Protein AF-A0AA38W332-F1 (afdb_monomer)

Mean predicted aligned error: 18.26 Å

Radius of gyration: 28.17 Å; Cα contacts (8 Å, |Δi|>4): 477; chains: 1; bounding box: 70×71×77 Å

Organism: NCBI:txid91930

pLDDT: mean 70.6, std 16.75, range [34.88, 96.88]

Sequence (392 aa):
MPYCIWYPGFATEDTYRALARQNPVLRYNVGRACAVGGCLDLYLELDLLPDVTIAEEAREAGKINNSEGSTAIFNHIMSQPVRYRVMNDYDRTINIEDPEPGAYLNGDTALRRRLAEGDGRIVMAAYEGNVDRYSRLRRPRKFENEEEAIVHGVYHSTTFAKYWSLPNEQGHFGDFRAQNAIMARFIMINDLSWLSEEPDPTDLGDPRDYPPSYALACIAGGYQWTYDMLEVRPTTRLLQQAMKSPNTHYVADLRRRAAELGLEDELPDIDRFSCWYWQEDKDLFPTTTLLIPIQYTSGIVDEYGGGSPYERSEIEANASPWELYIASSDELRDRADEVAETARPGMEAMPLYEEMKDWKQWLPCLPWKNKEAGDEKIVEEKTAAVEGTGKS

Foldseek 3Di:
DPLAPQPPHHDDLVVLVVCCVVPVQCLVSSLLSCLLVLVQVSNVVSPDALELLSLVQLVVSCVPVVRPSNVVNNVVSVPDPKYWHQDDPVVRHGNPPDTHIRDDNDPRHCYVVVVVVCLQVLLVCLLCLPCVSNVRSDDLDRDPNSLQSVLNSLQVDVVSLVVLPDDDPSDSPDDPQSVLSSVVNCVVVVHPVPPDPDDDPVPPPDLAFRACQVLLCCLQVVVVVSNVPRPYQAFQVQCLSNVPRPDVVSNVVSCVNCVVVVVNVVHPPCVVPSLPDCQVCCVVPLADQKAAPCVLDPHQKDQASRDDNRHPGSIHGGCRNVVPNVPDDPVVNVVLVVQQVPDDRPGSIDGNDPVCVVVVVCSCVDPVVCVVVVVVVVVVVVVVVVVVPPDD

Solvent-accessible surface area (backbone atoms only — not comparable to full-atom values): 22472 Å² total; per-residue (Å²): 106,82,79,65,78,39,64,99,52,74,71,56,69,68,57,46,54,51,45,32,70,77,37,64,87,46,37,64,49,43,38,36,40,20,17,57,70,27,38,42,72,63,36,63,73,62,73,67,77,39,32,33,54,40,29,54,31,2,48,50,31,15,68,74,67,68,29,65,32,3,38,47,44,18,51,55,38,68,68,44,97,58,27,23,48,33,68,40,74,89,80,47,46,73,42,81,89,76,47,46,74,70,45,65,86,77,81,81,55,84,35,66,61,66,58,63,54,31,55,59,56,33,28,48,21,23,43,70,22,36,53,76,61,22,69,74,59,60,63,101,65,84,56,91,58,31,64,44,10,37,32,48,3,19,64,76,17,70,69,26,24,50,60,68,70,50,93,49,100,84,61,79,79,83,54,69,64,52,51,53,31,35,53,51,37,33,51,77,70,72,50,63,85,81,66,67,73,84,76,58,80,83,74,58,64,65,67,80,70,60,56,59,44,62,55,45,50,21,46,75,70,66,36,57,75,65,41,72,74,51,76,73,73,67,45,52,52,51,47,56,50,16,69,71,32,93,54,64,62,51,40,55,50,40,53,50,51,18,56,77,70,69,39,57,87,74,41,70,72,47,93,78,42,66,87,73,59,63,56,65,52,46,74,77,51,57,69,63,62,49,37,31,47,69,91,79,47,85,60,46,38,46,85,36,101,53,45,34,75,72,42,90,47,38,60,38,53,45,52,27,40,53,54,51,42,71,72,46,55,68,74,56,47,54,52,23,46,57,49,31,75,73,36,59,95,94,50,43,60,34,61,75,47,80,82,45,78,52,55,80,74,50,64,68,74,40,82,75,56,47,48,58,64,52,51,53,52,54,50,52,56,50,51,56,60,60,69,70,75,75,80,131

Secondary structure (DSSP, 8-state):
--S-TT-SSPPPHHHHHHHHHH-GGGHHHHHHHHHHHT-HHHHHHT----BHHHHHHHHHHHHHHT-HHHHHHHHHHHTSS--EE-EETTTTEE--SSPEET----S-S--HHHHHSTHHHHHHHHHTT-HHHHHHH--SSPPTTHHHHHHHHHHH-HHHHHHHHS--TT---S-HHHHHHHHHHHHHTT--TT--SS--TTTS--GGGS-THHHHHHHHHT-HHHHHTS-PPP-HHHHHHHHHSS-THHHHHHHHHHHHHT-TTTS--TTTTTTT--HHHHHH----SEE--GGGS-SSEEE-TT--SS-SSSEEE--HHHHHHHHS-HHHHHHHHHHHHHSPTT---EESSGGGTTGGGTTTSSTTTTHHHHHHHHHHHHHHHHHTT---

InterPro domains:
  IPR059552 YKP1, C-terminal domain [PF28449] (6-106)

Structure (mmCIF, N/CA/C/O backbone):
data_AF-A0AA38W332-F1
#
_entry.id   AF-A0AA38W332-F1
#
loop_
_atom_site.group_PDB
_atom_site.id
_atom_site.type_symbol
_atom_site.label_atom_id
_atom_site.label_alt_id
_atom_site.label_comp_id
_atom_site.label_asym_id
_atom_site.label_entity_id
_atom_site.label_seq_id
_atom_site.pdbx_PDB_ins_code
_atom_site.Cartn_x
_atom_site.Cartn_y
_atom_site.Cartn_z
_atom_site.occupancy
_atom_site.B_iso_or_equiv
_atom_site.auth_seq_id
_atom_site.auth_comp_id
_atom_site.auth_asym_id
_atom_site.auth_atom_id
_atom_site.pdbx_PDB_model_num
ATOM 1 N N . MET A 1 1 ? -21.390 -5.923 9.664 1.00 49.84 1 MET A N 1
ATOM 2 C CA . MET A 1 1 ? -21.862 -4.527 9.864 1.00 49.84 1 MET A CA 1
ATOM 3 C C . MET A 1 1 ? -20.678 -3.574 9.727 1.00 49.84 1 MET A C 1
ATOM 5 O O . MET A 1 1 ? -19.565 -4.033 9.961 1.00 49.84 1 MET A O 1
ATOM 9 N N . PRO A 1 2 ? -20.849 -2.306 9.307 1.00 57.88 2 PRO A N 1
ATOM 10 C CA . PRO A 1 2 ? -19.722 -1.378 9.200 1.00 57.88 2 PRO A CA 1
ATOM 11 C C . PRO A 1 2 ? -19.132 -1.098 10.590 1.00 57.88 2 PRO A C 1
ATO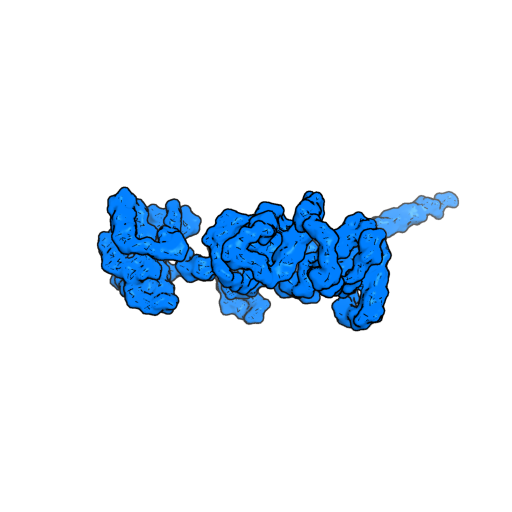M 13 O O . PRO A 1 2 ? -19.813 -0.571 11.467 1.00 57.88 2 PRO A O 1
ATOM 16 N N . TYR A 1 3 ? -17.872 -1.485 10.796 1.00 64.75 3 TYR A N 1
ATOM 17 C CA . TYR A 1 3 ? -17.204 -1.414 12.101 1.00 64.75 3 TYR A CA 1
ATOM 18 C C . TYR A 1 3 ? -16.710 0.007 12.458 1.00 64.75 3 TYR A C 1
ATOM 20 O O . TYR A 1 3 ? -16.553 0.318 13.633 1.00 64.75 3 TYR A O 1
ATOM 28 N N . CYS A 1 4 ? -16.571 0.906 11.471 1.00 69.19 4 CYS A N 1
ATOM 29 C CA . CYS A 1 4 ? -16.150 2.307 11.648 1.00 69.19 4 CYS A CA 1
ATOM 30 C C . CYS A 1 4 ? -17.247 3.299 11.244 1.00 69.19 4 CYS A C 1
ATOM 32 O O . CYS A 1 4 ? -17.180 3.909 10.178 1.00 69.19 4 CYS A O 1
ATOM 34 N N . ILE A 1 5 ? -18.266 3.479 12.082 1.00 75.50 5 ILE A N 1
ATOM 35 C CA . ILE A 1 5 ? -19.402 4.362 11.749 1.00 75.50 5 ILE A CA 1
ATOM 36 C C . ILE A 1 5 ? -19.082 5.866 11.858 1.00 75.50 5 ILE A C 1
ATOM 38 O O . ILE A 1 5 ? -19.868 6.690 11.409 1.00 75.50 5 ILE A O 1
ATOM 42 N N . TRP A 1 6 ? -17.939 6.221 12.452 1.00 72.81 6 TRP A N 1
ATOM 43 C CA . TRP A 1 6 ? -17.472 7.598 12.666 1.00 72.81 6 TRP A CA 1
ATOM 44 C C . TRP A 1 6 ? -16.469 8.086 11.604 1.00 72.81 6 TRP A C 1
ATOM 46 O O . TRP A 1 6 ? -15.812 9.106 11.801 1.00 72.81 6 TRP A O 1
ATOM 56 N N . TYR A 1 7 ? -16.270 7.339 10.514 1.00 58.53 7 TYR A N 1
ATOM 57 C CA . TYR A 1 7 ? -15.376 7.718 9.414 1.00 58.53 7 TYR A CA 1
ATOM 58 C C . TYR A 1 7 ? -16.188 8.253 8.218 1.00 58.53 7 TYR A C 1
ATOM 60 O O . TYR A 1 7 ? -17.228 7.667 7.912 1.00 58.53 7 TYR A O 1
ATOM 68 N N . PRO A 1 8 ? -15.739 9.310 7.500 1.00 53.88 8 PRO A N 1
ATOM 69 C CA . PRO A 1 8 ? -14.481 10.065 7.651 1.00 53.88 8 PRO A CA 1
ATOM 70 C C . PRO A 1 8 ? -14.486 11.141 8.752 1.00 53.88 8 PRO A C 1
ATOM 72 O O . PRO A 1 8 ? -13.466 11.785 8.981 1.00 53.88 8 PRO A O 1
ATOM 75 N N . GLY A 1 9 ? -15.602 11.328 9.456 1.00 66.12 9 GLY A N 1
ATOM 76 C CA . GLY A 1 9 ? -15.723 12.246 10.586 1.00 66.12 9 GLY A CA 1
ATOM 77 C C . GLY A 1 9 ? -16.896 11.873 11.492 1.00 66.12 9 GLY A C 1
ATOM 78 O O . GLY A 1 9 ? -17.753 11.071 11.118 1.00 66.12 9 GLY A O 1
ATOM 79 N N . PHE A 1 10 ? -16.935 12.447 12.695 1.00 80.69 10 PHE A N 1
ATOM 80 C CA . PHE A 1 10 ? -17.959 12.117 13.688 1.00 80.69 10 PHE A CA 1
ATOM 81 C C . PHE A 1 10 ? -19.331 12.641 13.280 1.00 80.69 10 PHE A C 1
ATOM 83 O O . PHE A 1 10 ? -19.481 13.809 12.919 1.00 80.69 10 PHE A O 1
ATOM 90 N N . ALA A 1 11 ? -20.348 11.793 13.418 1.00 80.94 11 ALA A N 1
ATOM 91 C CA . ALA A 1 11 ? -21.716 12.272 13.494 1.00 80.94 11 ALA A CA 1
ATOM 92 C C . ALA A 1 11 ? -21.957 12.995 14.831 1.00 80.94 11 ALA A C 1
ATOM 94 O O . ALA A 1 11 ? -21.211 12.828 15.798 1.00 80.94 11 ALA A O 1
ATOM 95 N N . THR A 1 12 ? -23.023 13.790 14.888 1.00 85.81 12 THR A N 1
ATOM 96 C CA . THR A 1 12 ? -23.463 14.419 16.142 1.00 85.81 12 THR A CA 1
ATOM 97 C C . THR A 1 12 ? -23.935 13.364 17.149 1.00 85.81 12 THR A C 1
ATOM 99 O O . THR A 1 12 ? -24.447 12.312 16.756 1.00 85.81 12 THR A O 1
ATOM 102 N N . GLU A 1 13 ? -23.833 13.655 18.449 1.00 89.44 13 GLU A N 1
ATOM 103 C CA . GLU A 1 13 ? -24.328 12.751 19.498 1.00 89.44 13 GLU A CA 1
ATOM 104 C C . GLU A 1 13 ? -25.810 12.396 19.325 1.00 89.44 13 GLU A C 1
ATOM 106 O O . GLU A 1 13 ? -26.200 11.250 19.535 1.00 89.44 13 GLU A O 1
ATOM 111 N N . ASP A 1 14 ? -26.637 13.338 18.865 1.00 86.69 14 ASP A N 1
ATOM 112 C CA . ASP A 1 14 ? -28.060 13.089 18.617 1.00 86.69 14 ASP A CA 1
ATOM 113 C C . ASP A 1 14 ? -28.289 12.082 17.487 1.00 86.69 14 ASP A C 1
ATOM 115 O O . ASP A 1 14 ? -29.204 11.259 17.562 1.00 86.69 14 ASP A O 1
ATOM 119 N N . THR A 1 15 ? -27.426 12.087 16.466 1.00 86.62 15 THR A N 1
ATOM 120 C CA . THR A 1 15 ? -27.457 11.077 15.397 1.00 86.62 15 THR A CA 1
ATOM 121 C C . THR A 1 15 ? -27.130 9.695 15.952 1.00 86.62 15 THR A C 1
ATOM 123 O O . THR A 1 15 ? -27.815 8.721 15.642 1.00 86.62 15 THR A O 1
ATOM 126 N N . TYR A 1 16 ? -26.128 9.606 16.824 1.00 91.12 16 TYR A N 1
ATOM 127 C CA . TYR A 1 16 ? -25.759 8.359 17.483 1.00 91.12 16 TYR A CA 1
ATOM 128 C C . TYR A 1 16 ? -26.835 7.856 18.459 1.00 91.12 16 TYR A C 1
ATOM 130 O O . TYR A 1 16 ? -27.153 6.665 18.438 1.00 91.12 16 TYR A O 1
ATOM 138 N N . ARG A 1 17 ? -27.474 8.744 19.239 1.00 90.88 17 ARG A N 1
ATOM 139 C CA . ARG A 1 17 ? -28.644 8.404 20.074 1.00 90.88 17 ARG A CA 1
ATOM 140 C C . ARG A 1 17 ? -29.787 7.858 19.232 1.00 90.88 17 ARG A C 1
ATOM 142 O O . ARG A 1 17 ? -30.380 6.838 19.582 1.00 90.88 17 ARG A O 1
ATOM 149 N N . ALA A 1 18 ? -30.113 8.528 18.127 1.00 86.62 18 ALA A N 1
ATOM 150 C CA . ALA A 1 18 ? -31.165 8.083 17.221 1.00 86.62 18 ALA A CA 1
ATOM 151 C C . ALA A 1 18 ? -30.845 6.700 16.635 1.00 86.62 18 ALA A C 1
ATOM 153 O O . ALA A 1 18 ? -31.715 5.828 16.632 1.00 86.62 18 ALA A O 1
ATOM 154 N N . LEU A 1 19 ? -29.595 6.472 16.219 1.00 85.25 19 LEU A N 1
ATOM 155 C CA . LEU A 1 19 ? -29.141 5.198 15.666 1.00 85.25 19 LEU A CA 1
ATOM 156 C C . LEU A 1 19 ? -29.228 4.059 16.687 1.00 85.25 19 LEU A C 1
ATOM 158 O O . LEU A 1 19 ? -29.795 3.015 16.375 1.00 85.25 19 LEU A O 1
ATOM 162 N N . ALA A 1 20 ? -28.730 4.264 17.909 1.00 89.31 20 ALA A N 1
ATOM 163 C CA . ALA A 1 20 ? -28.787 3.256 18.968 1.00 89.31 20 ALA A CA 1
ATOM 164 C C . ALA A 1 20 ? -30.234 2.913 19.370 1.00 89.31 20 ALA A C 1
ATOM 166 O O . ALA A 1 20 ? -30.538 1.754 19.647 1.00 89.31 20 ALA A O 1
ATOM 167 N N . ARG A 1 21 ? -31.146 3.898 19.353 1.00 89.31 21 ARG A N 1
ATOM 168 C CA . ARG A 1 21 ? -32.578 3.687 19.636 1.00 89.31 21 ARG A CA 1
ATOM 169 C C . ARG A 1 21 ? -33.301 2.940 18.519 1.00 89.31 21 ARG A C 1
ATOM 171 O O . ARG A 1 21 ? -34.129 2.082 18.804 1.00 89.31 21 ARG A O 1
ATOM 178 N N . GLN A 1 22 ? -33.028 3.285 17.260 1.00 86.31 22 GLN A N 1
ATOM 179 C CA . GLN A 1 22 ? -33.692 2.673 16.104 1.00 86.31 22 GLN A CA 1
ATOM 180 C C . GLN A 1 22 ? -33.125 1.293 15.765 1.00 86.31 22 GLN A C 1
ATOM 182 O O . GLN A 1 22 ? -33.855 0.435 15.274 1.00 86.31 22 GLN A O 1
ATOM 187 N N . ASN A 1 23 ? -31.836 1.071 16.026 1.00 85.19 23 ASN A N 1
ATOM 188 C CA . ASN A 1 23 ? -31.161 -0.191 15.772 1.00 85.19 23 ASN A CA 1
ATOM 189 C C . ASN A 1 23 ? -30.271 -0.583 16.967 1.00 85.19 23 ASN A C 1
ATOM 191 O O . ASN A 1 23 ? -29.065 -0.314 16.960 1.00 85.19 23 ASN A O 1
ATOM 195 N N . PRO A 1 24 ? -30.844 -1.263 17.979 1.00 86.88 24 PRO A N 1
ATOM 196 C CA . PRO A 1 24 ? -30.123 -1.654 19.190 1.00 86.88 24 PRO A CA 1
ATOM 197 C C . PRO A 1 24 ? -28.905 -2.548 18.940 1.00 86.88 24 PRO A C 1
ATOM 199 O O . PRO A 1 24 ? -27.986 -2.567 19.753 1.00 86.88 24 PRO A O 1
ATOM 202 N N . VAL A 1 25 ? -28.853 -3.260 17.807 1.00 83.75 25 VAL A N 1
ATOM 203 C CA . VAL A 1 25 ? -27.708 -4.113 17.441 1.00 83.75 25 VAL A CA 1
ATOM 204 C C . VAL A 1 25 ? -26.441 -3.276 17.209 1.00 83.75 25 VAL A C 1
ATOM 206 O O . VAL A 1 25 ? -25.335 -3.755 17.432 1.00 83.75 25 VAL A O 1
ATOM 209 N N . LEU A 1 26 ? -26.581 -2.004 16.818 1.00 86.75 26 LEU A N 1
ATOM 210 C CA . LEU A 1 26 ? -25.460 -1.093 16.559 1.00 86.75 26 LEU A CA 1
ATOM 211 C C . LEU A 1 26 ? -24.946 -0.359 17.805 1.00 86.75 26 LEU A C 1
ATOM 213 O O . LEU A 1 26 ? -24.010 0.432 17.689 1.00 86.75 26 LEU A O 1
ATOM 217 N N . ARG A 1 27 ? -25.515 -0.595 18.995 1.00 91.69 27 ARG A N 1
ATOM 218 C CA . ARG A 1 27 ? -25.141 0.140 20.218 1.00 91.69 27 ARG A CA 1
ATOM 219 C C . ARG A 1 27 ? -23.650 0.045 20.560 1.00 91.69 27 ARG A C 1
ATOM 221 O O . ARG A 1 27 ? -23.081 1.019 21.034 1.00 91.69 27 ARG A O 1
ATOM 228 N N . TYR A 1 28 ? -23.002 -1.079 20.248 1.00 91.88 28 TYR A N 1
ATOM 229 C CA . TYR A 1 28 ? -21.560 -1.262 20.446 1.00 91.88 28 TYR A CA 1
ATOM 230 C C . TYR A 1 28 ? -20.719 -0.452 19.447 1.00 91.88 28 TYR A C 1
ATOM 232 O O . TYR A 1 28 ? -19.746 0.188 19.843 1.00 91.88 28 TYR A O 1
ATOM 240 N N . ASN A 1 29 ? -21.142 -0.362 18.180 1.00 90.88 29 ASN A N 1
ATOM 241 C CA . ASN A 1 29 ? -20.516 0.521 17.188 1.00 90.88 29 ASN A CA 1
ATOM 242 C C . ASN A 1 29 ? -20.643 1.991 17.603 1.00 90.88 29 ASN A C 1
ATOM 244 O O . ASN A 1 29 ? -19.705 2.766 17.425 1.00 90.88 29 ASN A O 1
ATOM 248 N N . VAL A 1 30 ? -21.794 2.368 18.171 1.00 92.44 30 VAL A N 1
ATOM 249 C CA . VAL A 1 30 ? -22.014 3.707 18.726 1.00 92.44 30 VAL A CA 1
ATOM 250 C C . VAL A 1 30 ? -21.121 3.950 19.942 1.00 92.44 30 VAL A C 1
ATOM 252 O O . VAL A 1 30 ? -20.446 4.972 19.994 1.00 92.44 30 VAL A O 1
ATOM 255 N N . GLY A 1 31 ? -21.027 2.992 20.866 1.00 93.62 31 GLY A N 1
ATOM 256 C CA . GLY A 1 31 ? -20.138 3.090 22.024 1.00 93.62 31 GLY A CA 1
ATOM 257 C C . GLY A 1 31 ? -18.680 3.290 21.633 1.00 93.62 31 GLY A C 1
ATOM 258 O O . GLY A 1 31 ? -17.971 4.097 22.232 1.00 9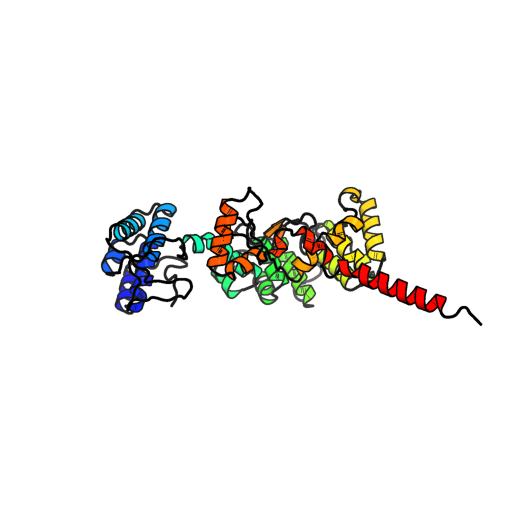3.62 31 GLY A O 1
ATOM 259 N N . ARG A 1 32 ? -18.244 2.628 20.562 1.00 91.00 32 ARG A N 1
ATOM 260 C CA . ARG A 1 32 ? -16.909 2.837 20.010 1.00 91.00 32 ARG A CA 1
ATOM 261 C C . ARG A 1 32 ? -16.745 4.201 19.342 1.00 91.00 32 ARG A C 1
ATOM 263 O O . ARG A 1 32 ? -15.719 4.843 19.536 1.00 91.00 32 ARG A O 1
ATOM 270 N N . ALA A 1 33 ? -17.762 4.702 18.640 1.00 91.50 33 ALA A N 1
ATOM 271 C CA . ALA A 1 33 ? -17.754 6.076 18.137 1.00 91.50 33 ALA A CA 1
ATOM 272 C C . ALA A 1 33 ? -17.588 7.095 19.280 1.00 91.50 33 ALA A C 1
ATOM 274 O O . ALA A 1 33 ? -16.824 8.050 19.141 1.00 91.50 33 ALA A O 1
ATOM 275 N N . CYS A 1 34 ? -18.241 6.860 20.423 1.00 93.44 34 CYS A N 1
ATOM 276 C CA . CYS A 1 34 ? -18.091 7.675 21.627 1.00 93.44 34 CYS A CA 1
ATOM 277 C C . CYS A 1 34 ? -16.684 7.591 22.222 1.00 93.44 34 CYS A C 1
ATOM 279 O O . CYS A 1 34 ? -16.129 8.628 22.577 1.00 93.44 34 CYS A O 1
ATOM 281 N N . ALA A 1 35 ? -16.093 6.394 22.286 1.00 93.25 35 ALA A N 1
ATOM 282 C CA . ALA A 1 35 ? -14.714 6.198 22.741 1.00 93.25 35 ALA A CA 1
ATOM 283 C C . ALA A 1 35 ? -13.710 7.010 21.914 1.00 93.25 35 ALA A C 1
ATOM 285 O O . ALA A 1 35 ? -12.776 7.582 22.466 1.00 93.25 35 ALA A O 1
ATOM 286 N N . VAL A 1 36 ? -13.935 7.109 20.603 1.00 88.88 36 VAL A N 1
ATOM 287 C CA . VAL A 1 36 ? -13.087 7.891 19.699 1.00 88.88 36 VAL A CA 1
ATOM 288 C C . VAL A 1 36 ? -13.375 9.399 19.776 1.00 88.88 36 VAL A C 1
ATOM 290 O O . VAL A 1 36 ? -12.452 10.214 19.675 1.00 88.88 36 VAL A O 1
ATOM 293 N N . GLY A 1 37 ?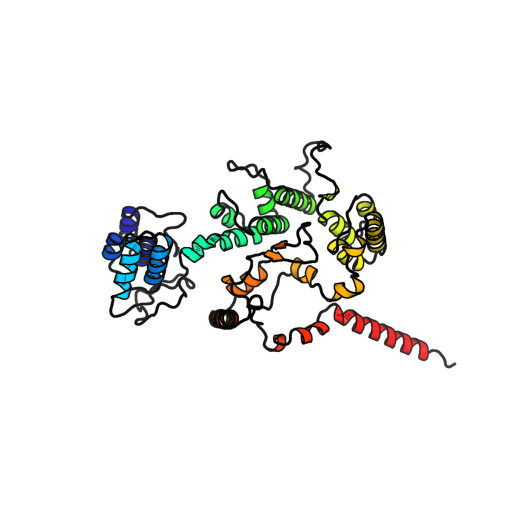 -14.654 9.771 19.865 1.00 88.19 37 GLY A N 1
ATOM 294 C CA . GLY A 1 37 ? -15.133 11.157 19.850 1.00 88.19 37 GLY A CA 1
ATOM 295 C C . GLY A 1 37 ? -15.076 11.861 21.208 1.00 88.19 37 GLY A C 1
ATOM 296 O O . GLY A 1 37 ? -15.234 13.076 21.268 1.00 88.19 37 GLY A O 1
ATOM 297 N N . GLY A 1 38 ? -14.837 11.123 22.293 1.00 92.69 38 GLY A N 1
ATOM 298 C CA . GLY A 1 38 ? -14.841 11.643 23.659 1.00 92.69 38 GLY A CA 1
ATOM 299 C C . GLY A 1 38 ? -16.234 11.954 24.216 1.00 92.69 38 GLY A C 1
ATOM 300 O O . GLY A 1 38 ? -16.344 12.729 25.162 1.00 92.69 38 GLY A O 1
ATOM 301 N N . CYS A 1 39 ? -17.293 11.362 23.660 1.00 93.50 39 CYS A N 1
ATOM 302 C CA . CYS A 1 39 ? -18.682 11.584 24.081 1.00 93.50 39 CYS A CA 1
ATOM 303 C C . CYS A 1 39 ? -19.040 10.704 25.294 1.00 93.50 39 CYS A C 1
ATOM 305 O O . CYS A 1 39 ? -19.746 9.703 25.149 1.00 93.50 39 CYS A O 1
ATOM 307 N N . LEU A 1 40 ? -18.520 11.045 26.479 1.00 94.75 40 LEU A N 1
ATOM 308 C CA . LEU A 1 40 ? -18.689 10.253 27.707 1.00 94.75 40 LEU A CA 1
ATOM 309 C C . LEU A 1 40 ? -20.160 10.080 28.106 1.00 94.75 40 LEU A C 1
ATOM 311 O O . LEU A 1 40 ? -20.576 8.959 28.386 1.00 94.75 40 LEU A O 1
ATOM 315 N N . ASP A 1 41 ? -20.941 11.160 28.110 1.00 95.06 41 ASP A N 1
ATOM 316 C CA . ASP A 1 41 ? -22.338 11.118 28.560 1.00 95.06 41 ASP A CA 1
ATOM 317 C C . ASP A 1 41 ? -23.154 10.142 27.706 1.00 95.06 41 ASP A C 1
ATOM 319 O O . ASP A 1 41 ? -23.813 9.244 28.228 1.00 95.06 41 ASP A O 1
ATOM 323 N N . LEU A 1 42 ? -23.000 10.231 26.381 1.00 94.88 42 LEU A N 1
ATOM 324 C CA . LEU A 1 42 ? -23.618 9.296 25.450 1.00 94.88 42 LEU A CA 1
ATOM 325 C C . LEU A 1 42 ? -23.119 7.859 25.649 1.00 94.88 42 LEU A C 1
ATOM 327 O O . LEU A 1 42 ? -23.915 6.932 25.571 1.00 94.88 42 LEU A O 1
ATOM 331 N N . TYR A 1 43 ? -21.826 7.649 25.910 1.00 96.12 43 TYR A N 1
ATOM 332 C CA . TYR A 1 43 ? -21.304 6.306 26.175 1.00 96.12 43 TYR A CA 1
ATOM 333 C C . TYR A 1 43 ? -21.997 5.654 27.381 1.00 96.12 43 TYR A C 1
ATOM 335 O O . TYR A 1 43 ? -22.394 4.491 27.309 1.00 96.12 43 TYR A O 1
ATOM 343 N N . LEU A 1 44 ? -22.195 6.418 28.459 1.00 95.25 44 LEU A N 1
ATOM 344 C CA . LEU A 1 44 ? -22.878 5.952 29.667 1.00 95.25 44 LEU A CA 1
ATOM 345 C C . LEU A 1 44 ? -24.375 5.689 29.427 1.00 95.25 44 LEU A C 1
ATOM 347 O O . LEU A 1 44 ? -24.921 4.748 29.996 1.00 95.25 44 LEU A O 1
ATOM 351 N N . GLU A 1 45 ? -25.033 6.464 28.557 1.00 95.38 45 GLU A N 1
ATOM 352 C CA . GLU A 1 45 ? -26.438 6.241 28.168 1.00 95.38 45 GLU A CA 1
ATOM 353 C C . GLU A 1 45 ? -26.669 4.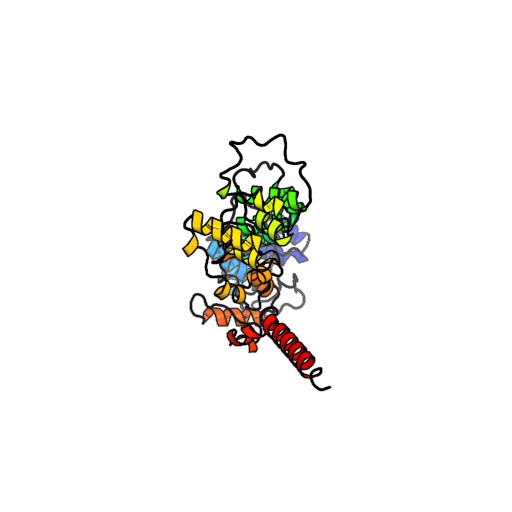893 27.451 1.00 95.38 45 GLU A C 1
ATOM 355 O O . GLU A 1 45 ? -27.790 4.382 27.463 1.00 95.38 45 GLU A O 1
ATOM 360 N N . LEU A 1 46 ? -25.647 4.322 26.800 1.00 93.38 46 LEU A N 1
ATOM 361 C CA . LEU A 1 46 ? -25.780 3.108 25.978 1.00 93.38 46 LEU A CA 1
ATOM 362 C C . LEU A 1 46 ? -25.818 1.802 26.784 1.00 93.38 46 LEU A C 1
ATOM 364 O O . LEU A 1 46 ? -26.170 0.769 26.206 1.00 93.38 46 LEU A O 1
ATOM 368 N N . ASP A 1 47 ? -25.453 1.848 28.070 1.00 93.06 47 ASP A N 1
ATOM 369 C CA . ASP A 1 47 ? -25.447 0.705 28.997 1.00 93.06 47 ASP A CA 1
ATOM 370 C C . ASP A 1 47 ? -24.767 -0.544 28.396 1.00 93.06 47 ASP A C 1
ATOM 372 O O . ASP A 1 47 ? -25.362 -1.609 28.199 1.00 93.06 47 ASP A O 1
ATOM 376 N N . LEU A 1 48 ? -23.507 -0.367 27.987 1.00 94.62 48 LEU A N 1
ATOM 377 C CA . LEU A 1 48 ? -22.701 -1.409 27.351 1.00 94.62 48 LEU A CA 1
ATOM 378 C C . LEU A 1 48 ? -21.907 -2.195 28.393 1.00 94.62 48 LEU A C 1
ATOM 380 O O . LEU A 1 48 ? -21.434 -1.640 29.384 1.00 94.62 48 LEU A O 1
ATOM 384 N N . LEU A 1 49 ? -21.665 -3.478 28.114 1.00 94.50 49 LEU A N 1
ATOM 385 C CA . LEU A 1 49 ? -20.642 -4.219 28.853 1.00 94.50 49 LEU A CA 1
ATOM 386 C C . LEU A 1 49 ? -19.262 -3.561 28.648 1.00 94.50 49 LEU A C 1
ATOM 388 O O . LEU A 1 49 ? -19.007 -3.042 27.555 1.00 94.50 49 LEU A O 1
ATOM 392 N N . PRO A 1 50 ? -18.369 -3.613 29.656 1.00 93.69 50 PRO A N 1
ATOM 393 C CA . PRO A 1 50 ? -17.013 -3.064 29.586 1.00 93.69 50 PRO A CA 1
ATOM 394 C C . PRO A 1 50 ? -16.159 -3.835 28.574 1.00 93.69 50 PRO A C 1
ATOM 396 O O . PRO A 1 50 ? -15.423 -4.760 28.917 1.00 93.69 50 PRO A O 1
ATOM 399 N N . ASP A 1 51 ? -16.307 -3.468 27.308 1.00 94.12 51 ASP A N 1
ATOM 400 C CA . ASP A 1 51 ? -15.666 -4.115 26.175 1.00 94.12 51 ASP A CA 1
ATOM 401 C C . ASP A 1 51 ? -14.214 -3.643 26.005 1.00 94.12 51 ASP A C 1
ATOM 403 O O . ASP A 1 51 ? -13.922 -2.442 26.033 1.00 94.12 51 ASP A O 1
ATOM 407 N N . VAL A 1 52 ? -13.299 -4.598 25.822 1.00 90.44 52 VAL A N 1
ATOM 408 C CA . VAL A 1 52 ? -11.862 -4.321 25.695 1.00 90.44 52 VAL A CA 1
ATOM 409 C C . VAL A 1 52 ? -11.529 -3.529 24.438 1.00 90.44 52 VAL A C 1
ATOM 411 O O . VAL A 1 52 ? -10.677 -2.649 24.501 1.00 90.44 52 VAL A O 1
ATOM 414 N N . THR A 1 53 ? -12.234 -3.749 23.328 1.00 88.94 53 THR A N 1
ATOM 415 C CA . THR A 1 53 ? -11.950 -3.041 22.074 1.00 88.94 53 THR A CA 1
ATOM 416 C C . THR A 1 53 ? -12.356 -1.569 22.163 1.00 88.94 53 THR A C 1
ATOM 418 O O . THR A 1 53 ? -11.626 -0.688 21.713 1.00 88.94 53 THR A O 1
ATOM 421 N N . ILE A 1 54 ? -13.463 -1.264 22.851 1.00 93.38 54 ILE A N 1
ATOM 422 C CA . ILE A 1 54 ? -13.850 0.118 23.177 1.00 93.38 54 ILE A CA 1
ATOM 423 C C . ILE A 1 54 ? -12.818 0.762 24.110 1.00 93.38 54 ILE A C 1
ATOM 425 O O . ILE A 1 54 ? -12.462 1.926 23.920 1.00 93.38 54 ILE A O 1
ATOM 429 N N . ALA A 1 55 ? -12.322 0.027 25.108 1.00 92.50 55 ALA A N 1
ATOM 430 C CA . ALA A 1 55 ? -11.310 0.542 26.025 1.00 92.50 55 ALA A CA 1
ATOM 431 C C . ALA A 1 55 ? -9.999 0.880 25.307 1.00 92.50 55 ALA A C 1
ATOM 433 O O . ALA A 1 55 ? -9.442 1.955 25.526 1.00 92.50 55 ALA A O 1
ATOM 434 N N . GLU A 1 56 ? -9.507 0.002 24.434 1.00 87.44 56 GLU A N 1
ATOM 435 C CA . GLU A 1 56 ? -8.292 0.275 23.662 1.00 87.44 56 GLU A CA 1
ATOM 436 C C . GLU A 1 56 ? -8.459 1.513 22.777 1.00 87.44 56 GLU A C 1
ATOM 438 O O . GLU A 1 56 ? -7.592 2.389 22.763 1.00 87.44 56 GLU A O 1
ATOM 443 N N . GLU A 1 57 ? -9.611 1.630 22.121 1.00 88.19 57 GLU A N 1
ATOM 444 C CA . GLU A 1 57 ? -9.971 2.775 21.293 1.00 88.19 57 GLU A CA 1
ATOM 445 C C . GLU A 1 57 ? -9.974 4.091 22.095 1.00 88.19 57 GLU A C 1
ATOM 447 O O . GLU A 1 57 ? -9.370 5.087 21.689 1.00 88.19 57 GLU A O 1
ATOM 452 N N . ALA A 1 58 ? -10.587 4.073 23.281 1.00 92.31 58 ALA A N 1
ATOM 453 C CA . ALA A 1 58 ? -10.657 5.208 24.195 1.00 92.31 58 ALA A CA 1
ATOM 454 C C . ALA A 1 58 ? -9.273 5.619 24.727 1.00 92.31 58 ALA A C 1
ATOM 456 O O . ALA A 1 58 ? -8.951 6.810 24.783 1.00 92.31 58 ALA A O 1
ATOM 457 N N . ARG A 1 59 ? -8.430 4.638 25.085 1.00 89.25 59 ARG A N 1
ATOM 458 C CA . ARG A 1 59 ? -7.056 4.858 25.569 1.00 89.25 59 ARG A CA 1
ATOM 459 C C . ARG A 1 59 ? -6.231 5.619 24.543 1.00 89.25 59 ARG A C 1
ATOM 461 O O . ARG A 1 59 ? -5.518 6.563 24.882 1.00 89.25 59 ARG A O 1
ATOM 468 N N . GLU A 1 60 ? -6.315 5.189 23.293 1.00 82.88 60 GLU A N 1
ATOM 469 C CA . GLU A 1 60 ? -5.526 5.758 22.209 1.00 82.88 60 GLU A CA 1
ATOM 470 C C . GLU A 1 60 ? -6.068 7.119 21.771 1.00 82.88 60 GLU A C 1
ATOM 472 O O . GLU A 1 60 ? -5.296 8.069 21.641 1.00 82.88 60 GLU A O 1
ATOM 477 N N . ALA A 1 61 ? -7.389 7.270 21.642 1.00 83.31 61 ALA A N 1
ATOM 478 C CA . ALA A 1 61 ? -8.002 8.566 21.355 1.00 83.31 61 ALA A CA 1
ATOM 479 C C . ALA A 1 61 ? -7.704 9.609 22.448 1.00 83.31 61 ALA A C 1
ATOM 481 O O . ALA A 1 61 ? -7.452 10.773 22.127 1.00 83.31 61 ALA A O 1
ATOM 482 N N . GLY A 1 62 ? -7.670 9.191 23.719 1.00 83.75 62 GLY A N 1
ATOM 483 C CA . GLY A 1 62 ? -7.273 10.030 24.851 1.00 83.75 62 GLY A CA 1
ATOM 484 C C . GLY A 1 62 ? -5.849 10.567 24.712 1.00 83.75 62 GLY A C 1
ATOM 485 O O . GLY A 1 62 ? -5.646 11.774 24.827 1.00 83.75 62 GLY A O 1
ATOM 486 N N . LYS A 1 63 ? -4.880 9.702 24.372 1.00 76.62 63 LYS A N 1
ATOM 487 C CA . LYS A 1 63 ? -3.478 10.099 24.143 1.00 76.62 63 LYS A CA 1
ATOM 488 C C . LYS A 1 63 ? -3.309 11.014 22.930 1.00 76.62 63 LYS A C 1
ATOM 490 O O . LYS A 1 63 ? -2.597 12.007 23.015 1.00 76.62 63 LYS A O 1
ATOM 495 N N . ILE A 1 64 ? -3.933 10.670 21.801 1.00 69.38 64 ILE A N 1
ATOM 496 C CA . ILE A 1 64 ? -3.711 11.354 20.516 1.00 69.38 64 ILE A CA 1
ATOM 497 C C . ILE A 1 64 ? -4.384 12.725 20.495 1.00 69.38 64 ILE A C 1
ATOM 499 O O . ILE A 1 64 ? -3.774 13.711 20.090 1.00 69.38 64 ILE A O 1
ATOM 503 N N . ASN A 1 65 ? -5.643 12.796 20.927 1.00 73.25 65 ASN A N 1
ATOM 504 C CA . A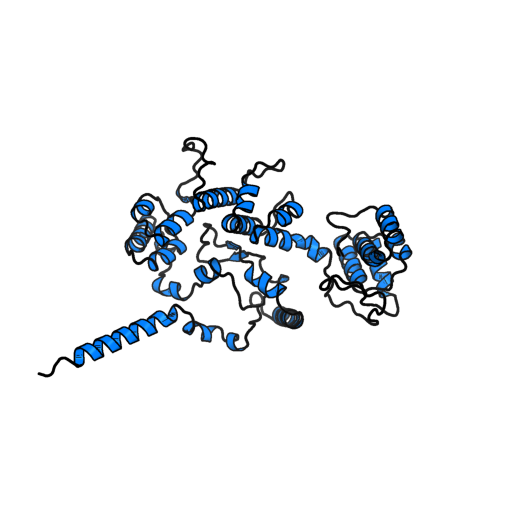SN A 1 65 ? -6.437 14.021 20.833 1.00 73.25 65 ASN A CA 1
ATOM 505 C C . ASN A 1 65 ? -6.379 14.863 22.114 1.00 73.25 65 ASN A C 1
ATOM 507 O O . ASN A 1 65 ? -7.095 15.858 22.205 1.00 73.25 65 ASN A O 1
ATOM 511 N N . ASN A 1 66 ? -5.604 14.435 23.120 1.00 76.44 66 ASN A N 1
ATOM 512 C CA . ASN A 1 66 ? -5.651 14.966 24.485 1.00 76.44 66 ASN A CA 1
ATOM 513 C C . ASN A 1 66 ? -7.101 15.089 25.005 1.00 76.44 66 ASN A C 1
ATOM 515 O O . ASN A 1 66 ? -7.491 16.082 25.616 1.00 76.44 66 ASN A O 1
ATOM 519 N N . SER A 1 67 ? -7.936 14.099 24.665 1.00 85.56 67 SER A N 1
ATOM 520 C CA . SER A 1 67 ? -9.375 14.123 24.927 1.00 85.56 67 SER A CA 1
ATOM 521 C C . SER A 1 67 ? -9.651 13.632 26.344 1.00 85.56 67 SER A C 1
ATOM 523 O O . SER A 1 67 ? -9.517 12.439 26.641 1.00 85.56 67 SER A O 1
ATOM 525 N N . GLU A 1 68 ? -10.085 14.547 27.210 1.00 90.31 68 GLU A N 1
ATOM 526 C CA . GLU A 1 68 ? -10.514 14.216 28.574 1.00 90.31 68 GLU A CA 1
ATOM 527 C C . GLU A 1 68 ? -11.680 13.220 28.565 1.00 90.31 68 GLU A C 1
ATOM 529 O O . GLU A 1 68 ? -11.669 12.255 29.327 1.00 90.31 68 GLU A O 1
ATOM 534 N N . GLY A 1 69 ? -12.636 13.384 27.644 1.00 92.06 69 GLY A N 1
ATOM 535 C CA . GLY A 1 69 ? -13.785 12.486 27.507 1.00 92.06 69 GLY A CA 1
ATOM 536 C C . GLY A 1 69 ? -13.393 11.056 27.126 1.00 92.06 69 GLY A C 1
ATOM 537 O O . GLY A 1 69 ? -13.860 10.103 27.744 1.00 92.06 69 GLY A O 1
ATOM 538 N N . SER A 1 70 ? -12.472 10.889 26.170 1.00 93.19 70 SER A N 1
ATOM 539 C CA . SER A 1 70 ? -11.980 9.556 25.775 1.00 93.19 70 SER A CA 1
ATOM 540 C C . SER A 1 70 ? -11.199 8.899 26.920 1.00 93.19 70 SER A C 1
ATOM 542 O O . SER A 1 70 ? -11.397 7.728 27.238 1.00 93.19 70 SER A O 1
ATOM 544 N N . THR A 1 71 ? -10.373 9.682 27.619 1.00 93.12 71 THR A N 1
ATOM 545 C CA . THR A 1 71 ? -9.637 9.221 28.806 1.00 93.12 71 THR A CA 1
ATOM 546 C C . THR A 1 71 ? -10.586 8.797 29.933 1.00 93.12 71 THR A C 1
ATOM 548 O O . THR A 1 71 ? -10.353 7.787 30.596 1.00 93.12 71 THR A O 1
ATOM 551 N N . ALA A 1 72 ? -11.690 9.522 30.131 1.00 96.12 72 ALA A N 1
ATOM 552 C CA . ALA A 1 72 ? -12.710 9.177 31.113 1.00 96.12 72 ALA A CA 1
ATOM 553 C C . ALA A 1 72 ? -13.445 7.873 30.761 1.00 96.12 72 ALA A C 1
ATOM 555 O O . ALA A 1 72 ? -13.646 7.048 31.651 1.00 96.12 72 ALA A O 1
ATOM 556 N N . ILE A 1 73 ? -13.774 7.642 29.482 1.00 96.88 73 ILE A N 1
ATOM 557 C CA . ILE A 1 73 ? -14.361 6.372 29.010 1.00 96.88 73 ILE A CA 1
ATOM 558 C C . ILE A 1 73 ? -13.399 5.209 29.281 1.00 96.88 73 ILE A C 1
ATOM 560 O O . ILE A 1 73 ? -13.802 4.190 29.842 1.00 96.88 73 ILE A O 1
ATOM 564 N N . PHE A 1 74 ? -12.114 5.371 28.951 1.00 95.94 74 PHE A N 1
ATOM 565 C CA . PHE A 1 74 ? -11.098 4.356 29.231 1.00 95.94 74 PHE A CA 1
ATOM 566 C C . PHE A 1 74 ? -11.021 4.020 30.725 1.00 95.94 74 PHE A C 1
ATOM 568 O O . PHE A 1 74 ? -11.116 2.854 31.107 1.00 95.94 74 PHE A O 1
ATOM 575 N N . ASN A 1 75 ? -10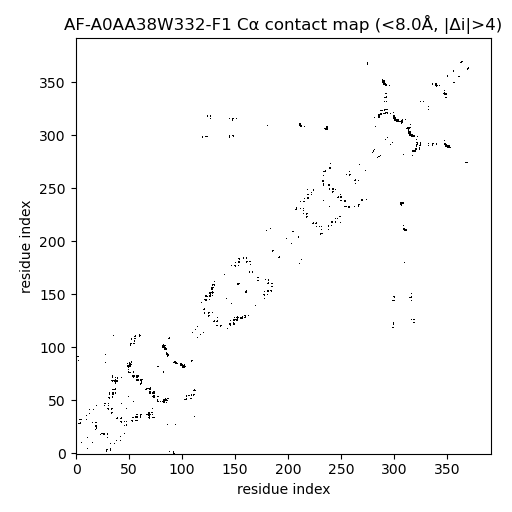.904 5.039 31.579 1.00 95.62 75 ASN A N 1
ATOM 576 C CA . ASN A 1 75 ? -10.830 4.855 33.028 1.00 95.62 75 ASN A CA 1
ATOM 577 C C . ASN A 1 75 ? -12.102 4.204 33.584 1.00 95.62 75 ASN A C 1
ATOM 579 O O . ASN A 1 75 ? -12.015 3.336 34.452 1.00 95.62 75 ASN A O 1
ATOM 583 N N . HIS A 1 76 ? -13.272 4.582 33.062 1.00 96.19 76 HIS A N 1
ATOM 584 C CA . HIS A 1 76 ? -14.544 3.973 33.429 1.00 96.19 76 HIS A CA 1
ATOM 585 C C . HIS A 1 76 ? -14.541 2.466 33.142 1.00 96.19 76 HIS A C 1
ATOM 587 O O . HIS A 1 76 ? -14.799 1.683 34.056 1.00 96.19 76 HIS A O 1
ATOM 593 N N . ILE A 1 77 ? -14.179 2.049 31.923 1.00 95.94 77 ILE A N 1
ATOM 594 C CA . ILE A 1 77 ? -14.127 0.628 31.541 1.00 95.94 77 ILE A CA 1
ATOM 595 C C . ILE A 1 77 ? -13.089 -0.129 32.379 1.00 95.94 77 ILE A C 1
ATOM 597 O O . ILE A 1 77 ? -13.371 -1.213 32.887 1.00 95.94 77 ILE A O 1
ATOM 601 N N . MET A 1 78 ? -11.903 0.452 32.577 1.00 93.69 78 MET A N 1
ATOM 602 C CA . MET A 1 78 ? -10.815 -0.188 33.325 1.00 93.69 78 MET A CA 1
ATOM 603 C C . MET A 1 78 ? -11.089 -0.297 34.830 1.00 93.69 78 MET A C 1
ATOM 605 O O . MET A 1 78 ? -10.500 -1.150 35.489 1.00 93.69 78 MET A O 1
ATOM 609 N N . SER A 1 79 ? -11.988 0.530 35.374 1.00 95.00 79 SER A N 1
ATOM 610 C CA . SER A 1 79 ? -12.430 0.433 36.771 1.00 95.00 79 SER A CA 1
ATOM 611 C C . SER A 1 79 ? -13.424 -0.706 37.033 1.00 95.00 79 SER A C 1
ATOM 613 O O . SER A 1 79 ? -13.664 -1.046 38.193 1.00 95.00 79 SER A O 1
ATOM 615 N N . GLN A 1 80 ? -13.998 -1.306 35.982 1.00 94.44 80 GLN A N 1
ATOM 616 C CA . GLN A 1 80 ? -14.960 -2.397 36.126 1.00 94.44 80 GLN A CA 1
ATOM 617 C C . GLN A 1 80 ? -14.267 -3.705 36.548 1.00 94.44 80 GLN A C 1
ATOM 619 O O . GLN A 1 80 ? -13.149 -3.994 36.109 1.00 94.44 80 GLN A O 1
ATOM 624 N N . PRO A 1 81 ? -14.927 -4.542 37.373 1.00 91.62 81 PRO A N 1
ATOM 625 C CA . PRO A 1 81 ? -14.319 -5.754 37.926 1.00 91.62 81 PRO A CA 1
ATOM 626 C C . PRO A 1 81 ? -14.022 -6.820 36.863 1.00 91.62 81 PRO A C 1
ATOM 628 O O . PRO A 1 81 ? -13.087 -7.603 37.015 1.00 91.62 81 PRO A O 1
ATOM 631 N N . VAL A 1 82 ? -14.809 -6.850 35.785 1.00 92.12 82 VAL A N 1
ATOM 632 C CA . VAL A 1 82 ? -14.680 -7.793 34.670 1.00 92.12 82 VAL A CA 1
ATOM 633 C C . VAL A 1 82 ? -14.748 -7.000 33.376 1.00 92.12 82 VAL A C 1
ATOM 635 O O . VAL A 1 82 ? -15.568 -6.097 33.264 1.00 92.12 82 VAL A O 1
ATOM 638 N N . ARG A 1 83 ? -13.897 -7.350 32.413 1.00 93.44 83 ARG A N 1
ATOM 639 C CA . ARG A 1 83 ? -13.895 -6.824 31.044 1.00 93.44 83 ARG A CA 1
ATOM 640 C C . ARG A 1 83 ? -14.294 -7.936 30.082 1.00 93.44 83 ARG A C 1
ATOM 642 O O . ARG A 1 83 ? -14.049 -9.106 30.376 1.00 93.44 83 ARG A O 1
ATOM 649 N N . TYR A 1 84 ? -14.904 -7.569 28.965 1.00 93.06 84 TYR A N 1
ATOM 650 C CA . TYR A 1 84 ? -15.468 -8.510 28.001 1.00 93.06 84 TYR A CA 1
ATOM 651 C C . TYR A 1 84 ? -14.869 -8.321 26.612 1.00 93.06 84 TYR A C 1
ATOM 653 O O . TYR A 1 84 ? -14.477 -7.212 26.253 1.00 93.06 84 TYR A O 1
ATOM 661 N N . ARG A 1 85 ? -14.859 -9.392 25.818 1.00 87.25 85 ARG A N 1
ATOM 662 C CA . ARG A 1 85 ? -14.632 -9.335 24.370 1.00 87.25 85 ARG A CA 1
ATOM 663 C C . ARG A 1 85 ? -15.968 -9.534 23.654 1.00 87.25 85 ARG A C 1
ATOM 665 O O . ARG A 1 85 ? -16.375 -10.656 23.370 1.00 87.25 85 ARG A O 1
ATOM 672 N N . VAL A 1 86 ? -16.685 -8.431 23.438 1.00 89.81 86 VAL A N 1
ATOM 673 C CA . VAL A 1 86 ? -17.995 -8.404 22.768 1.00 89.81 86 VAL A CA 1
ATOM 674 C C . VAL A 1 86 ? -17.826 -8.165 21.271 1.00 89.81 86 VAL A C 1
ATOM 676 O O . VAL A 1 86 ? -18.529 -8.777 20.468 1.00 89.81 86 VAL A O 1
ATOM 679 N N . MET A 1 87 ? -16.913 -7.273 20.885 1.00 86.44 87 MET A N 1
ATOM 680 C CA . MET A 1 87 ? -16.621 -6.983 19.479 1.00 86.44 87 MET A CA 1
ATOM 681 C C . MET A 1 87 ? -15.381 -7.732 18.982 1.00 86.44 87 MET A C 1
ATOM 683 O O . MET A 1 87 ? -14.393 -7.858 19.703 1.00 86.44 87 MET A O 1
ATOM 687 N N . ASN A 1 88 ? -15.427 -8.177 17.722 1.00 79.06 88 ASN A N 1
ATOM 688 C CA . ASN A 1 88 ? -14.269 -8.676 16.983 1.00 79.06 88 ASN A CA 1
ATOM 689 C C . ASN A 1 88 ? -14.194 -7.989 15.611 1.00 79.06 88 ASN A C 1
ATOM 691 O O . ASN A 1 88 ? -15.078 -8.144 14.761 1.00 79.06 88 ASN A O 1
ATOM 695 N N . ASP A 1 89 ? -13.126 -7.224 15.403 1.00 69.00 89 ASP A N 1
ATOM 696 C CA . ASP A 1 89 ? -12.920 -6.424 14.195 1.00 69.00 89 ASP A CA 1
ATOM 697 C C . ASP A 1 89 ? -12.534 -7.241 12.968 1.00 69.00 89 ASP A C 1
ATOM 699 O O . ASP A 1 89 ? -12.925 -6.878 11.855 1.00 69.00 89 ASP A O 1
ATOM 703 N N . TYR A 1 90 ? -11.808 -8.341 13.160 1.00 61.34 90 TYR A N 1
ATOM 704 C CA . TYR A 1 90 ? -11.368 -9.213 12.073 1.00 61.34 90 TYR A CA 1
ATOM 705 C C . TYR A 1 90 ? -12.557 -9.961 11.471 1.00 61.34 90 TYR A C 1
ATOM 707 O O . TYR A 1 90 ? -12.775 -9.935 10.257 1.00 61.34 90 TYR A O 1
ATOM 715 N N . ASP A 1 91 ? -13.410 -10.508 12.334 1.00 68.06 91 ASP A N 1
ATOM 716 C CA . ASP A 1 91 ? -14.612 -11.226 11.908 1.00 68.06 91 ASP A CA 1
ATOM 717 C C . ASP A 1 91 ? -15.788 -10.284 11.605 1.00 68.06 91 ASP A C 1
ATOM 719 O O . ASP A 1 91 ? -16.765 -10.671 10.958 1.00 68.06 91 ASP A O 1
ATOM 723 N N . ARG A 1 92 ? -15.691 -9.013 12.023 1.00 70.56 92 ARG A N 1
ATOM 724 C CA . ARG A 1 92 ? -16.745 -7.985 11.923 1.00 70.56 92 ARG A CA 1
ATOM 725 C C . ARG A 1 92 ? -18.038 -8.411 12.629 1.00 70.56 92 ARG A C 1
ATOM 727 O O . ARG A 1 92 ? -19.143 -8.152 12.128 1.00 70.56 92 ARG A O 1
ATOM 734 N N . THR A 1 93 ? -17.890 -9.049 13.789 1.00 79.88 93 THR A N 1
ATOM 735 C CA . THR A 1 93 ? -18.971 -9.620 14.603 1.00 79.88 93 THR A CA 1
ATOM 736 C C . THR A 1 93 ? -19.121 -8.905 15.948 1.00 79.88 93 THR A C 1
ATOM 738 O O . THR A 1 93 ? -18.200 -8.264 16.454 1.00 79.88 93 THR A O 1
ATOM 741 N N . ILE A 1 94 ? -20.331 -8.990 16.510 1.00 85.94 94 ILE A N 1
ATOM 742 C CA . ILE A 1 94 ? -20.679 -8.472 17.838 1.00 85.94 94 ILE A CA 1
ATOM 743 C C . ILE A 1 94 ? -21.428 -9.593 18.554 1.00 85.94 94 ILE A C 1
ATOM 745 O O . ILE A 1 94 ? -22.553 -9.918 18.172 1.00 85.94 94 ILE A O 1
ATOM 749 N N . ASN A 1 95 ? -20.805 -10.200 19.559 1.00 85.62 95 ASN A N 1
ATOM 750 C CA . ASN A 1 95 ? -21.372 -11.316 20.307 1.00 85.62 95 ASN A CA 1
ATOM 751 C C . ASN A 1 95 ? -21.962 -10.829 21.636 1.00 85.62 95 ASN A C 1
ATOM 753 O O . ASN A 1 95 ? -21.279 -10.769 22.653 1.00 85.62 95 ASN A O 1
ATOM 757 N N . ILE A 1 96 ? -23.241 -10.449 21.607 1.00 85.12 96 ILE A N 1
ATOM 758 C CA . ILE A 1 96 ? -23.969 -9.951 22.788 1.00 85.12 96 ILE A CA 1
ATOM 759 C C . ILE A 1 96 ? -24.532 -11.107 23.629 1.00 85.12 96 ILE A C 1
ATOM 761 O O . ILE A 1 96 ? -24.752 -10.933 24.824 1.00 85.12 96 ILE A O 1
ATOM 765 N N . GLU A 1 97 ? -24.800 -12.258 23.009 1.00 85.25 97 GLU A N 1
ATOM 766 C CA . GLU A 1 97 ? -25.497 -13.375 23.657 1.00 85.25 97 GLU A CA 1
ATOM 767 C C . GLU A 1 97 ? -24.585 -14.156 24.607 1.00 85.25 97 GLU A C 1
ATOM 769 O O . GLU A 1 97 ? -25.025 -14.513 25.698 1.00 85.25 97 GLU A O 1
ATOM 774 N N . ASP A 1 98 ? -23.324 -14.368 24.220 1.00 87.75 98 ASP A N 1
ATOM 775 C CA . ASP A 1 98 ? -22.328 -15.081 25.029 1.00 87.75 98 ASP A CA 1
ATOM 776 C C . ASP A 1 98 ? -20.949 -14.398 24.945 1.00 87.75 98 ASP A C 1
ATOM 778 O O . ASP A 1 98 ? -20.035 -14.898 24.282 1.00 87.75 98 ASP A O 1
ATOM 782 N N . PRO A 1 99 ? -20.801 -13.192 25.529 1.00 87.44 99 PRO A N 1
ATOM 783 C CA . PRO A 1 99 ? -19.556 -12.442 25.471 1.00 87.44 99 PRO A CA 1
ATOM 784 C C . PRO A 1 99 ? -18.505 -13.060 26.392 1.00 87.44 99 PRO A C 1
ATOM 786 O O . PRO A 1 99 ? -18.776 -13.359 27.554 1.00 87.44 99 PRO A O 1
ATOM 789 N N . GLU A 1 100 ? -17.271 -13.172 25.910 1.00 85.81 100 GLU A N 1
ATOM 790 C CA . GLU A 1 100 ? -16.178 -13.770 26.678 1.00 85.81 100 GLU A CA 1
ATOM 791 C C . GLU A 1 100 ? -15.768 -12.871 27.860 1.00 85.81 100 GLU A C 1
ATOM 793 O O . GLU A 1 100 ? -15.315 -11.740 27.636 1.00 85.81 100 GLU A O 1
ATOM 798 N N . PRO A 1 101 ? -15.911 -13.335 29.117 1.00 88.88 101 PRO A N 1
ATOM 799 C CA . PRO A 1 101 ? -15.534 -12.571 30.298 1.00 88.88 101 PRO A CA 1
ATOM 800 C C . PRO A 1 101 ? -14.041 -12.717 30.616 1.00 88.88 101 PRO A C 1
ATOM 802 O O . PRO A 1 101 ? -13.416 -13.734 30.336 1.00 88.88 101 PRO A O 1
ATOM 805 N N . GLY A 1 102 ? -13.478 -11.720 31.297 1.00 84.19 102 GLY A N 1
ATOM 806 C CA . GLY A 1 102 ? -12.078 -11.746 31.730 1.00 84.19 102 GLY A CA 1
ATOM 807 C C . GLY A 1 102 ? -11.085 -11.359 30.634 1.00 84.19 102 GLY A C 1
ATOM 808 O O . GLY A 1 102 ? -9.891 -11.592 30.794 1.00 84.19 102 GLY A O 1
ATOM 809 N N . ALA A 1 103 ? -11.559 -10.738 29.553 1.00 82.00 103 ALA A N 1
ATOM 810 C CA . ALA A 1 103 ? -10.712 -10.272 28.468 1.00 82.00 103 ALA A CA 1
ATOM 811 C C . ALA A 1 103 ? -9.715 -9.193 28.940 1.00 82.00 103 ALA A C 1
ATOM 813 O O . ALA A 1 103 ? -10.008 -8.341 29.792 1.00 82.00 103 ALA A O 1
ATOM 814 N N . TYR A 1 104 ? -8.517 -9.217 28.363 1.00 79.38 104 TYR A N 1
ATOM 815 C CA . TYR A 1 104 ? -7.463 -8.234 28.606 1.00 79.38 104 TYR A CA 1
ATOM 816 C C . TYR A 1 104 ? -7.331 -7.301 27.403 1.00 79.38 104 TYR A C 1
ATOM 818 O O . TYR A 1 104 ? -7.764 -7.634 26.305 1.00 79.38 104 TYR A O 1
ATOM 826 N N . LEU A 1 105 ? -6.737 -6.126 27.623 1.00 76.38 105 LEU A N 1
ATOM 827 C CA . LEU A 1 105 ? -6.242 -5.321 26.507 1.00 76.38 105 LEU A CA 1
ATOM 828 C C . LEU A 1 105 ? -5.059 -6.090 25.911 1.00 76.38 105 LEU A C 1
ATOM 830 O O . LEU A 1 105 ? -4.115 -6.381 26.648 1.00 76.38 105 LEU A O 1
ATOM 834 N N . ASN A 1 106 ? -5.128 -6.451 24.639 1.00 64.94 106 ASN A N 1
ATOM 835 C CA . ASN A 1 106 ? -4.147 -7.307 23.978 1.00 64.94 106 ASN A CA 1
ATOM 836 C C . ASN A 1 106 ? -3.619 -6.730 22.654 1.00 64.94 106 ASN A C 1
ATOM 838 O O . ASN A 1 106 ? -2.730 -7.324 22.066 1.00 64.94 106 ASN A O 1
ATOM 842 N N . GLY A 1 107 ? -4.087 -5.558 22.211 1.00 54.41 107 GLY A N 1
ATOM 843 C CA . GLY A 1 107 ? -3.597 -4.908 20.990 1.00 54.41 107 GLY A CA 1
ATOM 844 C C . GLY A 1 107 ? -4.219 -5.419 19.684 1.00 54.41 107 GLY A C 1
ATOM 845 O O . GLY A 1 107 ? -3.839 -4.945 18.605 1.00 54.41 107 GLY A O 1
ATOM 846 N N . ASP A 1 108 ? -5.212 -6.307 19.760 1.00 58.09 108 ASP A N 1
ATOM 847 C CA . ASP A 1 108 ? -5.884 -6.887 18.588 1.00 58.09 108 ASP A CA 1
ATOM 848 C C . ASP A 1 108 ? -6.969 -5.980 17.993 1.00 58.09 108 ASP A C 1
ATOM 850 O O . ASP A 1 108 ? -7.497 -6.253 16.914 1.00 58.09 108 ASP A O 1
ATOM 854 N N . THR A 1 109 ? -7.298 -4.865 18.646 1.00 61.25 109 THR A N 1
ATOM 855 C CA . THR A 1 109 ? -8.324 -3.937 18.156 1.00 61.25 109 THR A CA 1
ATOM 856 C C . THR A 1 109 ? -7.837 -3.154 16.935 1.00 61.25 109 THR A C 1
ATOM 858 O O . THR A 1 109 ? -6.737 -2.595 16.919 1.00 61.25 109 THR A O 1
ATOM 861 N N . ALA A 1 110 ? -8.676 -3.021 15.903 1.00 63.31 110 ALA A N 1
ATOM 862 C CA . ALA A 1 110 ? -8.395 -2.160 14.755 1.00 63.31 110 ALA A CA 1
ATOM 863 C C . ALA A 1 110 ? -8.601 -0.675 15.120 1.00 63.31 110 ALA A C 1
ATOM 865 O O . ALA A 1 110 ? -9.600 -0.057 14.756 1.00 63.31 110 ALA A O 1
ATOM 866 N N . LEU A 1 111 ? -7.649 -0.108 15.862 1.00 66.38 111 LEU A N 1
ATOM 867 C CA . LEU A 1 111 ? -7.700 1.246 16.422 1.00 66.38 111 LEU A CA 1
ATOM 868 C C . LEU A 1 111 ? -7.871 2.349 15.364 1.00 66.38 111 LEU A C 1
ATOM 870 O O . LEU A 1 111 ? -7.360 2.257 14.248 1.00 66.38 111 LEU A O 1
ATOM 874 N N . ARG A 1 112 ? -8.480 3.477 15.745 1.00 63.44 112 ARG A N 1
ATOM 875 C CA . ARG A 1 112 ? -8.596 4.705 14.939 1.00 63.44 112 ARG A CA 1
ATOM 876 C C . ARG A 1 112 ? -7.237 5.202 14.489 1.00 63.44 112 ARG A C 1
ATOM 878 O O . ARG A 1 112 ? -7.154 5.739 13.394 1.00 63.44 112 ARG A O 1
ATOM 885 N N . ARG A 1 113 ? -6.173 4.999 15.272 1.00 53.41 113 ARG A N 1
ATOM 886 C CA . ARG A 1 113 ? -4.814 5.269 14.800 1.00 53.41 113 ARG A CA 1
ATOM 887 C C . ARG A 1 113 ? -4.442 4.371 13.626 1.00 53.41 113 ARG A C 1
ATOM 889 O O . ARG A 1 113 ? -4.001 4.933 12.651 1.00 53.41 113 ARG A O 1
ATOM 896 N N . ARG A 1 114 ? -4.738 3.068 13.620 1.00 52.75 114 ARG A N 1
ATOM 897 C CA . ARG A 1 114 ? -4.549 2.199 12.434 1.00 52.75 114 ARG A CA 1
ATOM 898 C C . ARG A 1 114 ? -5.402 2.633 11.227 1.00 52.75 114 ARG A C 1
ATOM 900 O O . ARG A 1 114 ? -5.089 2.321 10.083 1.00 52.75 114 ARG A O 1
ATOM 907 N N . LEU A 1 115 ? -6.494 3.370 11.466 1.00 49.91 115 LEU A N 1
ATOM 908 C CA . LEU A 1 115 ? -7.287 4.047 10.425 1.00 49.91 115 LEU A CA 1
ATOM 909 C C . LEU A 1 115 ? -6.748 5.440 10.048 1.00 49.91 115 LEU A C 1
ATOM 911 O O . LEU A 1 115 ? -7.061 5.930 8.966 1.00 49.91 115 LEU A O 1
ATOM 915 N N . ALA A 1 116 ? -5.984 6.094 10.929 1.00 42.66 116 ALA A N 1
ATOM 916 C CA . ALA A 1 116 ? -5.363 7.409 10.747 1.00 42.66 116 ALA A CA 1
ATOM 917 C C . ALA A 1 116 ? -3.964 7.296 10.113 1.00 42.66 116 ALA A C 1
ATOM 919 O O . ALA A 1 116 ? -3.729 8.007 9.145 1.00 42.66 116 ALA A O 1
ATOM 920 N N . GLU A 1 117 ? -3.194 6.267 10.500 1.00 48.62 117 GLU A N 1
ATOM 921 C CA . GLU A 1 117 ? -2.269 5.428 9.701 1.00 48.62 117 GLU A CA 1
ATOM 922 C C . GLU A 1 117 ? -2.969 4.809 8.471 1.00 48.62 117 GLU A C 1
ATOM 924 O O . GLU A 1 117 ? -2.408 3.989 7.748 1.00 48.62 117 GLU A O 1
ATOM 929 N N . GLY A 1 118 ? -4.202 5.239 8.175 1.00 47.28 118 GLY A N 1
ATOM 930 C CA . GLY A 1 118 ? -4.878 5.096 6.891 1.00 47.28 118 GLY A CA 1
ATOM 931 C C . GLY A 1 118 ? -4.090 5.655 5.711 1.00 47.28 118 GLY A C 1
ATOM 932 O O . GLY A 1 118 ? -4.551 5.520 4.584 1.00 47.28 118 GLY A O 1
ATOM 933 N N . ASP A 1 119 ? -2.902 6.191 5.952 1.00 55.38 119 ASP A N 1
ATOM 934 C CA . ASP A 1 119 ? -1.852 6.392 4.969 1.00 55.38 119 ASP A CA 1
ATOM 935 C C . ASP A 1 119 ? -1.522 5.064 4.263 1.00 55.38 119 ASP A C 1
ATOM 937 O O . ASP A 1 119 ? -1.603 4.987 3.044 1.00 55.38 119 ASP A O 1
ATOM 941 N N . GLY A 1 120 ? -1.375 3.955 4.996 1.00 59.56 120 GLY A N 1
ATOM 942 C CA . GLY A 1 120 ? -1.167 2.633 4.399 1.00 59.56 120 GLY A CA 1
ATOM 943 C C . GLY A 1 120 ? -2.336 2.142 3.537 1.00 59.56 120 GLY A C 1
ATOM 944 O O . GLY A 1 120 ? -2.142 1.481 2.525 1.00 59.56 120 GLY A O 1
ATOM 945 N N . ARG A 1 121 ? -3.581 2.498 3.882 1.00 66.88 121 ARG A N 1
ATOM 946 C CA . ARG A 1 121 ? -4.769 2.122 3.088 1.00 66.88 121 ARG A CA 1
ATOM 947 C C . ARG A 1 121 ? -4.912 2.956 1.820 1.00 66.88 121 ARG A C 1
ATOM 949 O O . ARG A 1 121 ? -5.426 2.436 0.832 1.00 66.88 121 ARG A O 1
ATOM 956 N N . ILE A 1 122 ? -4.509 4.227 1.867 1.00 72.75 122 ILE A N 1
ATOM 957 C CA . ILE A 1 122 ? -4.435 5.105 0.694 1.00 72.75 122 ILE A CA 1
ATOM 958 C C . ILE A 1 122 ? -3.348 4.581 -0.243 1.00 72.75 122 ILE A C 1
ATOM 960 O O . ILE A 1 122 ? -3.629 4.365 -1.418 1.00 72.75 122 ILE A O 1
ATOM 964 N N . VAL A 1 123 ? -2.158 4.301 0.294 1.00 72.75 123 VAL A N 1
ATOM 965 C CA . VAL A 1 123 ? -1.011 3.797 -0.468 1.00 72.75 123 VAL A CA 1
ATOM 966 C C . VAL A 1 123 ? -1.305 2.400 -1.037 1.00 72.75 123 VAL A C 1
ATOM 968 O O . VAL A 1 123 ? -1.093 2.197 -2.222 1.00 72.75 123 VAL A O 1
ATOM 971 N N . MET A 1 124 ? -1.928 1.477 -0.288 1.00 74.44 124 MET A N 1
ATOM 972 C CA . MET A 1 124 ? -2.392 0.186 -0.838 1.00 74.44 124 MET A CA 1
ATOM 973 C C . MET A 1 124 ? -3.450 0.363 -1.932 1.00 74.44 124 MET A C 1
ATOM 975 O O . MET A 1 124 ? -3.402 -0.309 -2.955 1.00 74.44 124 MET A O 1
ATOM 979 N N . ALA A 1 125 ? -4.412 1.274 -1.752 1.00 77.69 125 ALA A N 1
ATOM 980 C CA . ALA A 1 125 ? -5.426 1.528 -2.775 1.00 77.69 125 ALA A CA 1
ATOM 981 C C . ALA A 1 125 ? -4.825 2.142 -4.050 1.00 77.69 125 ALA A C 1
ATOM 983 O O . ALA A 1 125 ? -5.312 1.853 -5.144 1.00 77.69 125 ALA A O 1
ATOM 984 N N . ALA A 1 126 ? -3.789 2.975 -3.907 1.00 81.25 126 ALA A N 1
ATOM 985 C CA . ALA A 1 126 ? -3.003 3.489 -5.020 1.00 81.25 126 ALA A CA 1
ATOM 986 C C . ALA A 1 126 ? -2.217 2.360 -5.696 1.00 81.25 126 ALA A C 1
ATOM 988 O O . ALA A 1 126 ? -2.367 2.180 -6.898 1.00 81.25 126 ALA A O 1
ATOM 989 N N . TYR A 1 127 ? -1.493 1.549 -4.920 1.00 79.81 127 TYR A N 1
ATOM 990 C CA . TYR A 1 127 ? -0.689 0.419 -5.388 1.00 79.81 127 TYR A CA 1
ATOM 991 C C . TYR A 1 127 ? -1.512 -0.599 -6.193 1.00 79.81 127 TYR A C 1
ATOM 993 O O . TYR A 1 127 ? -1.121 -0.978 -7.296 1.00 79.81 127 TYR A O 1
ATOM 1001 N N . GLU A 1 128 ? -2.694 -0.971 -5.686 1.00 77.81 128 GLU A N 1
ATOM 1002 C CA . GLU A 1 128 ? -3.671 -1.848 -6.352 1.00 77.81 128 GLU A CA 1
ATOM 1003 C C . GLU A 1 128 ? -4.307 -1.205 -7.606 1.00 77.81 128 GLU A C 1
ATOM 1005 O O . GLU A 1 128 ? -4.979 -1.882 -8.387 1.00 77.81 128 GLU A O 1
ATOM 1010 N N . GLY A 1 129 ? -4.187 0.116 -7.786 1.00 79.25 129 GLY A N 1
ATOM 1011 C CA . GLY A 1 129 ? -4.903 0.866 -8.821 1.00 79.25 129 GLY A CA 1
ATOM 1012 C C . GLY A 1 129 ? -6.427 0.880 -8.617 1.00 79.25 129 GLY A C 1
ATOM 1013 O O . GLY A 1 129 ? -7.198 0.930 -9.585 1.00 79.25 129 GLY A O 1
ATOM 1014 N N . ASN A 1 130 ? -6.888 0.811 -7.363 1.00 82.62 130 ASN A N 1
ATOM 1015 C CA . ASN A 1 130 ? -8.301 0.735 -7.000 1.00 82.62 130 ASN A CA 1
ATOM 1016 C C . ASN A 1 130 ? -8.934 2.134 -6.933 1.00 82.62 130 ASN A C 1
ATOM 1018 O O . ASN A 1 130 ? -8.925 2.793 -5.894 1.00 82.62 130 ASN A O 1
ATOM 1022 N N . VAL A 1 131 ? -9.531 2.576 -8.045 1.00 82.75 131 VAL A N 1
ATOM 1023 C CA . VAL A 1 131 ? -10.118 3.924 -8.192 1.00 82.75 131 VAL A CA 1
ATOM 1024 C C . VAL A 1 131 ? -11.154 4.248 -7.112 1.00 82.75 131 VAL A C 1
ATOM 1026 O O . VAL A 1 131 ? -11.108 5.321 -6.513 1.00 82.75 131 VAL A O 1
ATOM 1029 N N . ASP A 1 132 ? -12.096 3.342 -6.847 1.00 76.12 132 ASP A N 1
ATOM 1030 C CA . ASP A 1 132 ? -13.201 3.574 -5.905 1.00 76.12 132 ASP A CA 1
ATOM 1031 C C . ASP A 1 132 ? -12.696 3.697 -4.460 1.00 76.12 132 ASP A C 1
ATOM 1033 O O . ASP A 1 132 ? -13.133 4.551 -3.687 1.00 76.12 132 ASP A O 1
ATOM 1037 N N . ARG A 1 133 ? -11.729 2.863 -4.074 1.00 72.00 133 ARG A N 1
ATOM 1038 C CA . ARG A 1 133 ? -11.113 2.932 -2.746 1.00 72.00 133 ARG A CA 1
ATOM 1039 C C . ARG A 1 133 ? -10.201 4.151 -2.616 1.00 72.00 133 ARG A C 1
ATOM 1041 O O . ARG A 1 133 ? -10.312 4.874 -1.632 1.00 72.00 133 ARG A O 1
ATOM 1048 N N . TYR A 1 134 ? -9.359 4.410 -3.612 1.00 79.75 134 TYR A N 1
ATOM 1049 C CA . TYR A 1 134 ? -8.410 5.519 -3.596 1.00 79.75 134 TYR A CA 1
ATOM 1050 C C . TYR A 1 134 ? -9.122 6.879 -3.605 1.00 79.75 134 TYR A C 1
ATOM 1052 O O . TYR A 1 134 ? -8.845 7.716 -2.754 1.00 79.75 134 TYR A O 1
ATOM 1060 N N . SER A 1 135 ? -10.115 7.082 -4.477 1.00 78.31 135 SER A N 1
ATOM 1061 C CA . SER A 1 135 ? -10.860 8.351 -4.568 1.00 78.31 135 SER A CA 1
ATOM 1062 C C . SER A 1 135 ? -11.603 8.735 -3.284 1.00 78.31 135 SER A C 1
ATOM 1064 O O . SER A 1 135 ? -11.715 9.920 -2.980 1.00 78.31 135 SER A O 1
ATOM 1066 N N . ARG A 1 136 ? -12.086 7.753 -2.511 1.00 72.56 136 ARG A N 1
ATOM 1067 C CA . ARG A 1 136 ? -12.759 7.987 -1.220 1.00 72.56 136 ARG A CA 1
ATOM 1068 C C . ARG A 1 136 ? -11.796 8.276 -0.072 1.00 72.56 136 ARG A C 1
ATOM 1070 O O . ARG A 1 136 ? -12.195 8.927 0.889 1.00 72.56 136 ARG A O 1
ATOM 1077 N N . LEU A 1 137 ? -10.573 7.748 -0.140 1.00 69.38 137 LEU A N 1
ATOM 1078 C CA . LEU A 1 137 ? -9.579 7.856 0.932 1.00 69.38 137 LEU A CA 1
ATOM 1079 C C . LEU A 1 137 ? -8.578 9.002 0.713 1.00 69.38 137 LEU A C 1
ATOM 1081 O O . LEU A 1 137 ? -8.018 9.501 1.691 1.00 69.38 137 LEU A O 1
ATOM 1085 N N . ARG A 1 138 ? -8.344 9.402 -0.544 1.00 71.50 138 ARG A N 1
ATOM 1086 C CA . ARG A 1 138 ? -7.354 10.412 -0.937 1.00 71.50 138 ARG A CA 1
ATOM 1087 C C . ARG A 1 138 ? -7.574 11.733 -0.202 1.00 71.50 138 ARG A C 1
ATOM 1089 O O . ARG A 1 138 ? -8.697 12.218 -0.063 1.00 71.50 138 ARG A O 1
ATOM 1096 N N . ARG A 1 139 ? -6.467 12.339 0.232 1.00 67.81 139 ARG A N 1
ATOM 1097 C CA . ARG A 1 139 ? -6.429 13.624 0.942 1.00 67.81 139 ARG A CA 1
ATOM 1098 C C . ARG A 1 139 ? -5.853 14.733 0.040 1.00 67.81 139 ARG A C 1
ATOM 1100 O O . ARG A 1 139 ? -5.196 14.425 -0.952 1.00 67.81 139 ARG A O 1
ATOM 1107 N N . PRO A 1 140 ? -6.052 16.025 0.374 1.00 64.56 140 PRO A N 1
ATOM 1108 C CA . PRO A 1 140 ? -5.497 17.139 -0.407 1.00 64.56 140 PRO A CA 1
ATOM 1109 C C . PRO A 1 140 ? -3.964 17.175 -0.472 1.00 64.56 140 PRO A C 1
ATOM 1111 O O . PRO A 1 140 ? -3.401 17.728 -1.410 1.00 64.56 140 PRO A O 1
ATOM 1114 N N . ARG A 1 141 ? -3.282 16.607 0.527 1.00 62.66 141 ARG A N 1
ATOM 1115 C CA . ARG A 1 141 ? -1.823 16.494 0.574 1.00 62.66 141 ARG A CA 1
ATOM 1116 C C . ARG A 1 141 ? -1.443 15.018 0.515 1.00 62.66 141 ARG A C 1
ATOM 1118 O O . ARG A 1 141 ? -1.985 14.243 1.303 1.00 62.66 141 ARG A O 1
ATOM 1125 N N . LYS A 1 142 ? -0.508 14.684 -0.379 1.00 66.25 142 LYS A N 1
ATOM 1126 C CA . LYS A 1 142 ? 0.049 13.334 -0.504 1.00 66.25 142 LYS A CA 1
ATOM 1127 C C . LYS A 1 142 ? 0.838 12.936 0.742 1.00 66.25 142 LYS A C 1
ATOM 1129 O O . LYS A 1 142 ? 1.480 13.791 1.367 1.00 66.25 142 LYS A O 1
ATOM 1134 N N . PHE A 1 143 ? 0.775 11.659 1.086 1.00 65.62 143 PHE A N 1
ATOM 1135 C CA . PHE A 1 143 ? 1.580 11.060 2.142 1.00 65.62 143 PHE A CA 1
ATOM 1136 C C . PHE A 1 143 ? 2.924 10.540 1.612 1.00 65.62 143 PHE A C 1
ATOM 1138 O O . PHE A 1 143 ? 3.138 10.456 0.403 1.00 65.62 143 PHE A O 1
ATOM 1145 N N . GLU A 1 144 ? 3.827 10.202 2.530 1.00 62.34 144 GLU A N 1
ATOM 1146 C CA . GLU A 1 144 ? 5.052 9.458 2.228 1.00 62.34 144 GLU A CA 1
ATOM 1147 C C . GLU A 1 144 ? 4.702 8.162 1.475 1.00 62.34 144 GLU A C 1
ATOM 1149 O O . GLU A 1 144 ? 3.751 7.470 1.847 1.00 62.34 144 GLU A O 1
ATOM 1154 N N . ASN A 1 145 ? 5.432 7.868 0.395 1.00 66.56 145 ASN A N 1
ATOM 1155 C CA . ASN A 1 145 ? 5.277 6.680 -0.462 1.00 66.56 145 ASN A CA 1
ATOM 1156 C C . ASN A 1 145 ? 3.993 6.600 -1.303 1.00 66.56 145 ASN A C 1
ATOM 1158 O O . ASN A 1 145 ? 3.761 5.621 -2.016 1.00 66.56 145 ASN A O 1
ATOM 1162 N N . GLU A 1 146 ? 3.117 7.604 -1.216 1.00 75.75 146 GLU A N 1
ATOM 1163 C CA . GLU A 1 146 ? 1.889 7.636 -2.011 1.00 75.75 146 GLU A CA 1
ATOM 1164 C C . GLU A 1 146 ? 2.191 7.847 -3.498 1.00 75.75 146 GLU A C 1
ATOM 1166 O O . GLU A 1 146 ? 1.495 7.291 -4.340 1.00 75.75 146 GLU A O 1
ATOM 1171 N N . GLU A 1 147 ? 3.228 8.618 -3.828 1.00 75.94 147 GLU A N 1
ATOM 1172 C CA . GLU A 1 147 ? 3.616 8.934 -5.206 1.00 75.94 147 GLU A CA 1
ATOM 1173 C C . GLU A 1 147 ? 4.072 7.689 -5.971 1.00 75.94 147 GLU A C 1
ATOM 1175 O O . GLU A 1 147 ? 3.530 7.384 -7.032 1.00 75.94 147 GLU A O 1
ATOM 1180 N N . GLU A 1 148 ? 4.970 6.910 -5.379 1.00 73.81 148 GLU A N 1
ATOM 1181 C CA . GLU A 1 148 ? 5.487 5.662 -5.932 1.00 73.81 148 GLU A CA 1
ATOM 1182 C C . GLU A 1 148 ? 4.350 4.646 -6.123 1.00 73.81 148 GLU A C 1
ATOM 1184 O O . GLU A 1 148 ? 4.243 3.995 -7.166 1.00 73.81 148 GLU A O 1
ATOM 1189 N N . ALA A 1 149 ? 3.439 4.547 -5.149 1.00 78.06 149 ALA A N 1
ATOM 1190 C CA . ALA A 1 149 ? 2.276 3.670 -5.246 1.00 78.06 149 ALA A CA 1
ATOM 1191 C C . ALA A 1 149 ? 1.263 4.135 -6.306 1.00 78.06 149 ALA A C 1
ATOM 1193 O O . ALA A 1 149 ? 0.644 3.298 -6.962 1.00 78.06 149 ALA A O 1
ATOM 1194 N N . ILE A 1 150 ? 1.096 5.448 -6.510 1.00 82.25 150 ILE A N 1
ATOM 1195 C CA . ILE A 1 150 ? 0.282 5.997 -7.605 1.00 82.25 150 ILE A CA 1
ATOM 1196 C C . ILE A 1 150 ? 0.893 5.615 -8.951 1.00 82.25 150 ILE A C 1
ATOM 1198 O O . ILE A 1 150 ? 0.169 5.132 -9.822 1.00 82.25 150 ILE A O 1
ATOM 1202 N N . VAL A 1 151 ? 2.203 5.818 -9.119 1.00 77.44 151 VAL A N 1
ATOM 1203 C CA . VAL A 1 151 ? 2.932 5.480 -10.347 1.00 77.44 151 VAL A CA 1
ATOM 1204 C C . VAL A 1 151 ? 2.759 3.994 -10.662 1.00 77.44 151 VAL A C 1
ATOM 1206 O O . VAL A 1 151 ? 2.297 3.656 -11.755 1.00 77.44 151 VAL A O 1
ATOM 1209 N N . HIS A 1 152 ? 2.997 3.113 -9.687 1.00 78.00 152 HIS A N 1
ATOM 1210 C CA . HIS A 1 152 ? 2.746 1.677 -9.826 1.00 78.00 152 HIS A CA 1
ATOM 1211 C C . HIS A 1 152 ? 1.284 1.381 -10.203 1.00 78.00 152 HIS A C 1
ATOM 1213 O O . HIS A 1 152 ? 1.007 0.724 -11.208 1.00 78.00 152 HIS A O 1
ATOM 1219 N N . GLY A 1 153 ? 0.314 1.932 -9.472 1.00 79.69 153 GLY A N 1
ATOM 1220 C CA . GLY A 1 153 ? -1.110 1.752 -9.764 1.00 79.69 153 GLY A CA 1
ATOM 1221 C C . GLY A 1 153 ? -1.509 2.150 -11.186 1.00 79.69 153 GLY A C 1
ATOM 1222 O O . GLY A 1 153 ? -2.325 1.477 -11.819 1.00 79.69 153 GLY A O 1
ATOM 1223 N N . VAL A 1 154 ? -0.922 3.226 -11.720 1.00 82.12 154 VAL A N 1
ATOM 1224 C CA . VAL A 1 154 ? -1.142 3.694 -13.097 1.00 82.12 154 VAL A CA 1
ATOM 1225 C C . VAL A 1 154 ? -0.609 2.685 -14.114 1.00 82.12 154 VAL A C 1
ATOM 1227 O O . VAL A 1 154 ? -1.316 2.354 -15.071 1.00 82.12 154 VAL A O 1
ATOM 1230 N N . TYR A 1 155 ? 0.593 2.146 -13.900 1.00 74.62 155 TYR A N 1
ATOM 1231 C CA . TYR A 1 155 ? 1.163 1.114 -14.769 1.00 74.62 155 TYR A CA 1
ATOM 1232 C C . TYR A 1 155 ? 0.314 -0.164 -14.790 1.00 74.62 155 TYR A C 1
ATOM 1234 O O . TYR A 1 155 ? 0.128 -0.765 -15.853 1.00 74.62 155 TYR A O 1
ATOM 1242 N N . HIS A 1 156 ? -0.277 -0.538 -13.654 1.00 76.44 156 HIS A N 1
ATOM 1243 C CA . HIS A 1 156 ? -1.007 -1.797 -13.508 1.00 76.44 156 HIS A CA 1
ATOM 1244 C C . HIS A 1 156 ? -2.519 -1.686 -13.804 1.00 76.44 156 HIS A C 1
ATOM 1246 O O . HIS A 1 156 ? -3.138 -2.672 -14.207 1.00 76.44 156 HIS A O 1
ATOM 1252 N N . SER A 1 157 ? -3.129 -0.494 -13.746 1.00 83.94 157 SER A N 1
ATOM 1253 C CA . SER A 1 157 ? -4.577 -0.294 -13.946 1.00 83.94 157 SER A CA 1
ATOM 1254 C C . SER A 1 157 ? -4.891 0.816 -14.957 1.00 83.94 157 SER A C 1
ATOM 1256 O O . SER A 1 157 ? -4.670 2.002 -14.719 1.00 83.94 157 SER A O 1
ATOM 1258 N N . THR A 1 158 ? -5.479 0.447 -16.104 1.00 83.56 158 THR A N 1
ATOM 1259 C CA . THR A 1 158 ? -5.900 1.411 -17.145 1.00 83.56 158 THR A CA 1
ATOM 1260 C C . THR A 1 158 ? -6.990 2.360 -16.649 1.00 83.56 158 THR A C 1
ATOM 1262 O O . THR A 1 158 ? -6.973 3.548 -16.969 1.00 83.56 158 THR A O 1
ATOM 1265 N N . THR A 1 159 ? -7.923 1.864 -15.834 1.00 86.19 159 THR A N 1
ATOM 1266 C CA . THR A 1 159 ? -8.987 2.674 -15.225 1.00 86.19 159 THR A CA 1
ATOM 1267 C C . THR A 1 159 ? -8.408 3.705 -14.257 1.00 86.19 159 THR A C 1
ATOM 1269 O O . THR A 1 159 ? -8.876 4.842 -14.219 1.00 86.19 159 THR A O 1
ATOM 1272 N N . PHE A 1 160 ? -7.366 3.333 -13.508 1.00 87.44 160 PHE A N 1
ATOM 1273 C CA . PHE A 1 160 ? -6.666 4.234 -12.595 1.00 87.44 160 PHE A CA 1
ATOM 1274 C C . PHE A 1 160 ? -5.860 5.300 -13.341 1.00 87.44 160 PHE A C 1
ATOM 1276 O O . PHE A 1 160 ? -5.969 6.481 -13.015 1.00 87.44 160 PHE A O 1
ATOM 1283 N N . ALA A 1 161 ? -5.158 4.914 -14.411 1.00 85.00 161 ALA A N 1
ATOM 1284 C CA . ALA A 1 161 ? -4.503 5.853 -15.322 1.00 85.00 161 ALA A CA 1
ATOM 1285 C C . ALA A 1 161 ? -5.501 6.860 -15.913 1.00 85.00 161 ALA A C 1
ATOM 1287 O O . ALA A 1 161 ? -5.263 8.068 -15.903 1.00 85.00 161 ALA A O 1
ATOM 1288 N N . LYS A 1 162 ? -6.675 6.384 -16.357 1.00 84.88 162 LYS A N 1
ATOM 1289 C CA . LYS A 1 162 ? -7.729 7.266 -16.864 1.00 84.88 162 LYS A CA 1
ATOM 1290 C C . LYS A 1 162 ? -8.244 8.212 -15.785 1.00 84.88 162 LYS A C 1
ATOM 1292 O O . LYS A 1 162 ? -8.369 9.401 -16.061 1.00 84.88 162 LYS A O 1
ATOM 1297 N N . TYR A 1 163 ? -8.505 7.715 -14.577 1.00 86.50 163 TYR A N 1
ATOM 1298 C CA . TYR A 1 163 ? -8.932 8.533 -13.440 1.00 86.50 163 TYR A CA 1
ATOM 1299 C C . TYR A 1 163 ? -7.954 9.683 -13.154 1.00 86.50 163 TYR A C 1
ATOM 1301 O O . TYR A 1 163 ? -8.388 10.819 -12.975 1.00 86.50 163 TYR A O 1
ATOM 1309 N N . TRP A 1 164 ? -6.650 9.408 -13.178 1.00 82.25 164 TRP A N 1
ATOM 1310 C CA . TRP A 1 164 ? -5.614 10.418 -12.962 1.00 82.25 164 TRP A CA 1
ATOM 1311 C C . TRP A 1 164 ? -5.388 11.363 -14.150 1.00 82.25 164 TRP A C 1
ATOM 1313 O O . TRP A 1 164 ? -4.946 12.489 -13.944 1.00 82.25 164 TRP A O 1
ATOM 1323 N N . SER A 1 165 ? -5.729 10.950 -15.375 1.00 80.94 165 SER A N 1
ATOM 1324 C CA . SER A 1 165 ? -5.648 11.813 -16.568 1.00 80.94 165 SER A CA 1
ATOM 1325 C C . SER A 1 165 ? -6.736 12.894 -16.635 1.00 80.94 165 SER A C 1
ATOM 1327 O O . SER A 1 165 ? -6.613 13.852 -17.397 1.00 80.94 165 SER A O 1
ATOM 1329 N N . LEU A 1 166 ? -7.839 12.727 -15.897 1.00 79.38 166 LEU A N 1
ATOM 1330 C CA . LEU A 1 166 ? -8.976 13.645 -15.952 1.00 79.38 166 LEU A CA 1
ATOM 1331 C C . LEU A 1 166 ? -8.703 14.892 -15.102 1.00 79.38 166 LEU A C 1
ATOM 1333 O O . LEU A 1 166 ? -8.257 14.741 -13.969 1.00 79.38 166 LEU A O 1
ATOM 1337 N N . PRO A 1 167 ? -9.021 16.111 -15.572 1.00 63.84 167 PRO A N 1
ATOM 1338 C CA . PRO A 1 167 ? -8.896 17.316 -14.755 1.00 63.84 167 PRO A CA 1
ATOM 1339 C C . PRO A 1 167 ? -9.836 17.244 -13.539 1.00 63.84 167 PRO A C 1
ATOM 1341 O O . PRO A 1 167 ? -11.046 17.129 -13.714 1.00 63.84 167 PRO A O 1
ATOM 1344 N N . ASN A 1 168 ? -9.306 17.358 -12.316 1.00 59.03 168 ASN A N 1
ATOM 1345 C CA . ASN A 1 168 ? -10.113 17.491 -11.094 1.00 59.03 168 ASN A CA 1
ATOM 1346 C C . ASN A 1 168 ? -9.973 18.895 -10.488 1.00 59.03 168 ASN A C 1
ATOM 1348 O O . ASN A 1 168 ? -8.908 19.509 -10.560 1.00 59.03 168 ASN A O 1
ATOM 1352 N N . GLU A 1 169 ? -11.022 19.351 -9.794 1.00 47.19 169 GLU A N 1
ATOM 1353 C CA . GLU A 1 169 ? -11.100 20.645 -9.082 1.00 47.19 169 GLU A CA 1
ATOM 1354 C C . GLU A 1 169 ? -10.008 20.848 -8.010 1.00 47.19 169 GLU A C 1
ATOM 1356 O O . GLU A 1 169 ? -9.759 21.968 -7.576 1.00 47.19 169 GLU A O 1
ATOM 1361 N N . GLN A 1 170 ? -9.336 19.773 -7.590 1.00 49.59 170 GLN A N 1
ATOM 1362 C CA . GLN A 1 170 ? -8.292 19.773 -6.556 1.00 49.59 170 GLN A CA 1
ATOM 1363 C C . GLN A 1 170 ? -6.864 19.872 -7.126 1.00 49.59 170 GLN A C 1
ATOM 1365 O O . GLN A 1 170 ? -5.911 19.862 -6.354 1.00 49.59 170 GLN A O 1
ATOM 1370 N N . GLY A 1 171 ? -6.718 19.991 -8.453 1.00 44.56 171 GLY A N 1
ATOM 1371 C CA . GLY A 1 171 ? -5.433 20.147 -9.136 1.00 44.56 171 GLY A CA 1
ATOM 1372 C C . GLY A 1 171 ? -4.628 18.847 -9.201 1.00 44.56 171 GLY A C 1
ATOM 1373 O O . GLY A 1 171 ? -3.899 18.507 -8.278 1.00 44.56 171 GLY A O 1
ATOM 1374 N N . HIS A 1 172 ? -4.691 18.135 -10.330 1.00 53.88 172 HIS A N 1
ATOM 1375 C CA . HIS A 1 172 ? -3.722 17.063 -10.642 1.00 53.88 172 HIS A CA 1
ATOM 1376 C C . HIS A 1 172 ? -2.455 17.587 -11.329 1.00 53.88 172 HIS A C 1
ATOM 1378 O O . HIS A 1 172 ? -1.699 16.829 -11.927 1.00 53.88 172 HIS A O 1
ATOM 1384 N N . PHE A 1 173 ? -2.224 18.894 -11.278 1.00 39.44 173 PHE A N 1
ATOM 1385 C CA . PHE A 1 173 ? -1.155 19.534 -12.025 1.00 39.44 173 PHE A CA 1
ATOM 1386 C C . PHE A 1 173 ? -0.012 19.879 -11.083 1.00 39.44 173 PHE A C 1
ATOM 1388 O O . PHE A 1 173 ? -0.112 20.797 -10.273 1.00 39.44 173 PHE A O 1
ATOM 1395 N N . GLY A 1 174 ? 1.057 19.092 -11.184 1.00 48.56 174 GLY A N 1
ATOM 1396 C CA . GLY A 1 174 ? 2.305 19.336 -10.469 1.00 48.56 174 GLY A CA 1
ATOM 1397 C C . GLY A 1 174 ? 3.214 18.117 -10.344 1.00 48.56 174 GLY A C 1
ATOM 1398 O O . GLY A 1 174 ? 4.389 18.292 -10.049 1.00 48.56 174 GLY A O 1
ATOM 1399 N N . ASP A 1 175 ? 2.705 16.905 -10.580 1.00 60.69 175 ASP A N 1
ATOM 1400 C CA . ASP A 1 175 ? 3.515 15.693 -10.487 1.00 60.69 175 ASP A CA 1
ATOM 1401 C C . ASP A 1 175 ? 3.888 15.155 -11.873 1.00 60.69 175 ASP A C 1
ATOM 1403 O O . ASP A 1 175 ? 3.125 14.436 -12.524 1.00 60.69 175 ASP A O 1
ATOM 1407 N N . PHE A 1 176 ? 5.085 15.540 -12.311 1.00 63.00 176 PHE A N 1
ATOM 1408 C CA . PHE A 1 176 ? 5.710 15.096 -13.554 1.00 63.00 176 PHE A CA 1
ATOM 1409 C C . PHE A 1 176 ? 5.817 13.561 -13.646 1.00 63.00 176 PHE A C 1
ATOM 1411 O O . PHE A 1 176 ? 5.694 13.003 -14.738 1.00 63.00 176 PHE A O 1
ATOM 1418 N N . ARG A 1 177 ? 5.986 12.850 -12.519 1.00 64.19 177 ARG A N 1
ATOM 1419 C CA . ARG A 1 177 ? 6.167 11.388 -12.517 1.00 64.19 177 ARG A CA 1
ATOM 1420 C C . ARG A 1 177 ? 4.872 10.657 -12.840 1.00 64.19 177 ARG A C 1
ATOM 1422 O O . ARG A 1 177 ? 4.841 9.818 -13.742 1.00 64.19 177 ARG A O 1
ATOM 1429 N N . ALA A 1 178 ? 3.781 11.033 -12.174 1.00 69.25 178 ALA A N 1
ATOM 1430 C CA . ALA A 1 178 ? 2.462 10.470 -12.449 1.00 69.25 178 ALA A CA 1
ATOM 1431 C C . ALA A 1 178 ? 2.018 10.734 -13.900 1.00 69.25 178 ALA A C 1
ATOM 1433 O O . ALA A 1 178 ? 1.451 9.850 -14.541 1.00 69.25 178 ALA A O 1
ATOM 1434 N N . GLN A 1 179 ? 2.317 11.915 -14.452 1.00 70.62 179 GLN A N 1
ATOM 1435 C CA . GLN A 1 179 ? 2.003 12.246 -15.848 1.00 70.62 179 GLN A CA 1
ATOM 1436 C C . GLN A 1 179 ? 2.756 11.352 -16.842 1.00 70.62 179 GLN A C 1
ATOM 1438 O O . GLN A 1 179 ? 2.127 10.767 -17.726 1.00 70.62 179 GLN A O 1
ATOM 1443 N N . ASN A 1 180 ? 4.063 11.160 -16.650 1.00 67.62 180 ASN A N 1
ATOM 1444 C CA . ASN A 1 180 ? 4.859 10.257 -17.485 1.00 67.62 180 ASN A CA 1
ATOM 1445 C C . ASN A 1 180 ? 4.342 8.813 -17.430 1.00 67.62 180 ASN A C 1
ATOM 1447 O O . ASN A 1 180 ? 4.246 8.152 -18.466 1.00 67.62 180 ASN A O 1
ATOM 1451 N N . ALA A 1 181 ? 3.955 8.336 -16.244 1.00 73.12 181 ALA A N 1
ATOM 1452 C CA . ALA A 1 181 ? 3.374 7.006 -16.077 1.00 73.12 181 ALA A CA 1
ATOM 1453 C C . ALA A 1 181 ? 2.038 6.857 -16.827 1.00 73.12 181 ALA A C 1
ATOM 1455 O O . ALA A 1 181 ? 1.800 5.839 -17.477 1.00 73.12 181 ALA A O 1
ATOM 1456 N N . ILE A 1 182 ? 1.176 7.881 -16.795 1.00 76.19 182 ILE A N 1
ATOM 1457 C CA . ILE A 1 182 ? -0.107 7.887 -17.520 1.00 76.19 182 ILE A CA 1
ATOM 1458 C C . ILE A 1 182 ? 0.134 7.831 -19.031 1.00 76.19 182 ILE A C 1
ATOM 1460 O O . ILE A 1 182 ? -0.482 7.014 -19.718 1.00 76.19 182 ILE A O 1
ATOM 1464 N N . MET A 1 183 ? 1.055 8.654 -19.541 1.00 72.88 183 MET A N 1
ATOM 1465 C CA . MET A 1 183 ? 1.432 8.669 -20.958 1.00 72.88 183 MET A CA 1
ATOM 1466 C C . MET A 1 183 ? 1.966 7.302 -21.398 1.00 72.88 183 MET A C 1
ATOM 1468 O O . MET A 1 183 ? 1.488 6.735 -22.382 1.00 72.88 183 MET A O 1
ATOM 1472 N N . ALA A 1 184 ? 2.894 6.726 -20.627 1.00 71.31 184 ALA A N 1
ATOM 1473 C CA . ALA A 1 184 ? 3.434 5.397 -20.888 1.00 71.31 184 ALA A CA 1
ATOM 1474 C C . ALA A 1 184 ? 2.331 4.326 -20.879 1.00 71.31 184 ALA A C 1
ATOM 1476 O O . ALA A 1 184 ? 2.289 3.467 -21.764 1.00 71.31 184 ALA A O 1
ATOM 1477 N N . ARG A 1 185 ? 1.389 4.391 -19.927 1.00 79.75 185 ARG A N 1
ATOM 1478 C CA . ARG A 1 185 ? 0.251 3.465 -19.858 1.00 79.75 185 ARG A CA 1
ATOM 1479 C C . ARG A 1 185 ? -0.650 3.555 -21.080 1.00 79.75 185 ARG A C 1
ATOM 1481 O O . ARG A 1 185 ? -1.048 2.512 -21.595 1.00 79.75 185 ARG A O 1
ATOM 1488 N N . PHE A 1 186 ? -0.954 4.760 -21.552 1.00 76.31 186 PHE A N 1
ATOM 1489 C CA . PHE A 1 186 ? -1.750 4.949 -22.763 1.00 76.31 186 PHE A CA 1
ATOM 1490 C C . PHE A 1 186 ? -1.030 4.432 -24.013 1.00 76.31 186 PHE A C 1
ATOM 1492 O O . PHE A 1 186 ? -1.646 3.742 -24.823 1.00 76.31 186 PHE A O 1
ATOM 1499 N N . ILE A 1 187 ? 0.290 4.610 -24.106 1.00 72.31 187 ILE A N 1
ATOM 1500 C CA . ILE A 1 187 ? 1.102 4.011 -25.177 1.00 72.31 187 ILE A CA 1
ATOM 1501 C C . ILE A 1 187 ? 1.044 2.478 -25.131 1.00 72.31 187 ILE A C 1
ATOM 1503 O O . ILE A 1 187 ? 0.814 1.849 -26.162 1.00 72.31 187 ILE A O 1
ATOM 1507 N N . MET A 1 188 ? 1.168 1.863 -23.949 1.00 73.06 188 MET A N 1
ATOM 1508 C CA . MET A 1 188 ? 1.078 0.401 -23.789 1.00 73.06 188 MET A CA 1
ATOM 1509 C C . MET A 1 188 ? -0.267 -0.192 -24.232 1.00 73.06 188 MET A C 1
ATOM 1511 O O . MET A 1 188 ? -0.327 -1.373 -24.571 1.00 73.06 188 MET A O 1
ATOM 1515 N N . ILE A 1 189 ? -1.343 0.601 -24.243 1.00 78.06 189 ILE A N 1
ATOM 1516 C CA . ILE A 1 189 ? -2.661 0.183 -24.748 1.00 78.06 189 ILE A CA 1
ATOM 1517 C C . ILE A 1 189 ? -2.958 0.701 -26.162 1.00 78.06 189 ILE A C 1
ATOM 1519 O O . ILE A 1 189 ? -4.086 0.566 -26.632 1.00 78.06 189 ILE A O 1
ATOM 1523 N N . ASN A 1 190 ? -1.954 1.250 -26.853 1.00 75.75 190 ASN A N 1
ATOM 1524 C CA . ASN A 1 190 ? -2.061 1.857 -28.182 1.00 75.75 190 ASN A CA 1
ATOM 1525 C C . ASN A 1 190 ? -3.074 3.019 -28.266 1.00 75.75 190 ASN A C 1
ATOM 1527 O O . ASN A 1 190 ? -3.669 3.250 -29.319 1.00 75.75 190 ASN A O 1
ATOM 1531 N N . ASP A 1 191 ? -3.278 3.757 -27.172 1.00 76.69 191 ASP A N 1
ATOM 1532 C CA . ASP A 1 191 ? -4.075 4.983 -27.147 1.00 76.69 191 ASP A CA 1
ATOM 1533 C C . ASP A 1 191 ? -3.148 6.201 -27.272 1.00 76.69 191 ASP A C 1
ATOM 1535 O O . ASP A 1 191 ? -2.356 6.499 -26.379 1.00 76.69 191 ASP A O 1
ATOM 1539 N N . LEU A 1 192 ? -3.254 6.906 -28.399 1.00 75.38 192 LEU A N 1
ATOM 1540 C CA . LEU A 1 192 ? -2.536 8.153 -28.692 1.00 75.38 192 LEU A CA 1
ATOM 1541 C C . LEU A 1 192 ? -3.484 9.358 -28.774 1.00 75.38 192 LEU A C 1
ATOM 1543 O O . LEU A 1 192 ? -3.072 10.447 -29.159 1.00 75.38 192 LEU A O 1
ATOM 1547 N N . SER A 1 193 ? -4.762 9.175 -28.425 1.00 73.19 193 SER A N 1
ATOM 1548 C CA . SER A 1 193 ? -5.813 10.193 -28.575 1.00 73.19 193 SER A CA 1
ATOM 1549 C C . SER A 1 193 ? -5.610 11.433 -27.698 1.00 73.19 193 SER A C 1
ATOM 1551 O O . SER A 1 193 ? -6.228 12.469 -27.932 1.00 73.19 193 SER A O 1
ATOM 1553 N N . TRP A 1 194 ? -4.737 11.325 -26.697 1.00 66.88 194 TRP A N 1
ATOM 1554 C CA . TRP A 1 194 ? -4.371 12.376 -25.753 1.00 66.88 194 TRP A CA 1
ATOM 1555 C C . TRP A 1 194 ? -3.262 13.309 -26.265 1.00 66.88 194 TRP A C 1
ATOM 1557 O O . TRP A 1 194 ? -3.083 14.384 -25.698 1.00 66.88 194 TRP A O 1
ATOM 1567 N N . LEU A 1 195 ? -2.545 12.935 -27.332 1.00 66.19 195 LEU A N 1
ATOM 1568 C CA . LEU A 1 195 ? -1.628 13.827 -28.042 1.00 66.19 195 LEU A CA 1
ATOM 1569 C C . LEU A 1 195 ? -2.465 14.805 -28.878 1.00 66.19 195 LEU A C 1
ATOM 1571 O O . LEU A 1 195 ? -2.785 14.537 -30.036 1.00 66.19 195 LEU A O 1
ATOM 1575 N N . SER A 1 196 ? -2.870 15.934 -28.296 1.00 54.97 196 SER A N 1
ATOM 1576 C CA . SER A 1 196 ? -3.249 17.088 -29.119 1.00 54.97 196 SER A CA 1
ATOM 1577 C C . SER A 1 196 ? -1.990 17.611 -29.811 1.00 54.97 196 SER A C 1
ATOM 1579 O O . SER A 1 196 ? -0.972 17.653 -29.134 1.00 54.97 196 SER A O 1
ATOM 1581 N N . GLU A 1 197 ? -2.093 17.938 -31.109 1.00 55.06 197 GLU A N 1
ATOM 1582 C CA . GLU A 1 197 ? -1.077 18.445 -32.067 1.00 55.06 197 GLU A CA 1
ATOM 1583 C C . GLU A 1 197 ? 0.358 18.696 -31.567 1.00 55.06 197 GLU A C 1
ATOM 1585 O O . GLU A 1 197 ? 0.552 19.275 -30.509 1.00 55.06 197 GLU A O 1
ATOM 1590 N N . GLU A 1 198 ? 1.334 18.302 -32.405 1.00 49.22 198 GLU A N 1
ATOM 1591 C CA . GLU A 1 198 ? 2.798 18.372 -32.215 1.00 49.22 198 GLU A CA 1
ATOM 1592 C C . GLU A 1 198 ? 3.255 19.101 -30.936 1.00 49.22 198 GLU A C 1
ATOM 1594 O O . GLU A 1 198 ? 3.122 20.325 -30.857 1.00 49.22 198 GLU A O 1
ATOM 1599 N N . PRO A 1 199 ? 3.807 18.372 -29.944 1.00 48.81 199 PRO A N 1
ATOM 1600 C CA . PRO A 1 199 ? 4.208 18.973 -28.678 1.00 48.81 199 PRO A CA 1
ATOM 1601 C C . PRO A 1 199 ? 5.184 20.127 -28.922 1.00 48.81 199 PRO A C 1
ATOM 1603 O O . PRO A 1 199 ? 6.107 19.997 -29.731 1.00 48.81 199 PRO A O 1
ATOM 1606 N N . ASP A 1 200 ? 4.987 21.246 -28.217 1.00 49.28 200 ASP A N 1
ATOM 1607 C CA . ASP A 1 200 ? 5.929 22.363 -28.243 1.00 49.28 200 ASP A CA 1
ATOM 1608 C C . ASP A 1 200 ? 7.319 21.820 -27.848 1.00 49.28 200 ASP A C 1
ATOM 1610 O O . ASP A 1 200 ? 7.457 21.222 -26.775 1.00 49.28 200 ASP A O 1
ATOM 1614 N N . PRO A 1 201 ? 8.361 21.984 -28.689 1.00 47.16 201 PRO A N 1
ATOM 1615 C CA . PRO A 1 201 ? 9.698 21.475 -28.396 1.00 47.16 201 PRO A CA 1
ATOM 1616 C C . PRO A 1 201 ? 10.303 22.041 -27.104 1.00 47.16 201 PRO A C 1
ATOM 1618 O O . PRO A 1 201 ? 11.327 21.538 -26.649 1.00 47.16 201 PRO A O 1
ATOM 1621 N N . THR A 1 202 ? 9.702 23.083 -26.523 1.00 49.38 202 THR A N 1
ATOM 1622 C CA . THR A 1 202 ? 10.095 23.649 -25.229 1.00 49.38 202 THR A CA 1
ATOM 1623 C C . THR A 1 202 ? 9.395 23.016 -24.017 1.00 49.38 202 THR A C 1
ATOM 1625 O O . THR A 1 202 ? 9.895 23.183 -22.906 1.00 49.38 202 THR A O 1
ATOM 1628 N N . ASP A 1 203 ? 8.306 22.261 -24.217 1.00 46.22 203 ASP A N 1
ATOM 1629 C CA . ASP A 1 203 ? 7.552 21.540 -23.169 1.00 46.22 203 ASP A CA 1
ATOM 1630 C C . ASP A 1 203 ? 8.009 20.084 -22.991 1.00 46.22 203 ASP A C 1
ATOM 1632 O O . ASP A 1 203 ? 7.762 19.453 -21.960 1.00 46.22 203 ASP A O 1
ATOM 1636 N N . LEU A 1 204 ? 8.701 19.533 -23.990 1.00 49.34 204 LEU A N 1
ATOM 1637 C CA . LEU A 1 204 ? 9.430 18.284 -23.841 1.00 49.34 204 LEU A CA 1
ATOM 1638 C C . LEU A 1 204 ? 10.633 18.580 -22.940 1.00 49.34 204 LEU A C 1
ATOM 1640 O O . LEU A 1 204 ? 11.589 19.226 -23.368 1.00 49.34 204 LEU A O 1
ATOM 1644 N N . GLY A 1 205 ? 10.552 18.161 -21.674 1.00 50.97 205 GLY A N 1
ATOM 1645 C CA . GLY A 1 205 ? 11.661 18.241 -20.722 1.00 50.97 205 GLY A CA 1
ATOM 1646 C C . GLY A 1 205 ? 12.963 17.656 -21.285 1.00 50.97 205 GLY A C 1
ATOM 1647 O O . GLY A 1 205 ? 12.991 17.082 -22.375 1.00 50.97 205 GLY A O 1
ATOM 1648 N N . ASP A 1 206 ? 14.065 17.806 -20.548 1.00 49.47 206 ASP A N 1
ATOM 1649 C CA . ASP A 1 206 ? 15.372 17.313 -20.991 1.00 49.47 206 ASP A CA 1
ATOM 1650 C C . ASP A 1 206 ? 15.251 15.860 -21.488 1.00 49.47 206 ASP A C 1
ATOM 1652 O O . ASP A 1 206 ? 14.741 15.019 -20.750 1.00 49.47 206 ASP A O 1
ATOM 1656 N N . PRO A 1 207 ? 15.695 15.518 -22.710 1.00 46.00 207 PRO A N 1
ATOM 1657 C CA . PRO A 1 207 ? 15.611 14.150 -23.209 1.00 46.00 207 PRO A CA 1
ATOM 1658 C C . PRO A 1 207 ? 16.279 13.104 -22.304 1.00 46.00 207 PRO A C 1
ATOM 1660 O O . PRO A 1 207 ? 15.947 11.920 -22.343 1.00 46.00 207 PRO A O 1
ATOM 1663 N N . ARG A 1 208 ? 17.185 13.540 -21.424 1.00 49.22 208 ARG A N 1
ATOM 1664 C CA . ARG A 1 208 ? 17.790 12.719 -20.366 1.00 49.22 208 ARG A CA 1
ATOM 1665 C C . ARG A 1 208 ? 16.823 12.350 -19.230 1.00 49.22 208 ARG A C 1
ATOM 1667 O O . ARG A 1 208 ? 17.175 11.496 -18.417 1.00 49.22 208 ARG A O 1
ATOM 1674 N N . ASP A 1 209 ? 15.647 12.969 -19.178 1.00 48.47 209 ASP A N 1
ATOM 1675 C CA . ASP A 1 209 ? 14.571 12.737 -18.210 1.00 48.47 209 ASP A CA 1
ATOM 1676 C C . ASP A 1 209 ? 13.446 11.839 -18.767 1.00 48.47 209 ASP A C 1
ATOM 1678 O O . ASP A 1 209 ? 12.512 11.511 -18.029 1.00 48.47 209 ASP A O 1
ATOM 1682 N N . TYR A 1 210 ? 13.521 11.388 -20.032 1.00 52.56 210 TYR A N 1
ATOM 1683 C CA . TYR A 1 210 ? 12.581 10.381 -20.537 1.00 52.56 210 TYR A CA 1
ATOM 1684 C C . TYR A 1 210 ? 12.750 9.060 -19.772 1.00 52.56 210 TYR A C 1
ATOM 1686 O O . TYR A 1 210 ? 13.878 8.595 -19.575 1.00 52.56 210 TYR A O 1
ATOM 1694 N N . PRO A 1 211 ? 11.645 8.418 -19.352 1.00 54.81 211 PRO A N 1
ATOM 1695 C CA . PRO A 1 211 ? 11.721 7.213 -18.545 1.00 54.81 211 PRO A CA 1
ATOM 1696 C C . PRO A 1 211 ? 12.421 6.074 -19.313 1.00 54.81 211 PRO A C 1
ATOM 1698 O O . PRO A 1 211 ? 12.184 5.901 -20.515 1.00 54.81 211 PRO A O 1
ATOM 1701 N N . PRO A 1 212 ? 13.231 5.237 -18.631 1.00 63.16 212 PRO A N 1
ATOM 1702 C CA . PRO A 1 212 ? 13.906 4.081 -19.236 1.00 63.16 212 PRO A CA 1
ATOM 1703 C C . PRO A 1 212 ? 12.955 3.075 -19.908 1.00 63.16 212 PRO A C 1
ATOM 1705 O O . PRO A 1 212 ? 13.398 2.233 -20.690 1.00 63.16 212 PRO A O 1
ATOM 1708 N N . SER A 1 213 ? 11.655 3.154 -19.617 1.00 63.84 213 SER A N 1
ATOM 1709 C CA . SER A 1 213 ? 10.615 2.209 -20.025 1.00 63.84 213 SER A CA 1
ATOM 1710 C C . SER A 1 213 ? 10.508 2.003 -21.541 1.00 63.84 213 SER A C 1
ATOM 1712 O O . SER A 1 213 ? 10.344 0.864 -21.980 1.00 63.84 213 SER A O 1
ATOM 1714 N N . TYR A 1 214 ? 10.677 3.043 -22.368 1.00 70.75 214 TYR A N 1
ATOM 1715 C CA . TYR A 1 214 ? 10.647 2.898 -23.835 1.00 70.75 214 TYR A CA 1
ATOM 1716 C C . TYR A 1 214 ? 11.828 2.085 -24.362 1.00 70.75 214 TYR A C 1
ATOM 1718 O O . TYR A 1 214 ? 11.664 1.197 -25.202 1.00 70.75 214 TYR A O 1
ATOM 1726 N N . ALA A 1 215 ? 13.023 2.371 -23.848 1.00 76.75 215 ALA A N 1
ATOM 1727 C CA . ALA A 1 215 ? 14.231 1.652 -24.215 1.00 76.75 215 ALA A CA 1
ATOM 1728 C C . ALA A 1 215 ? 14.182 0.207 -23.698 1.00 76.75 215 ALA A C 1
ATOM 1730 O O . ALA A 1 215 ? 14.491 -0.711 -24.455 1.00 76.75 215 ALA A O 1
ATOM 1731 N N . LEU A 1 216 ? 13.692 -0.015 -22.471 1.00 74.25 216 LEU A N 1
ATOM 1732 C CA . LEU A 1 216 ? 13.436 -1.351 -21.923 1.00 74.25 216 LEU A CA 1
ATOM 1733 C C . LEU A 1 216 ? 12.481 -2.154 -22.812 1.00 74.25 216 LEU A C 1
ATOM 1735 O O . LEU A 1 216 ? 12.788 -3.295 -23.158 1.00 74.25 216 LEU A O 1
ATOM 1739 N N . ALA A 1 217 ? 11.369 -1.552 -23.243 1.00 74.56 217 ALA A N 1
ATOM 1740 C CA . ALA A 1 217 ? 10.409 -2.190 -24.138 1.00 74.56 217 ALA A CA 1
ATOM 1741 C C . ALA A 1 217 ? 11.017 -2.511 -25.512 1.00 74.56 217 ALA A C 1
ATOM 1743 O O . ALA A 1 217 ? 10.779 -3.592 -26.048 1.00 74.56 217 ALA A O 1
ATOM 1744 N N . CYS A 1 218 ? 11.844 -1.620 -26.073 1.00 80.81 218 CYS A N 1
ATOM 1745 C CA . CYS A 1 218 ? 12.528 -1.881 -27.341 1.00 80.81 218 CYS A CA 1
ATOM 1746 C C . CYS A 1 218 ? 13.546 -3.023 -27.225 1.00 80.81 218 CYS A C 1
ATOM 1748 O O . CYS A 1 218 ? 13.607 -3.870 -28.114 1.00 80.81 218 CYS A O 1
ATOM 1750 N N . ILE A 1 219 ? 14.311 -3.079 -26.131 1.00 81.50 219 ILE A N 1
ATOM 1751 C CA . ILE A 1 219 ? 15.273 -4.156 -25.864 1.00 81.50 219 ILE A CA 1
ATOM 1752 C C . ILE A 1 219 ? 14.540 -5.492 -25.670 1.00 81.50 219 ILE A C 1
ATOM 1754 O O . ILE A 1 219 ? 14.933 -6.500 -26.260 1.00 81.50 219 ILE A O 1
ATOM 1758 N N . ALA A 1 220 ? 13.464 -5.498 -24.875 1.00 77.44 220 ALA A N 1
ATOM 1759 C CA . ALA A 1 220 ? 12.644 -6.680 -24.612 1.00 77.44 220 ALA A CA 1
ATOM 1760 C C . ALA A 1 220 ? 11.928 -7.186 -25.876 1.00 77.44 220 ALA A C 1
ATOM 1762 O O . ALA A 1 220 ? 11.861 -8.391 -26.109 1.00 77.44 220 ALA A O 1
ATOM 1763 N N . GLY A 1 221 ? 11.423 -6.268 -26.704 1.00 75.88 221 GLY A N 1
ATOM 1764 C CA . GLY A 1 221 ? 10.738 -6.568 -27.962 1.00 75.88 221 GLY A CA 1
ATOM 1765 C C . GLY A 1 221 ? 11.666 -6.835 -29.152 1.00 75.88 221 GLY A C 1
ATOM 1766 O O . GLY A 1 221 ? 11.186 -7.226 -30.212 1.00 75.88 221 GLY A O 1
ATOM 1767 N N . GLY A 1 222 ? 12.980 -6.626 -29.012 1.00 82.75 222 GLY A N 1
ATOM 1768 C CA . GLY A 1 222 ? 13.941 -6.775 -30.111 1.00 82.75 222 GLY A CA 1
ATOM 1769 C C . GLY A 1 222 ? 13.825 -5.696 -31.199 1.00 82.75 222 GLY A C 1
ATOM 1770 O O . GLY A 1 222 ? 14.258 -5.903 -32.334 1.00 82.75 222 GLY A O 1
ATOM 1771 N N . TYR A 1 223 ? 13.252 -4.534 -30.879 1.00 86.62 223 TYR A N 1
ATOM 1772 C CA . TYR A 1 223 ? 13.049 -3.419 -31.808 1.00 86.62 223 TYR A CA 1
ATOM 1773 C C . TYR A 1 223 ? 14.308 -2.554 -31.926 1.00 86.62 223 TYR A C 1
ATOM 1775 O O . TYR A 1 223 ? 14.347 -1.414 -31.468 1.00 86.62 223 TYR A O 1
ATOM 1783 N N . GLN A 1 224 ? 15.368 -3.109 -32.522 1.00 86.69 224 GLN A N 1
ATOM 1784 C CA . GLN A 1 224 ? 16.677 -2.449 -32.614 1.00 86.69 224 GLN A CA 1
ATOM 1785 C C . GLN A 1 224 ? 16.608 -1.080 -33.300 1.00 86.69 224 GLN A C 1
ATOM 1787 O O . GLN A 1 224 ? 17.112 -0.106 -32.757 1.00 86.69 224 GLN A O 1
ATOM 1792 N N . TRP A 1 225 ? 15.936 -0.988 -34.450 1.00 86.75 225 TRP A N 1
ATOM 1793 C CA . TRP A 1 225 ? 15.830 0.271 -35.193 1.00 86.75 225 TRP A CA 1
ATOM 1794 C C . TRP A 1 225 ? 15.171 1.383 -34.366 1.00 86.75 225 TRP A C 1
ATOM 1796 O O . TRP A 1 225 ? 15.642 2.515 -34.361 1.00 86.75 225 TRP A O 1
ATOM 1806 N N . THR A 1 226 ? 14.116 1.047 -33.620 1.00 81.81 226 THR A N 1
ATOM 1807 C CA . THR A 1 226 ? 13.433 1.993 -32.731 1.00 81.81 226 THR A CA 1
ATOM 1808 C C . THR A 1 226 ? 14.323 2.410 -31.569 1.00 81.81 226 THR A C 1
ATOM 1810 O O . THR A 1 226 ? 14.390 3.592 -31.260 1.00 81.81 226 THR A O 1
ATOM 1813 N N . TYR A 1 227 ? 15.041 1.461 -30.965 1.00 84.88 227 TYR A N 1
ATOM 1814 C CA . TYR A 1 227 ? 16.005 1.737 -29.901 1.00 84.88 227 TYR A CA 1
ATOM 1815 C C . TYR A 1 227 ? 17.122 2.692 -30.357 1.00 84.88 227 TYR A C 1
ATOM 1817 O O . TYR A 1 227 ? 17.469 3.612 -29.624 1.00 84.88 227 TYR A O 1
ATOM 1825 N N . ASP A 1 228 ? 17.647 2.522 -31.573 1.00 85.62 228 ASP A N 1
ATOM 1826 C CA . ASP A 1 228 ? 18.735 3.355 -32.103 1.00 85.62 228 ASP A CA 1
ATOM 1827 C C . ASP A 1 228 ? 18.324 4.820 -32.304 1.00 85.62 228 ASP A C 1
ATOM 1829 O O . ASP A 1 228 ? 19.167 5.712 -32.230 1.00 85.62 228 ASP A O 1
ATOM 1833 N N . MET A 1 229 ? 17.029 5.081 -32.512 1.00 82.19 229 MET A N 1
ATOM 1834 C CA . MET A 1 229 ? 16.487 6.441 -32.583 1.00 82.19 229 MET A CA 1
ATOM 1835 C C . MET A 1 229 ? 16.362 7.117 -31.210 1.00 82.19 229 MET A C 1
ATOM 1837 O O . MET A 1 229 ? 16.138 8.324 -31.155 1.00 82.19 229 MET A O 1
ATOM 1841 N N . LEU A 1 230 ? 16.474 6.369 -30.107 1.00 79.69 230 LEU A N 1
ATOM 1842 C CA . LEU A 1 230 ? 16.337 6.910 -28.757 1.00 79.69 230 LEU A CA 1
ATOM 1843 C C . LEU A 1 230 ? 17.681 7.445 -28.231 1.00 79.69 230 LEU A C 1
ATOM 1845 O O . LEU A 1 230 ? 18.700 6.742 -28.198 1.00 79.69 230 LEU A O 1
ATOM 1849 N N . GLU A 1 231 ? 17.678 8.670 -27.704 1.00 75.00 231 GLU A N 1
ATOM 1850 C CA . GLU A 1 231 ? 18.804 9.263 -26.965 1.00 75.00 231 GLU A CA 1
ATOM 1851 C C . GLU A 1 231 ? 18.814 8.806 -25.496 1.00 75.00 231 GLU A C 1
ATOM 1853 O O . GLU A 1 231 ? 18.626 9.570 -24.556 1.00 75.00 231 GLU A O 1
ATOM 1858 N N . VAL A 1 232 ? 19.016 7.507 -25.290 1.00 75.12 232 VAL A N 1
ATOM 1859 C CA . VAL A 1 232 ? 19.006 6.876 -23.967 1.00 75.12 232 VAL A CA 1
ATOM 1860 C C . VAL A 1 232 ? 20.312 7.128 -23.208 1.00 75.12 232 VAL A C 1
ATOM 1862 O O . VAL A 1 232 ? 21.397 6.847 -23.731 1.00 75.12 232 VAL A O 1
ATOM 1865 N N . ARG A 1 233 ? 20.210 7.580 -21.949 1.00 77.19 233 ARG A N 1
ATOM 1866 C CA . ARG A 1 233 ? 21.317 7.539 -20.978 1.00 77.19 233 ARG A CA 1
ATOM 1867 C C . ARG A 1 233 ? 21.464 6.109 -20.437 1.00 77.19 233 ARG A C 1
ATOM 1869 O O . ARG A 1 233 ? 20.473 5.549 -19.971 1.00 77.19 233 ARG A O 1
ATOM 1876 N N . PRO A 1 234 ? 22.669 5.519 -20.441 1.00 80.56 234 PRO A N 1
ATOM 1877 C CA . PRO A 1 234 ? 22.887 4.194 -19.872 1.00 80.56 234 PRO A CA 1
ATOM 1878 C C . PRO A 1 234 ? 22.530 4.133 -18.388 1.00 80.56 234 PRO A C 1
ATOM 1880 O O . PRO A 1 234 ? 22.915 5.008 -17.614 1.00 80.56 234 PRO A O 1
ATOM 1883 N N . THR A 1 235 ? 21.821 3.076 -18.001 1.00 75.88 235 THR A N 1
ATOM 1884 C CA . THR A 1 235 ? 21.498 2.750 -16.608 1.00 75.88 235 THR A CA 1
ATOM 1885 C C . THR A 1 235 ? 21.735 1.265 -16.354 1.00 75.88 235 THR A C 1
ATOM 1887 O O . THR A 1 235 ? 21.683 0.448 -17.281 1.00 75.88 235 THR A O 1
ATOM 1890 N N . THR A 1 236 ? 21.954 0.901 -15.089 1.00 72.69 236 THR A N 1
ATOM 1891 C CA . THR A 1 236 ? 22.121 -0.494 -14.655 1.00 72.69 236 THR A CA 1
ATOM 1892 C C . THR A 1 236 ? 20.954 -1.369 -15.120 1.00 72.69 236 THR A C 1
ATOM 1894 O O . THR A 1 236 ? 21.174 -2.441 -15.685 1.00 72.69 236 THR A O 1
ATOM 1897 N N . ARG A 1 237 ? 19.713 -0.881 -14.993 1.00 72.56 237 ARG A N 1
ATOM 1898 C CA . ARG A 1 237 ? 18.495 -1.596 -15.406 1.00 72.56 237 ARG A CA 1
ATOM 1899 C C . ARG A 1 237 ? 18.417 -1.872 -16.912 1.00 72.56 237 ARG A C 1
ATOM 1901 O O . ARG A 1 237 ? 18.013 -2.966 -17.314 1.00 72.56 237 ARG A O 1
ATOM 1908 N N . LEU A 1 238 ? 18.815 -0.912 -17.754 1.00 77.81 238 LEU A N 1
ATOM 1909 C CA . LEU A 1 238 ? 18.863 -1.099 -19.210 1.00 77.81 238 LEU A CA 1
ATOM 1910 C C . LEU A 1 238 ? 19.915 -2.134 -19.605 1.00 77.81 238 LEU A C 1
ATOM 1912 O O . LEU A 1 238 ? 19.659 -2.975 -20.467 1.00 77.81 238 LEU A O 1
ATOM 1916 N N . LEU A 1 239 ? 21.075 -2.100 -18.946 1.00 78.69 239 LEU A N 1
ATOM 1917 C CA . LEU A 1 239 ? 22.152 -3.050 -19.200 1.00 78.69 239 LEU A CA 1
ATOM 1918 C C . LEU A 1 239 ? 21.747 -4.477 -18.790 1.00 78.69 239 LEU A C 1
ATOM 1920 O O . LEU A 1 239 ? 21.980 -5.409 -19.557 1.00 78.69 239 LEU A O 1
ATOM 1924 N N . GLN A 1 240 ? 21.055 -4.648 -17.656 1.00 75.12 240 GLN A N 1
ATOM 1925 C CA . GLN A 1 240 ? 20.480 -5.938 -17.242 1.00 75.12 240 GLN A CA 1
ATOM 1926 C C . GLN A 1 240 ? 19.506 -6.506 -18.287 1.00 75.12 240 GLN A C 1
ATOM 1928 O O . GLN A 1 240 ? 19.612 -7.677 -18.655 1.00 75.12 240 GLN A O 1
ATOM 1933 N N . GLN A 1 241 ? 18.585 -5.680 -18.797 1.00 76.88 241 GLN A N 1
ATOM 1934 C CA . GLN A 1 241 ? 17.636 -6.101 -19.832 1.00 76.88 241 GLN A CA 1
ATOM 1935 C C . GLN A 1 241 ? 18.359 -6.468 -21.136 1.00 76.88 241 GLN A C 1
ATOM 1937 O O . GLN A 1 241 ? 18.044 -7.475 -21.771 1.00 76.88 241 GLN A O 1
ATOM 1942 N N . ALA A 1 242 ? 19.353 -5.666 -21.526 1.00 82.19 242 ALA A N 1
ATOM 1943 C CA . ALA A 1 242 ? 20.136 -5.868 -22.739 1.00 82.19 242 ALA A CA 1
ATOM 1944 C C . ALA A 1 242 ? 20.912 -7.188 -22.717 1.00 82.19 242 ALA A C 1
ATOM 1946 O O . ALA A 1 242 ? 20.932 -7.888 -23.724 1.00 82.19 242 ALA A O 1
ATOM 1947 N N . MET A 1 243 ? 21.486 -7.570 -21.572 1.00 78.12 243 MET A N 1
ATOM 1948 C CA . MET A 1 243 ? 22.215 -8.837 -21.413 1.00 78.12 243 MET A CA 1
ATOM 1949 C C . MET A 1 243 ? 21.334 -10.078 -21.594 1.00 78.12 243 MET A C 1
ATOM 1951 O O . MET A 1 243 ? 21.838 -11.147 -21.930 1.00 78.12 243 MET A O 1
ATOM 1955 N N . LYS A 1 244 ? 20.023 -9.951 -21.373 1.00 73.06 244 LYS A N 1
ATOM 1956 C CA . LYS A 1 244 ? 19.049 -11.032 -21.584 1.00 73.06 244 LYS A CA 1
ATOM 1957 C C . LYS A 1 244 ? 18.531 -11.086 -23.016 1.00 73.06 244 LYS A C 1
ATOM 1959 O O . LYS A 1 244 ? 17.966 -12.102 -23.420 1.00 73.06 244 LYS A O 1
ATOM 1964 N N . SER A 1 245 ? 18.717 -10.012 -23.781 1.00 79.00 245 SER A N 1
ATOM 1965 C CA . SER A 1 245 ? 18.356 -9.991 -25.1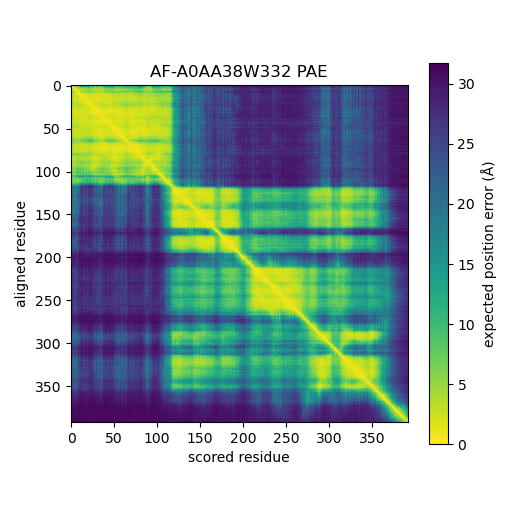89 1.00 79.00 245 SER A CA 1
ATOM 1966 C C . SER A 1 245 ? 19.322 -10.877 -25.983 1.00 79.00 245 SER A C 1
ATOM 1968 O O . SER A 1 245 ? 20.535 -10.784 -25.797 1.00 79.00 245 SER A O 1
ATOM 1970 N N . PRO A 1 246 ? 18.833 -11.705 -26.922 1.00 78.75 246 PRO A N 1
ATOM 1971 C CA . PRO A 1 246 ? 19.707 -12.438 -27.838 1.00 78.75 246 PRO A CA 1
ATOM 1972 C C . PRO A 1 246 ? 20.479 -11.502 -28.783 1.00 78.75 246 PRO A C 1
ATOM 1974 O O . PRO A 1 246 ? 21.435 -11.927 -29.431 1.00 78.75 246 PRO A O 1
ATOM 1977 N N . ASN A 1 247 ? 20.067 -10.234 -28.884 1.00 85.50 247 ASN A N 1
ATOM 1978 C CA . ASN A 1 247 ? 20.741 -9.228 -29.685 1.00 85.50 247 ASN A CA 1
ATOM 1979 C C . ASN A 1 247 ? 21.825 -8.510 -28.867 1.00 85.50 247 ASN A C 1
ATOM 1981 O O . ASN A 1 247 ? 21.539 -7.683 -28.002 1.00 85.50 247 ASN A O 1
ATOM 1985 N N . THR A 1 248 ? 23.086 -8.778 -29.200 1.00 87.06 248 THR A N 1
ATOM 1986 C CA . THR A 1 248 ? 24.256 -8.201 -28.521 1.00 87.06 248 THR A CA 1
ATOM 1987 C C . THR A 1 248 ? 24.438 -6.703 -28.769 1.00 87.06 248 THR A C 1
ATOM 1989 O O . THR A 1 248 ? 25.228 -6.065 -28.072 1.00 87.06 248 THR A O 1
ATOM 1992 N N . HIS A 1 249 ? 23.726 -6.132 -29.749 1.00 90.88 249 HIS A N 1
ATOM 1993 C CA . HIS A 1 249 ? 23.791 -4.710 -30.094 1.00 90.88 249 HIS A CA 1
ATOM 1994 C C . HIS A 1 249 ? 23.505 -3.806 -28.893 1.00 90.88 249 HIS A C 1
ATOM 1996 O O . HIS A 1 249 ? 24.262 -2.876 -28.633 1.00 90.88 249 HIS A O 1
ATOM 2002 N N . TYR A 1 250 ? 22.468 -4.119 -28.113 1.00 88.31 250 TYR A N 1
ATOM 2003 C CA . TYR A 1 250 ? 22.036 -3.284 -26.990 1.00 88.31 250 TYR A CA 1
ATOM 2004 C C . TYR A 1 250 ? 23.108 -3.156 -25.902 1.00 88.31 250 TYR A C 1
ATOM 2006 O O . TYR A 1 250 ? 23.371 -2.062 -25.412 1.00 88.31 250 TYR A O 1
ATOM 2014 N N . VAL A 1 251 ? 23.774 -4.262 -25.550 1.00 87.19 251 VAL A N 1
ATOM 2015 C CA . VAL A 1 251 ? 24.848 -4.263 -24.542 1.00 87.19 251 VAL A CA 1
ATOM 2016 C C . VAL A 1 251 ? 26.046 -3.453 -25.030 1.00 87.19 251 VAL A C 1
ATOM 2018 O O . VAL A 1 251 ? 26.608 -2.657 -24.277 1.00 87.19 251 VAL A O 1
ATOM 2021 N N . ALA A 1 252 ? 26.436 -3.648 -26.292 1.00 88.81 252 ALA A N 1
ATOM 2022 C CA . ALA A 1 252 ? 27.555 -2.931 -26.890 1.00 88.81 252 ALA A CA 1
ATOM 2023 C C . ALA A 1 252 ? 27.285 -1.420 -26.953 1.00 88.81 252 ALA A C 1
ATOM 2025 O O . ALA A 1 252 ? 28.154 -0.625 -26.595 1.00 88.81 252 ALA A O 1
ATOM 2026 N N . ASP A 1 253 ? 26.075 -1.030 -27.354 1.00 90.00 253 ASP A N 1
ATOM 2027 C CA . ASP A 1 253 ? 25.666 0.366 -27.449 1.00 90.00 253 ASP A CA 1
ATOM 2028 C C . ASP A 1 253 ? 25.605 1.053 -26.076 1.00 90.00 253 ASP A C 1
ATOM 2030 O O . ASP A 1 253 ? 26.162 2.138 -25.913 1.00 90.00 253 ASP A O 1
ATOM 2034 N N . LEU A 1 254 ? 25.021 0.406 -25.062 1.00 88.00 254 LEU A N 1
ATOM 2035 C CA . LEU A 1 254 ? 24.962 0.955 -23.702 1.00 88.00 254 LEU A CA 1
ATOM 2036 C C . LEU A 1 254 ? 26.357 1.146 -23.094 1.00 88.00 254 LEU A C 1
ATOM 2038 O O . LEU A 1 254 ? 26.625 2.197 -22.515 1.00 88.00 254 LEU A O 1
ATOM 2042 N N . ARG A 1 255 ? 27.268 0.176 -23.267 1.00 87.00 255 ARG A N 1
ATOM 2043 C CA . ARG A 1 255 ? 28.668 0.299 -22.816 1.00 87.00 255 ARG A CA 1
ATOM 2044 C C . ARG A 1 255 ? 29.405 1.420 -23.552 1.00 87.00 255 ARG A C 1
ATOM 2046 O O . ARG A 1 255 ? 30.121 2.190 -22.919 1.00 87.00 255 ARG A O 1
ATOM 2053 N N . ARG A 1 256 ? 29.196 1.553 -24.868 1.00 89.44 256 ARG A N 1
ATOM 2054 C CA . ARG A 1 256 ? 29.759 2.648 -25.675 1.00 89.44 256 ARG A CA 1
ATOM 2055 C C . ARG A 1 256 ? 29.281 4.014 -25.176 1.00 89.44 256 ARG A C 1
ATOM 2057 O O . ARG A 1 256 ? 30.107 4.880 -24.913 1.00 89.44 256 ARG A O 1
ATOM 2064 N N . ARG A 1 257 ? 27.967 4.197 -25.000 1.00 87.62 257 ARG A N 1
ATOM 2065 C CA . ARG A 1 257 ? 27.384 5.447 -24.480 1.00 87.62 257 ARG A CA 1
ATOM 2066 C C . ARG A 1 257 ? 27.875 5.763 -23.066 1.00 87.62 257 ARG A C 1
ATOM 2068 O O . ARG A 1 257 ? 28.049 6.927 -22.727 1.00 87.62 257 ARG A O 1
ATOM 2075 N N . ALA A 1 258 ? 28.106 4.743 -22.239 1.00 85.69 258 ALA A N 1
ATOM 2076 C CA . ALA A 1 258 ? 28.605 4.937 -20.882 1.00 85.69 258 ALA A CA 1
ATOM 2077 C C . ALA A 1 258 ? 30.037 5.469 -20.883 1.00 85.69 258 ALA A C 1
ATOM 2079 O O . ALA A 1 258 ? 30.326 6.413 -20.152 1.00 85.69 258 ALA A O 1
ATOM 2080 N N . ALA A 1 259 ? 30.887 4.928 -21.759 1.00 85.50 259 ALA A N 1
ATOM 2081 C CA . ALA A 1 259 ? 32.241 5.424 -21.975 1.00 85.50 259 ALA A CA 1
ATOM 2082 C C . ALA A 1 259 ? 32.254 6.870 -22.489 1.00 85.50 259 ALA A C 1
ATOM 2084 O O . ALA A 1 259 ? 32.991 7.713 -21.985 1.00 85.50 259 ALA A O 1
ATOM 2085 N N . GLU A 1 260 ? 31.381 7.194 -23.447 1.00 87.94 260 GLU A N 1
ATOM 2086 C CA . GLU A 1 260 ? 31.246 8.555 -23.988 1.00 87.94 260 GLU A CA 1
ATOM 2087 C C . GLU A 1 260 ? 30.803 9.579 -22.930 1.00 87.94 260 GLU A C 1
ATOM 2089 O O . GLU A 1 260 ? 31.223 10.735 -22.977 1.00 87.94 260 GLU A O 1
ATOM 2094 N N . LEU A 1 261 ? 29.974 9.159 -21.970 1.00 84.19 261 LEU A N 1
ATOM 2095 C CA . LEU A 1 261 ? 29.452 10.005 -20.894 1.00 84.19 261 LEU A CA 1
ATOM 2096 C C . LEU A 1 261 ? 30.297 9.969 -19.608 1.00 84.19 261 LEU A C 1
ATOM 2098 O O . LEU A 1 261 ? 29.973 10.689 -18.665 1.00 84.19 261 LEU A O 1
ATOM 2102 N N . GLY A 1 262 ? 31.355 9.151 -19.551 1.00 83.00 262 GLY A N 1
ATOM 2103 C CA . GLY A 1 262 ? 32.174 8.965 -18.348 1.00 83.00 262 GLY A CA 1
ATOM 2104 C C . GLY A 1 262 ? 31.433 8.291 -17.185 1.00 83.00 262 GLY A C 1
ATOM 2105 O O . GLY A 1 262 ? 31.747 8.550 -16.030 1.00 83.00 262 GLY A O 1
ATOM 2106 N N . LEU A 1 263 ? 30.434 7.455 -17.482 1.00 76.81 263 LEU A N 1
ATOM 2107 C CA . LEU A 1 263 ? 29.596 6.738 -16.506 1.00 76.81 263 LEU A CA 1
ATOM 2108 C C . LEU A 1 263 ? 30.067 5.291 -16.281 1.00 76.81 263 LEU A C 1
ATOM 2110 O O . LEU A 1 263 ? 29.305 4.441 -15.827 1.00 76.81 263 LEU A O 1
ATOM 2114 N N . GLU A 1 264 ? 31.307 4.988 -16.651 1.00 72.06 264 GLU A N 1
ATOM 2115 C CA . GLU A 1 264 ? 31.879 3.637 -16.610 1.00 72.06 264 GLU A CA 1
ATOM 2116 C C . GLU A 1 264 ? 31.925 3.084 -15.179 1.00 72.06 264 GLU A C 1
ATOM 2118 O O . GLU A 1 264 ? 31.673 1.901 -14.977 1.00 72.06 264 GLU A O 1
ATOM 2123 N N . ASP A 1 265 ? 32.157 3.956 -14.193 1.00 67.62 265 ASP A N 1
ATOM 2124 C CA . ASP A 1 265 ? 32.157 3.612 -12.767 1.00 67.62 265 ASP A CA 1
ATOM 2125 C C . ASP A 1 265 ? 30.737 3.522 -12.165 1.00 67.62 265 ASP A C 1
ATOM 2127 O O . ASP A 1 265 ? 30.550 2.894 -11.122 1.00 67.62 265 ASP A O 1
ATOM 2131 N N . GLU A 1 266 ? 29.729 4.139 -12.803 1.00 65.75 266 GLU A N 1
ATOM 2132 C CA . GLU A 1 266 ? 28.315 4.088 -12.378 1.00 65.75 266 GLU A CA 1
ATOM 2133 C C . GLU A 1 266 ? 27.606 2.814 -12.864 1.00 65.75 266 GLU A C 1
ATOM 2135 O O . GLU A 1 266 ? 26.598 2.407 -12.285 1.00 65.75 266 GLU A O 1
ATOM 2140 N N . LEU A 1 267 ? 28.113 2.173 -13.923 1.00 65.31 267 LEU A N 1
ATOM 2141 C CA . LEU A 1 267 ? 27.597 0.898 -14.410 1.00 65.31 267 LEU A CA 1
ATOM 2142 C C . LEU A 1 267 ? 28.398 -0.252 -13.788 1.00 65.31 267 LEU A C 1
ATOM 2144 O O . LEU A 1 267 ? 29.531 -0.498 -14.204 1.00 65.31 267 LEU A O 1
ATOM 2148 N N . PRO A 1 268 ? 27.836 -0.997 -12.819 1.00 60.03 268 PRO A N 1
ATOM 2149 C CA . PRO A 1 268 ? 28.540 -2.127 -12.230 1.00 60.03 268 PRO A CA 1
ATOM 2150 C C . PRO A 1 268 ? 28.893 -3.165 -13.303 1.00 60.03 268 PRO A C 1
ATOM 2152 O O . PRO A 1 268 ? 28.177 -3.323 -14.291 1.00 60.03 268 PRO A O 1
ATOM 2155 N N . ASP A 1 269 ? 29.973 -3.921 -13.099 1.00 58.97 269 ASP A N 1
ATOM 2156 C CA . ASP A 1 269 ? 30.307 -5.068 -13.950 1.00 58.97 269 ASP A CA 1
ATOM 2157 C C . ASP A 1 269 ? 29.265 -6.187 -13.743 1.00 58.97 269 ASP A C 1
ATOM 2159 O O . ASP A 1 269 ? 29.363 -7.023 -12.838 1.00 58.97 269 ASP A O 1
ATOM 2163 N N . ILE A 1 270 ? 28.186 -6.133 -14.530 1.00 54.16 270 ILE A N 1
ATOM 2164 C CA . ILE A 1 270 ? 26.965 -6.927 -14.332 1.00 54.16 270 ILE A CA 1
ATOM 2165 C C . ILE A 1 270 ? 27.196 -8.433 -14.558 1.00 54.16 270 ILE A C 1
ATOM 2167 O O . ILE A 1 270 ? 26.405 -9.241 -14.067 1.00 54.16 270 ILE A O 1
ATOM 2171 N N . ASP A 1 271 ? 28.309 -8.856 -15.166 1.00 51.44 271 ASP A N 1
ATOM 2172 C CA . ASP A 1 271 ? 28.686 -10.281 -15.210 1.00 51.44 271 ASP A CA 1
ATOM 2173 C C . ASP A 1 271 ? 28.850 -10.863 -13.792 1.00 51.44 271 ASP A C 1
ATOM 2175 O O . ASP A 1 271 ? 28.601 -12.045 -13.556 1.00 51.44 271 ASP A O 1
ATOM 2179 N N . ARG A 1 272 ? 29.162 -10.013 -12.804 1.00 46.81 272 ARG A N 1
ATOM 2180 C CA . ARG A 1 272 ? 29.260 -10.390 -11.389 1.00 46.81 272 ARG A CA 1
ATOM 2181 C C . ARG A 1 272 ? 27.970 -10.177 -10.589 1.00 46.81 272 ARG A C 1
ATOM 2183 O O . ARG A 1 272 ? 27.855 -10.760 -9.515 1.00 46.81 272 ARG A O 1
ATOM 2190 N N . PHE A 1 273 ? 27.022 -9.368 -11.084 1.00 41.47 273 PHE A N 1
ATOM 2191 C CA . PHE A 1 273 ? 25.837 -8.885 -10.342 1.00 41.47 273 PHE A CA 1
ATOM 2192 C C . PHE A 1 273 ? 24.471 -9.310 -10.921 1.00 41.47 273 PHE A C 1
ATOM 2194 O O . PHE A 1 273 ? 23.487 -9.321 -10.181 1.00 41.47 273 PHE A O 1
ATOM 2201 N N . SER A 1 274 ? 24.391 -9.739 -12.187 1.00 45.78 274 SER A N 1
ATOM 2202 C CA . SER A 1 274 ? 23.163 -10.278 -12.816 1.00 45.78 274 SER A CA 1
ATOM 2203 C C . SER A 1 274 ? 22.620 -11.526 -12.121 1.00 45.78 274 SER A C 1
ATOM 2205 O O . SER A 1 274 ? 21.424 -11.796 -12.174 1.00 45.78 274 SER A O 1
ATOM 2207 N N . CYS A 1 275 ? 23.485 -12.281 -11.442 1.00 41.06 275 CYS A N 1
ATOM 2208 C CA . CYS A 1 275 ? 23.107 -13.472 -10.692 1.00 41.06 275 CYS A CA 1
ATOM 2209 C C . CYS A 1 275 ? 22.609 -13.181 -9.264 1.00 41.06 275 CYS A C 1
ATOM 2211 O O . CYS A 1 275 ? 22.113 -14.106 -8.619 1.00 41.06 275 CYS A O 1
ATOM 2213 N N . TRP A 1 276 ? 22.710 -11.931 -8.789 1.00 40.03 276 TRP A N 1
ATOM 2214 C CA . TRP A 1 276 ? 22.347 -11.531 -7.420 1.00 40.03 276 TRP A CA 1
ATOM 2215 C C . TRP A 1 276 ? 21.103 -10.643 -7.332 1.00 40.03 276 TRP A C 1
ATOM 2217 O O . TRP A 1 276 ? 20.499 -10.577 -6.266 1.00 40.03 276 TRP A O 1
ATOM 2227 N N . TYR A 1 277 ? 20.713 -9.964 -8.413 1.00 48.00 277 TYR A N 1
ATOM 2228 C CA . TYR A 1 277 ? 19.601 -9.012 -8.380 1.00 48.00 277 TYR A CA 1
ATOM 2229 C C . TYR A 1 277 ? 18.296 -9.637 -8.897 1.00 48.00 277 TYR A C 1
ATOM 2231 O O . TYR A 1 277 ? 18.079 -9.756 -10.101 1.00 48.00 277 TYR A O 1
ATOM 2239 N N . TRP A 1 278 ? 17.409 -9.994 -7.959 1.00 52.69 278 TRP A N 1
ATOM 2240 C CA . TRP A 1 278 ? 16.031 -10.495 -8.147 1.00 52.69 278 TRP A CA 1
ATOM 2241 C C . TRP A 1 278 ? 15.048 -9.473 -8.740 1.00 52.69 278 TRP A C 1
ATOM 2243 O O . TRP A 1 278 ? 13.850 -9.540 -8.485 1.00 52.69 278 TRP A O 1
ATOM 2253 N N . GLN A 1 279 ? 15.535 -8.485 -9.485 1.00 52.75 279 GLN A N 1
ATOM 2254 C CA . GLN A 1 279 ? 14.740 -7.309 -9.817 1.00 52.75 279 GLN A CA 1
ATOM 2255 C C . GLN A 1 279 ? 13.546 -7.655 -10.712 1.00 52.75 279 GLN A C 1
ATOM 2257 O O . GLN A 1 279 ? 12.436 -7.266 -10.406 1.00 52.75 279 GLN A O 1
ATOM 2262 N N . GLU A 1 280 ? 13.723 -8.514 -11.717 1.00 52.34 280 GLU A N 1
ATOM 2263 C CA . GLU A 1 280 ? 12.601 -8.975 -12.550 1.00 52.34 280 GLU A CA 1
ATOM 2264 C C . GLU A 1 280 ? 11.600 -9.863 -11.808 1.00 52.34 280 GLU A C 1
ATOM 2266 O O . GLU A 1 280 ? 10.414 -9.791 -12.106 1.00 52.34 280 GLU A O 1
ATOM 2271 N N . ASP A 1 281 ? 12.046 -10.685 -10.852 1.00 51.34 281 ASP A N 1
ATOM 2272 C CA . ASP A 1 281 ? 11.123 -11.474 -10.030 1.00 51.34 281 ASP A CA 1
ATOM 2273 C C . ASP A 1 281 ? 10.288 -10.546 -9.147 1.00 51.34 281 ASP A C 1
ATOM 2275 O O . ASP A 1 281 ? 9.089 -10.752 -9.032 1.00 51.34 281 ASP A O 1
ATOM 2279 N N . LYS A 1 282 ? 10.886 -9.484 -8.594 1.00 52.50 282 LYS A N 1
ATOM 2280 C CA . LYS A 1 282 ? 10.161 -8.451 -7.844 1.00 52.50 282 LYS A CA 1
ATOM 2281 C C . LYS A 1 282 ? 9.252 -7.591 -8.743 1.00 52.50 282 LYS A C 1
ATOM 2283 O O . LYS A 1 282 ? 8.146 -7.283 -8.315 1.00 52.50 282 LYS A O 1
ATOM 2288 N N . ASP A 1 283 ? 9.668 -7.279 -9.975 1.00 53.25 283 ASP A N 1
ATOM 2289 C CA . ASP A 1 283 ? 8.886 -6.520 -10.970 1.00 53.25 283 ASP A CA 1
ATOM 2290 C C . ASP A 1 283 ? 7.679 -7.336 -11.498 1.00 53.25 283 ASP A C 1
ATOM 2292 O O . ASP A 1 283 ? 6.604 -6.790 -11.751 1.00 53.25 283 ASP A O 1
ATOM 2296 N N . LEU A 1 284 ? 7.850 -8.649 -11.712 1.00 52.56 284 LEU A N 1
ATOM 2297 C CA . LEU A 1 284 ? 6.833 -9.545 -12.290 1.00 52.56 284 LEU A CA 1
ATOM 2298 C C . LEU A 1 284 ? 5.935 -10.186 -11.227 1.00 52.56 284 LEU A C 1
ATOM 2300 O O . LEU A 1 284 ? 4.742 -10.388 -11.460 1.00 52.56 284 LEU A O 1
ATOM 2304 N N . PHE A 1 285 ? 6.517 -10.536 -10.083 1.00 51.72 285 PHE A N 1
ATOM 2305 C CA . PHE A 1 285 ? 5.879 -11.234 -8.973 1.00 51.72 285 PHE A CA 1
ATOM 2306 C C . PHE A 1 285 ? 6.436 -10.698 -7.649 1.00 51.72 285 PHE A C 1
ATOM 2308 O O . PHE A 1 285 ? 7.228 -11.401 -7.010 1.00 51.72 285 PHE A O 1
ATOM 2315 N N . PRO A 1 286 ? 6.026 -9.488 -7.211 1.00 58.09 286 PRO A N 1
ATOM 2316 C CA . PRO A 1 286 ? 6.434 -8.915 -5.932 1.00 58.09 286 PRO A CA 1
ATOM 2317 C C . PRO A 1 286 ? 5.928 -9.834 -4.821 1.00 58.09 286 PRO A C 1
ATOM 2319 O O . PRO A 1 286 ? 4.823 -9.713 -4.305 1.00 58.09 286 PRO A O 1
ATOM 2322 N N . THR A 1 287 ? 6.730 -10.832 -4.497 1.00 58.94 287 THR A N 1
ATOM 2323 C CA . THR A 1 287 ? 6.441 -11.870 -3.529 1.00 58.94 287 THR A CA 1
ATOM 2324 C C . THR A 1 287 ? 7.654 -11.952 -2.639 1.00 58.94 287 THR A C 1
ATOM 2326 O O . THR A 1 287 ? 8.804 -11.890 -3.076 1.00 58.94 287 THR A O 1
ATOM 2329 N N . THR A 1 288 ? 7.385 -12.036 -1.352 1.00 67.81 288 THR A N 1
ATOM 2330 C CA . THR A 1 288 ? 8.413 -12.185 -0.343 1.00 67.81 288 THR A CA 1
ATOM 2331 C C . THR A 1 288 ? 8.076 -13.398 0.491 1.00 67.81 288 THR A C 1
ATOM 2333 O O . THR A 1 288 ? 6.931 -13.839 0.577 1.00 67.81 288 THR A O 1
ATOM 2336 N N . THR A 1 289 ? 9.108 -13.961 1.087 1.00 70.94 289 THR A N 1
ATOM 2337 C CA . THR A 1 289 ? 9.025 -15.058 2.046 1.00 70.94 289 THR A CA 1
ATOM 2338 C C . THR A 1 289 ? 9.515 -14.610 3.428 1.00 70.94 289 THR A C 1
ATOM 2340 O O . THR A 1 289 ? 9.613 -15.416 4.358 1.00 70.94 289 THR A O 1
ATOM 2343 N N . LEU A 1 290 ? 9.819 -13.313 3.561 1.00 72.62 290 LEU A N 1
ATOM 2344 C CA . LEU A 1 290 ? 10.195 -12.644 4.795 1.00 72.62 290 LEU A CA 1
ATOM 2345 C C . LEU A 1 290 ? 8.980 -11.913 5.357 1.00 72.62 290 LEU A C 1
ATOM 2347 O O . LEU A 1 290 ? 8.441 -11.004 4.726 1.00 72.62 290 LEU A O 1
ATOM 2351 N N . LEU A 1 291 ? 8.575 -12.312 6.557 1.00 74.38 291 LEU A N 1
ATOM 2352 C CA . LEU A 1 291 ? 7.526 -11.665 7.321 1.00 74.38 291 LEU A CA 1
ATOM 2353 C C . LEU A 1 291 ? 8.145 -10.513 8.118 1.00 74.38 291 LEU A C 1
ATOM 2355 O O . LEU A 1 291 ? 8.938 -10.745 9.030 1.00 74.38 291 LEU A O 1
ATOM 2359 N N . ILE A 1 292 ? 7.814 -9.280 7.742 1.00 73.88 292 ILE A N 1
ATOM 2360 C CA . ILE A 1 292 ? 8.324 -8.054 8.367 1.00 73.88 292 ILE A CA 1
ATOM 2361 C C . ILE A 1 292 ? 7.123 -7.323 8.960 1.00 73.88 292 ILE A C 1
ATOM 2363 O O . ILE A 1 292 ? 6.186 -7.035 8.206 1.00 73.88 292 ILE A O 1
ATOM 2367 N N . PRO A 1 293 ? 7.102 -7.023 10.269 1.00 74.81 293 PRO A N 1
ATOM 2368 C CA . PRO A 1 293 ? 6.002 -6.257 10.819 1.00 74.81 293 PRO A CA 1
ATOM 2369 C C . PRO A 1 293 ? 5.911 -4.866 10.205 1.00 74.81 293 PRO A C 1
ATOM 2371 O O . PRO A 1 293 ? 6.919 -4.187 10.000 1.00 74.81 293 PRO A O 1
ATOM 2374 N N . ILE A 1 294 ? 4.680 -4.439 9.918 1.00 72.00 294 ILE A N 1
ATOM 2375 C CA . ILE A 1 294 ? 4.390 -3.230 9.132 1.00 72.00 294 ILE A CA 1
ATOM 2376 C C . ILE A 1 294 ? 5.078 -1.991 9.725 1.00 72.00 294 ILE A C 1
ATOM 2378 O O . ILE A 1 294 ? 5.602 -1.168 8.976 1.00 72.00 294 ILE A O 1
ATOM 2382 N N . GLN A 1 295 ? 5.143 -1.880 11.054 1.00 70.06 295 GLN A N 1
ATOM 2383 C CA . GLN A 1 295 ? 5.766 -0.762 11.767 1.00 70.06 295 GLN A CA 1
ATOM 2384 C C . GLN A 1 295 ? 7.284 -0.632 11.557 1.00 70.06 295 GLN A C 1
ATOM 2386 O O . GLN A 1 295 ? 7.831 0.436 11.824 1.00 70.06 295 GLN A O 1
ATOM 2391 N N . TYR A 1 296 ? 7.954 -1.691 11.092 1.00 66.56 296 TYR A N 1
ATOM 2392 C CA . TYR A 1 296 ? 9.389 -1.699 10.787 1.00 66.56 296 TYR A CA 1
ATOM 2393 C C . TYR A 1 296 ? 9.679 -1.604 9.286 1.00 66.56 296 TYR A C 1
ATOM 2395 O O . TYR A 1 296 ? 10.838 -1.583 8.881 1.00 66.56 296 TYR A O 1
ATOM 2403 N N . THR A 1 297 ? 8.641 -1.530 8.450 1.00 64.75 297 THR A N 1
ATOM 2404 C CA . THR A 1 297 ? 8.808 -1.291 7.015 1.00 64.75 297 THR A CA 1
ATOM 2405 C C . THR A 1 297 ? 8.920 0.204 6.730 1.00 64.75 297 THR A C 1
ATOM 2407 O O . THR A 1 297 ? 8.254 1.021 7.364 1.00 64.75 297 THR A O 1
ATOM 2410 N N . SER A 1 298 ? 9.687 0.565 5.704 1.00 59.59 298 SER A N 1
ATOM 2411 C CA . SER A 1 298 ? 9.729 1.909 5.111 1.00 59.59 298 SER A CA 1
ATOM 2412 C C . SER A 1 298 ? 8.449 2.273 4.340 1.00 59.59 298 SER A C 1
ATOM 2414 O O . SER A 1 298 ? 8.456 3.226 3.573 1.00 59.59 298 SER A O 1
ATOM 2416 N N . GLY A 1 299 ? 7.340 1.547 4.537 1.00 65.44 299 GLY A N 1
ATOM 2417 C CA . GLY A 1 299 ? 6.090 1.664 3.782 1.00 65.44 299 GLY A CA 1
ATOM 2418 C C . GLY A 1 299 ? 6.010 0.686 2.606 1.00 65.44 299 GLY A C 1
ATOM 2419 O O . GLY A 1 299 ? 6.639 -0.367 2.624 1.00 65.44 299 GLY A O 1
ATOM 2420 N N . ILE A 1 300 ? 5.216 1.023 1.584 1.00 65.31 300 ILE A N 1
ATOM 2421 C CA . ILE A 1 300 ? 5.058 0.229 0.344 1.00 65.31 300 ILE A CA 1
ATOM 2422 C C . ILE A 1 300 ? 6.157 0.601 -0.658 1.00 65.31 300 ILE A C 1
ATOM 2424 O O . ILE A 1 300 ? 5.939 0.555 -1.855 1.00 65.31 300 ILE A O 1
ATOM 2428 N N . VAL A 1 301 ? 7.340 1.001 -0.194 1.00 62.19 301 VAL A N 1
ATOM 2429 C CA . VAL A 1 301 ? 8.492 1.292 -1.054 1.00 62.19 301 VAL A CA 1
ATOM 2430 C C . VAL A 1 301 ? 9.725 0.551 -0.564 1.00 62.19 301 VAL A C 1
ATOM 2432 O O . VAL A 1 301 ? 9.928 0.387 0.641 1.00 62.19 301 VAL A O 1
ATOM 2435 N N . ASP A 1 302 ? 10.541 0.113 -1.513 1.00 61.31 302 ASP A N 1
ATOM 2436 C CA . ASP A 1 302 ? 11.820 -0.555 -1.276 1.00 61.31 302 ASP A CA 1
ATOM 2437 C C . ASP A 1 302 ? 12.930 0.250 -1.989 1.00 61.31 302 ASP A C 1
ATOM 2439 O O . ASP A 1 302 ? 12.715 0.766 -3.090 1.00 61.31 302 ASP A O 1
ATOM 2443 N N . GLU A 1 303 ? 14.082 0.427 -1.328 1.00 50.59 303 GLU A N 1
ATOM 2444 C CA . GLU A 1 303 ? 15.262 1.130 -1.863 1.00 50.59 303 GLU A CA 1
ATOM 2445 C C . GLU A 1 303 ? 16.141 0.125 -2.631 1.00 50.59 303 GLU A C 1
ATOM 2447 O O . GLU A 1 303 ? 16.824 -0.733 -2.071 1.00 50.59 303 GLU A O 1
ATOM 2452 N N . TYR A 1 304 ? 16.123 0.235 -3.951 1.00 55.66 304 TYR A N 1
ATOM 2453 C CA . TYR A 1 304 ? 16.855 -0.565 -4.918 1.00 55.66 304 TYR A CA 1
ATOM 2454 C C . TYR A 1 304 ? 18.084 0.177 -5.443 1.00 55.66 304 TYR A C 1
ATOM 2456 O O . TYR A 1 304 ? 17.984 0.959 -6.387 1.00 55.66 304 TYR A O 1
ATOM 2464 N N . GLY A 1 305 ? 19.276 -0.200 -4.975 1.00 43.69 305 GLY A N 1
ATOM 2465 C CA . GLY A 1 305 ? 20.574 0.258 -5.511 1.00 43.69 305 GLY A CA 1
ATOM 2466 C C . GLY A 1 305 ? 20.869 -0.085 -6.989 1.00 43.69 305 GLY A C 1
ATOM 2467 O O . GLY A 1 305 ? 22.028 -0.102 -7.398 1.00 43.69 305 GLY A O 1
ATOM 2468 N N . GLY A 1 306 ? 19.849 -0.434 -7.785 1.00 46.44 306 GLY A N 1
ATOM 2469 C CA . GLY A 1 306 ? 19.909 -0.764 -9.214 1.00 46.44 306 GLY A CA 1
ATOM 2470 C C . GLY A 1 306 ? 18.917 0.006 -10.108 1.00 46.44 306 GLY A C 1
ATOM 2471 O O . GLY A 1 306 ? 18.998 -0.137 -11.331 1.00 46.44 306 GLY A O 1
ATOM 2472 N N . GLY A 1 307 ? 18.035 0.836 -9.525 1.00 49.88 307 GLY A N 1
ATOM 2473 C CA . GLY A 1 307 ? 17.030 1.657 -10.224 1.00 49.88 307 GLY A CA 1
ATOM 2474 C C . GLY A 1 307 ? 15.724 0.925 -10.576 1.00 49.88 307 GLY A C 1
ATOM 2475 O O . GLY A 1 307 ? 15.743 -0.271 -10.857 1.00 49.88 307 GLY A O 1
ATOM 2476 N N . SER A 1 308 ? 14.595 1.644 -10.574 1.00 54.09 308 SER A N 1
ATOM 2477 C CA . SER A 1 308 ? 13.255 1.131 -10.933 1.00 54.09 308 SER A CA 1
ATOM 2478 C C . SER A 1 308 ? 13.077 0.941 -12.459 1.00 54.09 308 SER A C 1
ATOM 2480 O O . SER A 1 308 ? 13.634 1.717 -13.242 1.00 54.09 308 SER A O 1
ATOM 2482 N N . PRO A 1 309 ? 12.269 -0.030 -12.945 1.00 52.62 309 PRO A N 1
ATOM 2483 C CA . PRO A 1 309 ? 11.880 -0.126 -14.362 1.00 52.62 309 PRO A CA 1
ATOM 2484 C C . PRO A 1 309 ? 11.099 1.099 -14.867 1.00 52.62 309 PRO A C 1
ATOM 2486 O O . PRO A 1 309 ? 11.050 1.352 -16.076 1.00 52.62 309 PRO A O 1
ATOM 2489 N N . TYR A 1 310 ? 10.501 1.861 -13.953 1.00 54.75 310 TYR A N 1
ATOM 2490 C CA . TYR A 1 310 ? 9.619 2.979 -14.264 1.00 54.75 310 TYR A CA 1
ATOM 2491 C C . TYR A 1 310 ? 10.238 4.349 -13.969 1.00 54.75 310 TYR A C 1
ATOM 2493 O O . TYR A 1 310 ? 9.783 5.345 -14.536 1.00 54.75 310 TYR A O 1
ATOM 2501 N N . GLU A 1 311 ? 11.281 4.410 -13.134 1.00 53.59 311 GLU A N 1
ATOM 2502 C CA . GLU A 1 311 ? 11.870 5.660 -12.644 1.00 53.59 311 GLU A CA 1
ATOM 2503 C C . GLU A 1 311 ? 13.405 5.658 -12.608 1.00 53.59 311 GLU A C 1
ATOM 2505 O O . GLU A 1 311 ? 14.071 4.629 -12.579 1.00 53.59 311 GLU A O 1
ATOM 2510 N N . ARG A 1 312 ? 13.978 6.867 -12.571 1.00 46.44 312 ARG A N 1
ATOM 2511 C CA . ARG A 1 312 ? 15.411 7.110 -12.330 1.00 46.44 312 ARG A CA 1
ATOM 2512 C C . ARG A 1 312 ? 15.795 6.964 -10.848 1.00 46.44 312 ARG A C 1
ATOM 2514 O O . ARG A 1 312 ? 16.971 6.809 -10.538 1.00 46.44 312 ARG A O 1
ATOM 2521 N N . SER A 1 313 ? 14.806 7.078 -9.961 1.00 49.84 313 SER A N 1
ATOM 2522 C CA . SER A 1 313 ? 14.923 6.885 -8.517 1.00 49.84 313 SER A CA 1
ATOM 2523 C C . SER A 1 313 ? 15.236 5.420 -8.199 1.00 49.84 313 SER A C 1
ATOM 2525 O O . SER A 1 313 ? 14.720 4.509 -8.848 1.00 49.84 313 SER A O 1
ATOM 2527 N N . GLU A 1 314 ? 16.076 5.199 -7.191 1.00 57.06 314 GLU A N 1
ATOM 2528 C CA . GLU A 1 314 ? 16.332 3.876 -6.615 1.00 57.06 314 GLU A CA 1
ATOM 2529 C C . GLU A 1 314 ? 15.125 3.358 -5.817 1.00 57.06 314 GLU A C 1
ATOM 2531 O O . GLU A 1 314 ? 15.136 2.229 -5.371 1.00 57.06 314 GLU A O 1
ATOM 2536 N N . ILE A 1 315 ? 14.054 4.134 -5.655 1.00 57.34 315 ILE A N 1
ATOM 2537 C CA . ILE A 1 315 ? 12.884 3.757 -4.855 1.00 57.34 315 ILE A CA 1
ATOM 2538 C C . ILE A 1 315 ? 11.754 3.274 -5.771 1.00 57.34 315 ILE A C 1
ATOM 2540 O O . ILE A 1 315 ? 11.382 3.977 -6.710 1.00 57.34 315 ILE A O 1
ATOM 2544 N N . GLU A 1 316 ? 11.186 2.101 -5.484 1.00 65.19 316 GLU A N 1
ATOM 2545 C CA . GLU A 1 316 ? 10.024 1.558 -6.200 1.00 65.19 316 GLU A CA 1
ATOM 2546 C C . GLU A 1 316 ? 8.962 1.036 -5.235 1.00 65.19 316 GLU A C 1
ATOM 2548 O O . GLU A 1 316 ? 9.274 0.524 -4.157 1.00 65.19 316 GLU A O 1
ATOM 2553 N N . ALA A 1 317 ? 7.695 1.148 -5.646 1.00 70.50 317 ALA A N 1
ATOM 2554 C CA . ALA A 1 317 ? 6.595 0.642 -4.855 1.00 70.50 317 ALA A CA 1
ATOM 2555 C C . ALA A 1 317 ? 6.583 -0.896 -4.815 1.00 70.50 317 ALA A C 1
ATOM 2557 O O . ALA A 1 317 ? 6.496 -1.557 -5.846 1.00 70.50 317 ALA A O 1
ATOM 2558 N N . ASN A 1 318 ? 6.606 -1.469 -3.615 1.00 72.44 318 ASN A N 1
ATOM 2559 C CA . ASN A 1 318 ? 6.557 -2.904 -3.371 1.00 72.44 318 ASN A CA 1
ATOM 2560 C C . ASN A 1 318 ? 5.704 -3.194 -2.130 1.00 72.44 318 ASN A C 1
ATOM 2562 O O . ASN A 1 318 ? 6.132 -2.976 -0.997 1.00 72.44 318 ASN A O 1
ATOM 2566 N N . ALA A 1 319 ? 4.491 -3.711 -2.341 1.00 73.25 319 ALA A N 1
ATOM 2567 C CA . ALA A 1 319 ? 3.582 -4.053 -1.248 1.00 73.25 319 ALA A CA 1
ATOM 2568 C C . ALA A 1 319 ? 3.770 -5.482 -0.721 1.00 73.25 319 ALA A C 1
ATOM 2570 O O . ALA A 1 319 ? 3.105 -5.858 0.241 1.00 73.25 319 ALA A O 1
ATOM 2571 N N . SER A 1 320 ? 4.669 -6.284 -1.301 1.00 71.31 320 SER A N 1
ATOM 2572 C CA . SER A 1 320 ? 4.805 -7.703 -0.950 1.00 71.31 320 SER A CA 1
ATOM 2573 C C . SER A 1 320 ? 5.019 -7.982 0.546 1.00 71.31 320 SER A C 1
ATOM 2575 O O . SER A 1 320 ? 4.394 -8.923 1.046 1.00 71.31 320 SER A O 1
ATOM 2577 N N . PRO A 1 321 ? 5.792 -7.181 1.318 1.00 70.94 321 PRO A N 1
ATOM 2578 C CA . PRO A 1 321 ? 5.921 -7.401 2.760 1.00 70.94 321 PRO A CA 1
ATOM 2579 C C . PRO A 1 321 ? 4.606 -7.146 3.500 1.00 70.94 321 PRO A C 1
ATOM 2581 O O . PRO A 1 321 ? 4.261 -7.876 4.428 1.00 70.94 321 PRO A O 1
ATOM 2584 N N . TRP A 1 322 ? 3.844 -6.145 3.056 1.00 74.00 322 TRP A N 1
ATOM 2585 C CA . TRP A 1 322 ? 2.544 -5.807 3.622 1.00 74.00 322 TRP A CA 1
ATOM 2586 C C . TRP A 1 322 ? 1.497 -6.864 3.288 1.00 74.00 322 TRP A C 1
ATOM 2588 O O . TRP A 1 322 ? 0.785 -7.308 4.183 1.00 74.00 322 TRP A O 1
ATOM 2598 N N . GLU A 1 323 ? 1.407 -7.292 2.028 1.00 73.25 323 GLU A N 1
ATOM 2599 C CA . GLU A 1 323 ? 0.463 -8.325 1.594 1.00 73.25 323 GLU A CA 1
ATOM 2600 C C . GLU A 1 323 ? 0.693 -9.636 2.344 1.00 73.25 323 GLU A C 1
ATOM 2602 O O . GLU A 1 323 ? -0.257 -10.224 2.864 1.00 73.25 323 GLU A O 1
ATOM 2607 N N . LEU A 1 324 ? 1.956 -10.055 2.472 1.00 72.44 324 LEU A N 1
ATOM 2608 C CA . LEU A 1 324 ? 2.305 -11.258 3.212 1.00 72.44 324 LEU A CA 1
ATOM 2609 C C . LEU A 1 324 ? 1.977 -11.128 4.703 1.00 72.44 324 LEU A C 1
ATOM 2611 O O . LEU A 1 324 ? 1.391 -12.047 5.277 1.00 72.44 324 LEU A O 1
ATOM 2615 N N . TYR A 1 325 ? 2.328 -10.002 5.333 1.00 73.88 325 TYR A N 1
ATOM 2616 C CA . TYR A 1 325 ? 2.030 -9.771 6.747 1.00 73.88 325 TYR A CA 1
ATOM 2617 C C . TYR A 1 325 ? 0.521 -9.745 7.008 1.00 73.88 325 TYR A C 1
ATOM 2619 O O . TYR A 1 325 ? 0.051 -10.429 7.911 1.00 73.88 325 TYR A O 1
ATOM 2627 N N . ILE A 1 326 ? -0.258 -9.048 6.176 1.00 71.38 326 ILE A N 1
ATOM 2628 C CA . ILE A 1 326 ? -1.724 -8.973 6.288 1.00 71.38 326 ILE A CA 1
ATOM 2629 C C . ILE A 1 326 ? -2.385 -10.342 6.069 1.00 71.38 326 ILE A C 1
ATOM 2631 O O . ILE A 1 326 ? -3.374 -10.647 6.733 1.00 71.38 326 ILE A O 1
ATOM 2635 N N . ALA A 1 327 ? -1.872 -11.156 5.144 1.00 69.44 327 ALA A N 1
ATOM 2636 C CA . ALA A 1 327 ? -2.418 -12.480 4.844 1.00 69.44 327 ALA A CA 1
ATOM 2637 C C . ALA A 1 327 ? -1.995 -13.569 5.848 1.00 69.44 327 ALA A C 1
ATOM 2639 O O . ALA A 1 327 ? -2.560 -14.665 5.833 1.00 69.44 327 ALA A O 1
ATOM 2640 N N . SER A 1 328 ? -1.001 -13.296 6.697 1.00 69.88 328 SER A N 1
ATOM 2641 C CA . SER A 1 328 ? -0.470 -14.263 7.661 1.00 69.88 328 SER A CA 1
ATOM 2642 C C . SER A 1 328 ? -1.376 -14.424 8.882 1.00 69.88 328 SER A C 1
ATOM 2644 O O . SER A 1 328 ? -2.036 -13.484 9.328 1.00 69.88 328 SER A O 1
ATOM 2646 N N . SER A 1 329 ? -1.390 -15.635 9.446 1.00 74.88 329 SER A N 1
ATOM 2647 C CA . SER A 1 329 ? -2.138 -15.934 10.669 1.00 74.88 329 SER A CA 1
ATOM 2648 C C . SER A 1 329 ? -1.630 -15.121 11.858 1.00 74.88 329 SER A C 1
ATOM 2650 O O . SER A 1 329 ? -0.462 -14.737 11.902 1.00 74.88 329 SER A O 1
ATOM 2652 N N . ASP A 1 330 ? -2.494 -14.925 12.850 1.00 72.31 330 ASP A N 1
ATOM 2653 C CA . ASP A 1 330 ? -2.181 -14.179 14.078 1.00 72.31 330 ASP A CA 1
ATOM 2654 C C . ASP A 1 330 ? -0.933 -14.745 14.766 1.00 72.31 330 ASP A C 1
ATOM 2656 O O . ASP A 1 330 ? 0.021 -14.016 14.996 1.00 72.31 330 ASP A O 1
ATOM 2660 N N . GLU A 1 331 ? -0.856 -16.072 14.910 1.00 77.44 331 GLU A N 1
ATOM 2661 C CA . GLU A 1 331 ? 0.317 -16.765 15.467 1.00 77.44 331 GLU A CA 1
ATOM 2662 C C . GLU A 1 331 ? 1.634 -16.417 14.746 1.00 77.44 331 GLU A C 1
ATOM 2664 O O . GLU A 1 331 ? 2.685 -16.293 15.373 1.00 77.44 331 GLU A O 1
ATOM 2669 N N . LEU A 1 332 ? 1.601 -16.262 13.418 1.00 73.50 332 LEU A N 1
ATOM 2670 C CA . LEU A 1 332 ? 2.796 -15.924 12.643 1.00 73.50 332 LEU A CA 1
ATOM 2671 C C . LEU A 1 332 ? 3.155 -14.447 12.779 1.00 73.50 332 LEU A C 1
ATOM 2673 O O . LEU A 1 332 ? 4.342 -14.123 12.799 1.00 73.50 332 LEU A O 1
ATOM 2677 N N . ARG A 1 333 ? 2.150 -13.571 12.870 1.00 77.12 333 ARG A N 1
ATOM 2678 C CA . ARG A 1 333 ? 2.350 -12.139 13.099 1.00 77.12 333 ARG A CA 1
ATOM 2679 C C . ARG A 1 333 ? 2.941 -11.887 14.482 1.00 77.12 333 ARG A C 1
ATOM 2681 O O . ARG A 1 333 ? 3.999 -11.273 14.546 1.00 77.12 333 ARG A O 1
ATOM 2688 N N . ASP A 1 334 ? 2.372 -12.487 15.526 1.00 78.00 334 ASP A N 1
ATOM 2689 C CA . ASP A 1 334 ? 2.876 -12.395 16.903 1.00 78.00 334 ASP A CA 1
ATOM 2690 C C . ASP A 1 334 ? 4.339 -12.844 16.985 1.00 78.00 334 ASP A C 1
ATOM 2692 O O . ASP A 1 334 ? 5.197 -12.153 17.535 1.00 78.00 334 ASP A O 1
ATOM 2696 N N . ARG A 1 335 ? 4.664 -13.974 16.346 1.00 75.88 335 ARG A N 1
ATOM 2697 C CA . ARG A 1 335 ? 6.040 -14.478 16.309 1.00 75.88 335 ARG A CA 1
ATOM 2698 C C . ARG A 1 335 ? 6.987 -13.549 15.545 1.00 75.88 335 ARG A C 1
ATOM 2700 O O . ARG A 1 335 ? 8.153 -13.438 15.914 1.00 75.88 335 ARG A O 1
ATOM 2707 N N . ALA A 1 336 ? 6.525 -12.908 14.471 1.00 76.44 336 ALA A N 1
ATOM 2708 C CA . ALA A 1 336 ? 7.327 -11.930 13.739 1.00 76.44 336 ALA A CA 1
ATOM 2709 C C . ALA A 1 336 ? 7.560 -10.654 14.553 1.00 76.44 336 ALA A C 1
ATOM 2711 O O . ALA A 1 336 ? 8.670 -10.127 14.523 1.00 76.44 336 ALA A O 1
ATOM 2712 N N . ASP A 1 337 ? 6.554 -10.196 15.298 1.00 77.62 337 ASP A N 1
ATOM 2713 C CA . ASP A 1 337 ? 6.665 -9.057 16.206 1.00 77.62 337 ASP A CA 1
ATOM 2714 C C . ASP A 1 337 ? 7.675 -9.342 17.333 1.00 77.62 337 ASP A C 1
ATOM 2716 O O . ASP A 1 337 ? 8.587 -8.545 17.551 1.00 77.62 337 ASP A O 1
ATOM 2720 N N . GLU A 1 338 ? 7.629 -10.525 17.957 1.00 81.50 338 GLU A N 1
ATOM 2721 C CA . GLU A 1 338 ? 8.621 -10.950 18.963 1.00 81.50 338 GLU A CA 1
ATOM 2722 C C . GLU A 1 338 ? 10.057 -11.014 18.403 1.00 81.50 338 GLU A C 1
ATOM 2724 O O . GLU A 1 338 ? 11.030 -10.597 19.049 1.00 81.50 338 GLU A O 1
ATOM 2729 N N . VAL A 1 339 ? 10.214 -11.542 17.183 1.00 79.44 339 VAL A N 1
ATOM 2730 C CA . VAL A 1 339 ? 11.513 -11.590 16.496 1.00 79.44 339 VAL A CA 1
ATOM 2731 C C . VAL A 1 339 ? 12.014 -10.177 16.206 1.00 79.44 339 VAL A C 1
ATOM 2733 O O . VAL A 1 339 ? 13.189 -9.897 16.438 1.00 79.44 339 VAL A O 1
ATOM 2736 N N . ALA A 1 340 ? 11.146 -9.282 15.739 1.00 75.12 340 ALA A N 1
ATOM 2737 C CA . ALA A 1 340 ? 11.504 -7.907 15.422 1.00 75.12 340 ALA A CA 1
ATOM 2738 C C . ALA A 1 340 ? 11.901 -7.095 16.667 1.00 75.12 340 ALA A C 1
ATOM 2740 O O . ALA A 1 340 ? 12.885 -6.362 16.622 1.00 75.12 340 ALA A O 1
ATOM 2741 N N . GLU A 1 341 ? 11.216 -7.276 17.800 1.00 77.31 341 GLU A N 1
ATOM 2742 C CA . GLU A 1 341 ? 11.548 -6.597 19.062 1.00 77.31 341 GLU A CA 1
ATOM 2743 C C . GLU A 1 341 ? 12.936 -6.971 19.605 1.00 77.31 341 GLU A C 1
ATOM 2745 O O . GLU A 1 341 ? 13.593 -6.172 20.278 1.00 77.31 341 GLU A O 1
ATOM 2750 N N . THR A 1 342 ? 13.388 -8.192 19.316 1.00 76.12 342 THR A N 1
ATOM 2751 C CA . THR A 1 342 ? 14.685 -8.718 19.766 1.00 76.12 342 THR A CA 1
ATOM 2752 C C . THR A 1 342 ? 15.783 -8.619 18.703 1.00 76.12 342 THR A C 1
ATOM 2754 O O . THR A 1 342 ? 16.957 -8.880 18.996 1.00 76.12 342 THR A O 1
ATOM 2757 N N . ALA A 1 343 ? 15.427 -8.225 17.478 1.00 72.88 343 ALA A N 1
ATOM 2758 C CA . ALA A 1 343 ? 16.346 -8.077 16.364 1.00 72.88 343 ALA A CA 1
ATOM 2759 C C . ALA A 1 343 ? 17.239 -6.835 16.506 1.00 72.88 343 ALA A C 1
ATOM 2761 O O . ALA A 1 343 ? 16.988 -5.904 17.273 1.00 72.88 343 ALA A O 1
ATOM 2762 N N . ARG A 1 344 ? 18.336 -6.823 15.742 1.00 70.44 344 ARG A N 1
ATOM 2763 C CA . ARG A 1 344 ? 19.133 -5.601 15.579 1.00 70.44 344 ARG A CA 1
ATOM 2764 C C . ARG A 1 344 ? 18.399 -4.658 14.622 1.00 70.44 344 ARG A C 1
ATOM 2766 O O . ARG A 1 344 ? 17.812 -5.169 13.671 1.00 70.44 344 ARG A O 1
ATOM 2773 N N . PRO A 1 345 ? 18.541 -3.332 14.797 1.00 62.53 345 PRO A N 1
ATOM 2774 C CA . PRO A 1 345 ? 18.044 -2.349 13.842 1.00 62.53 345 PRO A CA 1
ATOM 2775 C C . PRO A 1 345 ? 18.432 -2.695 12.398 1.00 62.53 345 PRO A C 1
ATOM 2777 O O . PRO A 1 345 ? 19.625 -2.838 12.111 1.00 62.53 345 PRO A O 1
ATOM 2780 N N . GLY A 1 346 ? 17.446 -2.846 11.513 1.00 57.94 346 GLY A N 1
ATOM 2781 C CA . GLY A 1 346 ? 17.620 -3.237 10.107 1.00 57.94 346 GLY A CA 1
ATOM 2782 C C . GLY A 1 346 ? 17.625 -4.751 9.839 1.00 57.94 346 GLY A C 1
ATOM 2783 O O . GLY A 1 346 ? 18.012 -5.175 8.750 1.00 57.94 346 GLY A O 1
ATOM 2784 N N . MET A 1 347 ? 17.253 -5.580 10.819 1.00 63.25 347 MET A N 1
ATOM 2785 C CA . MET A 1 347 ? 17.111 -7.041 10.696 1.00 63.25 347 MET A CA 1
ATOM 2786 C C . MET A 1 347 ? 15.769 -7.560 11.247 1.00 63.25 347 MET A C 1
ATOM 2788 O O . MET A 1 347 ? 15.666 -8.728 11.619 1.00 63.25 347 MET A O 1
ATOM 2792 N N . GLU A 1 348 ? 14.741 -6.713 11.298 1.00 74.12 348 GLU A N 1
ATOM 2793 C CA . GLU A 1 348 ? 13.392 -6.980 11.821 1.00 74.12 348 GLU A CA 1
ATOM 2794 C C . GLU A 1 348 ? 12.543 -7.862 10.881 1.00 74.12 348 GLU A C 1
ATOM 2796 O O . GLU A 1 348 ? 11.392 -7.559 10.577 1.00 74.12 348 GLU A O 1
ATOM 2801 N N . ALA A 1 349 ? 13.116 -8.961 10.385 1.00 72.94 349 ALA A N 1
ATOM 2802 C CA . ALA A 1 349 ? 12.486 -9.857 9.423 1.00 72.94 349 ALA A CA 1
ATOM 2803 C C . ALA A 1 349 ? 12.506 -11.309 9.912 1.00 72.94 349 ALA A C 1
ATOM 2805 O O . ALA A 1 349 ? 13.557 -11.851 10.264 1.00 72.94 349 ALA A O 1
ATOM 2806 N N . MET A 1 350 ? 11.352 -11.975 9.864 1.00 78.88 350 MET A N 1
ATOM 2807 C CA . MET A 1 350 ? 11.217 -13.394 10.174 1.00 78.88 350 MET A CA 1
ATOM 2808 C C . MET A 1 350 ? 11.039 -14.217 8.886 1.00 78.88 350 MET A C 1
ATOM 2810 O O . MET A 1 350 ? 10.043 -14.044 8.184 1.00 78.88 350 MET A O 1
ATOM 2814 N N . PRO A 1 351 ? 11.937 -15.164 8.562 1.00 75.12 351 PRO A N 1
ATOM 2815 C CA . PRO A 1 351 ? 11.718 -16.076 7.443 1.00 75.12 351 PRO A CA 1
ATOM 2816 C C . PRO A 1 351 ? 10.541 -17.021 7.728 1.00 75.12 351 PRO A C 1
ATOM 2818 O O . PRO A 1 351 ? 10.454 -17.609 8.808 1.00 75.12 351 PRO A O 1
ATOM 2821 N N . LEU A 1 352 ? 9.653 -17.202 6.746 1.00 68.88 352 LEU A N 1
ATOM 2822 C CA . LEU A 1 352 ? 8.499 -18.105 6.864 1.00 68.88 352 LEU A CA 1
ATOM 2823 C C . LEU A 1 352 ? 8.894 -19.579 6.973 1.00 68.88 352 LEU A C 1
ATOM 2825 O O . LEU A 1 352 ? 8.280 -20.335 7.725 1.00 68.88 352 LEU A O 1
ATOM 2829 N N . TYR A 1 353 ? 9.923 -19.982 6.232 1.00 70.88 353 TYR A N 1
ATOM 2830 C CA . TYR A 1 353 ? 10.388 -21.363 6.188 1.00 70.88 353 TYR A CA 1
ATOM 2831 C C . TYR A 1 353 ? 11.663 -21.520 7.011 1.00 70.88 353 TYR A C 1
ATOM 2833 O O . TYR A 1 353 ? 12.599 -20.731 6.897 1.00 70.88 353 TYR A O 1
ATOM 2841 N N . GLU A 1 354 ? 11.720 -22.567 7.830 1.00 59.31 354 GLU A N 1
ATOM 2842 C CA . GLU A 1 354 ? 12.856 -22.837 8.717 1.00 59.31 354 GLU A CA 1
ATOM 2843 C C . GLU A 1 354 ? 14.167 -23.064 7.944 1.00 59.31 354 GLU A C 1
ATOM 2845 O O . GLU A 1 354 ? 15.235 -22.634 8.375 1.00 59.31 354 GLU A O 1
ATOM 2850 N N . GLU A 1 355 ? 14.058 -23.627 6.741 1.00 59.16 355 GLU A N 1
ATOM 2851 C CA . GLU A 1 355 ? 15.144 -23.832 5.774 1.00 59.16 355 GLU A CA 1
ATOM 2852 C C . GLU A 1 355 ? 15.718 -22.518 5.213 1.00 59.16 355 GLU A C 1
ATOM 2854 O O . GLU A 1 355 ? 16.796 -22.513 4.623 1.00 59.16 355 GLU A O 1
ATOM 2859 N N . MET A 1 356 ? 15.024 -21.389 5.389 1.00 54.47 356 MET A N 1
ATOM 2860 C CA . MET A 1 356 ? 15.502 -20.069 4.967 1.00 54.47 356 MET A CA 1
ATOM 2861 C C . MET A 1 356 ? 16.276 -19.313 6.053 1.00 54.47 356 MET A C 1
ATOM 2863 O O . MET A 1 356 ? 16.768 -18.216 5.786 1.00 54.47 356 MET A O 1
ATOM 2867 N N . LYS A 1 357 ? 16.445 -19.882 7.257 1.00 55.62 357 LYS A N 1
ATOM 2868 C CA . LYS A 1 357 ? 17.328 -19.305 8.292 1.00 55.62 357 LYS A CA 1
ATOM 2869 C C . LYS A 1 357 ? 18.765 -19.128 7.778 1.00 55.62 357 LYS A C 1
ATOM 2871 O O . LYS A 1 357 ? 19.420 -18.149 8.123 1.00 55.62 357 LYS A O 1
ATOM 2876 N N . ASP A 1 358 ? 19.200 -20.012 6.879 1.00 54.81 358 ASP A N 1
ATOM 2877 C CA . ASP A 1 358 ? 20.438 -19.896 6.107 1.00 54.81 358 ASP A CA 1
ATOM 2878 C C . ASP A 1 358 ? 20.128 -19.532 4.644 1.00 54.81 358 ASP A C 1
ATOM 2880 O O . ASP A 1 358 ? 20.409 -20.300 3.729 1.00 54.81 358 ASP A O 1
ATOM 2884 N N . TRP A 1 359 ? 19.555 -18.350 4.389 1.00 45.19 359 TRP A N 1
ATOM 2885 C CA . TRP A 1 359 ? 19.161 -17.868 3.047 1.00 45.19 359 TRP A CA 1
ATOM 2886 C C . TRP A 1 359 ? 20.234 -18.040 1.947 1.00 45.19 359 TRP A C 1
ATOM 2888 O O . TRP A 1 359 ? 19.916 -18.190 0.767 1.00 45.19 359 TRP A O 1
ATOM 2898 N N . LYS A 1 360 ? 21.519 -18.094 2.326 1.00 46.88 360 LYS A N 1
ATOM 2899 C CA . LYS A 1 360 ? 22.646 -18.403 1.429 1.00 46.88 360 LYS A CA 1
ATOM 2900 C C . LYS A 1 360 ? 22.556 -19.794 0.776 1.00 46.88 360 LYS A C 1
ATOM 2902 O O . LYS A 1 360 ? 23.167 -19.993 -0.269 1.00 46.88 360 LYS A O 1
ATOM 2907 N N . GLN A 1 361 ? 21.819 -20.742 1.360 1.00 40.09 361 GLN A N 1
ATOM 2908 C CA . GLN A 1 361 ? 21.644 -22.111 0.854 1.00 40.09 361 GLN A CA 1
ATOM 2909 C C . GLN A 1 361 ? 20.662 -22.208 -0.323 1.00 40.09 361 GLN A C 1
ATOM 2911 O O . GLN A 1 361 ? 20.735 -23.174 -1.075 1.00 40.09 361 GLN A O 1
ATOM 2916 N N . TRP A 1 362 ? 19.797 -21.207 -0.527 1.00 39.03 362 TRP A N 1
ATOM 2917 C CA . TRP A 1 362 ? 18.811 -21.174 -1.621 1.00 39.03 362 TRP A CA 1
ATOM 2918 C C . TRP A 1 362 ? 19.340 -20.544 -2.912 1.00 39.03 362 TRP A C 1
ATOM 2920 O O . TRP A 1 362 ? 18.767 -20.744 -3.981 1.00 39.03 362 TRP A O 1
ATOM 2930 N N . LEU A 1 363 ? 20.470 -19.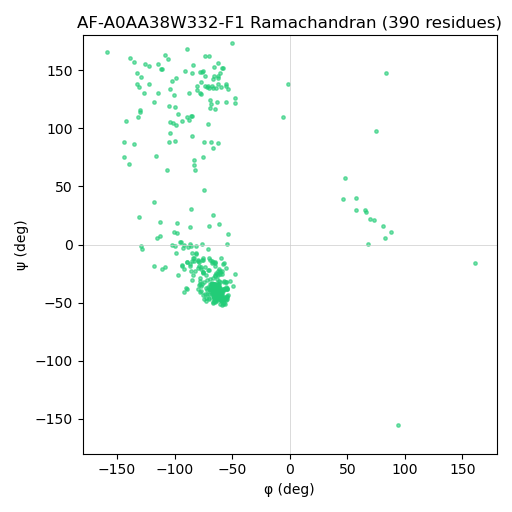835 -2.844 1.00 40.53 363 LEU A N 1
ATOM 2931 C CA . LEU A 1 363 ? 21.141 -19.247 -4.008 1.00 40.53 363 LEU A CA 1
ATOM 2932 C C . LEU A 1 363 ? 21.356 -20.215 -5.198 1.00 40.53 363 LEU A C 1
ATOM 2934 O O . LEU A 1 363 ? 21.307 -19.748 -6.336 1.00 40.53 363 LEU A O 1
ATOM 2938 N N . PRO A 1 364 ? 21.631 -21.521 -4.993 1.00 37.34 364 PRO A N 1
ATOM 2939 C CA . PRO A 1 364 ? 21.742 -22.521 -6.061 1.00 37.34 364 PRO A CA 1
ATOM 2940 C C . PRO A 1 364 ? 20.404 -22.966 -6.670 1.00 37.34 364 PRO A C 1
ATOM 2942 O O . PRO A 1 364 ? 20.390 -23.445 -7.796 1.00 37.34 364 PRO A O 1
ATOM 2945 N N . CYS A 1 365 ? 19.288 -22.830 -5.952 1.00 36.38 365 CYS A N 1
ATOM 2946 C CA . CYS A 1 365 ? 17.986 -23.396 -6.330 1.00 36.38 365 CYS A CA 1
ATOM 2947 C C . CYS A 1 365 ? 17.171 -22.496 -7.273 1.00 36.38 365 CYS A C 1
ATOM 2949 O O . CYS A 1 365 ? 16.068 -22.859 -7.680 1.00 36.38 365 CYS A O 1
ATOM 2951 N N . LEU A 1 366 ? 17.701 -21.323 -7.616 1.00 39.56 366 LEU A N 1
ATOM 2952 C CA . LEU A 1 366 ? 17.013 -20.330 -8.429 1.00 39.56 366 LEU A CA 1
ATOM 2953 C C . LEU A 1 366 ? 17.034 -20.728 -9.920 1.00 39.56 366 LEU A C 1
ATOM 2955 O O . LEU A 1 366 ? 18.070 -21.189 -10.413 1.00 39.56 366 LEU A O 1
ATOM 2959 N N . PRO A 1 367 ? 15.929 -20.533 -10.668 1.00 38.75 367 PRO A N 1
ATOM 2960 C CA . PRO A 1 367 ? 15.764 -21.023 -12.043 1.00 38.75 367 PRO A CA 1
ATOM 2961 C C . PRO A 1 367 ? 16.903 -20.654 -13.003 1.00 38.75 367 PRO A C 1
ATOM 2963 O O . PRO A 1 367 ? 17.223 -21.418 -13.911 1.00 38.75 367 PRO A O 1
ATOM 2966 N N . TRP A 1 368 ? 17.545 -19.502 -12.799 1.00 44.22 368 TRP A N 1
ATOM 2967 C CA . TRP A 1 368 ? 18.634 -19.016 -13.650 1.00 44.22 368 TRP A CA 1
ATOM 2968 C C . TRP A 1 368 ? 20.022 -19.531 -13.258 1.00 44.22 368 TRP A C 1
ATOM 2970 O O . TRP A 1 368 ? 20.907 -19.512 -14.107 1.00 44.22 368 TRP A O 1
ATOM 2980 N N . LYS A 1 369 ? 20.228 -20.037 -12.033 1.00 38.50 369 LYS A N 1
ATOM 2981 C CA . LYS A 1 369 ? 21.463 -20.759 -11.665 1.00 38.50 369 LYS A CA 1
ATOM 2982 C C . LYS A 1 369 ? 21.502 -22.170 -12.244 1.00 38.50 369 LYS A C 1
ATOM 2984 O O . LYS A 1 369 ? 22.575 -22.690 -12.520 1.00 38.50 369 LYS A O 1
ATOM 2989 N N . ASN A 1 370 ? 20.339 -22.750 -12.530 1.00 39.44 370 ASN A N 1
ATOM 2990 C CA . ASN A 1 370 ? 20.244 -24.022 -13.244 1.00 39.44 370 ASN A CA 1
ATOM 2991 C C . ASN A 1 370 ? 20.498 -23.906 -14.759 1.00 39.44 370 ASN A C 1
ATOM 2993 O O . ASN A 1 370 ? 20.460 -24.927 -15.444 1.00 39.44 370 ASN A O 1
ATOM 2997 N N . LYS A 1 371 ? 20.789 -22.710 -15.303 1.00 41.91 371 LYS A N 1
ATOM 2998 C CA . LYS A 1 371 ? 21.225 -22.595 -16.707 1.00 41.91 371 LYS A CA 1
ATOM 2999 C C . LYS A 1 371 ? 22.575 -23.273 -16.948 1.00 41.91 371 LYS A C 1
ATOM 3001 O O . LYS A 1 371 ? 22.719 -23.940 -17.966 1.00 41.91 371 LYS A O 1
ATOM 3006 N N . GLU A 1 372 ? 23.502 -23.218 -15.991 1.00 43.31 372 GLU A N 1
ATOM 3007 C CA . GLU A 1 372 ? 24.800 -23.900 -16.125 1.00 43.31 372 GLU A CA 1
ATOM 3008 C C . GLU A 1 372 ? 24.648 -25.434 -16.114 1.00 43.31 372 GLU A C 1
ATOM 3010 O O . GLU A 1 372 ? 25.317 -26.126 -16.875 1.00 43.31 372 GLU A O 1
ATOM 3015 N N . ALA A 1 373 ? 23.674 -25.973 -15.369 1.00 39.44 373 ALA A N 1
ATOM 3016 C CA . ALA A 1 373 ? 23.374 -27.411 -15.364 1.00 39.44 373 ALA A CA 1
ATOM 3017 C C . ALA A 1 373 ? 22.716 -27.910 -16.671 1.00 39.44 373 ALA A C 1
ATOM 3019 O O . ALA A 1 373 ? 22.758 -29.106 -16.977 1.00 39.44 373 ALA A O 1
ATOM 3020 N N . GLY A 1 374 ? 22.091 -27.010 -17.440 1.00 35.81 374 GLY A N 1
ATOM 3021 C CA . GLY A 1 374 ? 21.556 -27.301 -18.771 1.00 35.81 374 GLY A CA 1
ATOM 3022 C C . GLY A 1 374 ? 22.639 -27.303 -19.850 1.00 35.81 374 GLY A C 1
ATOM 3023 O O . GLY A 1 374 ? 22.626 -28.169 -20.724 1.00 35.81 374 GLY A O 1
ATOM 3024 N N . ASP A 1 375 ? 23.607 -26.392 -19.750 1.00 35.69 375 ASP A N 1
ATOM 3025 C CA . ASP A 1 375 ? 24.692 -26.278 -20.724 1.00 35.69 375 ASP A CA 1
ATOM 3026 C C . ASP A 1 375 ? 25.780 -27.347 -20.521 1.00 35.69 375 ASP A C 1
ATOM 3028 O O . ASP A 1 375 ? 26.278 -27.888 -21.509 1.00 35.69 375 ASP A O 1
ATOM 3032 N N . GLU A 1 376 ? 26.078 -27.770 -19.285 1.00 34.88 376 GLU A N 1
ATOM 3033 C CA . GLU A 1 376 ? 27.006 -28.890 -19.034 1.00 34.88 376 GLU A CA 1
ATOM 3034 C C . GLU A 1 376 ? 26.469 -30.230 -19.565 1.00 34.88 376 GLU A C 1
ATOM 3036 O O . GLU A 1 376 ? 27.218 -30.999 -20.170 1.00 34.88 376 GLU A O 1
ATOM 3041 N N . LYS A 1 377 ? 25.153 -30.478 -19.465 1.00 36.59 377 LYS A N 1
ATOM 3042 C CA . LYS A 1 377 ? 24.525 -31.670 -20.067 1.00 36.59 377 LYS A CA 1
ATOM 3043 C C . LYS A 1 377 ? 24.541 -31.649 -21.595 1.00 36.59 377 LYS A C 1
ATOM 3045 O O . LYS A 1 377 ? 24.725 -32.694 -22.214 1.00 36.59 377 LYS A O 1
ATOM 3050 N N . ILE A 1 378 ? 24.384 -30.476 -22.211 1.00 36.84 378 ILE A N 1
ATOM 3051 C CA . ILE A 1 378 ? 24.456 -30.326 -23.673 1.00 36.84 378 ILE A CA 1
ATOM 3052 C C . ILE A 1 378 ? 25.904 -30.476 -24.169 1.00 36.84 378 ILE A C 1
ATOM 3054 O O . ILE A 1 378 ? 26.123 -30.953 -25.286 1.00 36.84 378 ILE A O 1
ATOM 3058 N N . VAL A 1 379 ? 26.900 -30.105 -23.357 1.00 35.97 379 VAL A N 1
ATOM 3059 C CA . VAL A 1 379 ? 28.320 -30.321 -23.668 1.00 35.97 379 VAL A CA 1
ATOM 3060 C C . VAL A 1 379 ? 28.701 -31.798 -23.518 1.00 35.97 379 VAL A C 1
ATOM 3062 O O . VAL A 1 379 ? 29.347 -32.315 -24.428 1.00 35.97 379 VAL A O 1
ATOM 3065 N N . GLU A 1 380 ? 28.243 -32.502 -22.474 1.00 35.12 380 GLU A N 1
ATOM 3066 C CA . GLU A 1 380 ? 28.493 -33.945 -22.295 1.00 35.12 380 GLU A CA 1
ATOM 3067 C C . GLU A 1 380 ? 27.787 -34.823 -23.345 1.00 35.12 380 GLU A C 1
ATOM 3069 O O . GLU A 1 380 ? 28.384 -35.774 -23.857 1.00 35.12 380 GLU A O 1
ATOM 3074 N N . GLU A 1 381 ? 26.556 -34.493 -23.756 1.00 37.94 381 GLU A N 1
ATOM 3075 C CA . GLU A 1 381 ? 25.879 -35.218 -24.846 1.00 37.94 381 GLU A CA 1
ATOM 3076 C C . GLU A 1 381 ? 26.537 -34.966 -26.215 1.00 37.94 381 GLU A C 1
ATOM 3078 O O . GLU A 1 381 ? 26.550 -35.855 -27.072 1.00 37.94 381 GLU A O 1
ATOM 3083 N N . LYS A 1 382 ? 27.150 -33.791 -26.426 1.00 37.88 382 LYS A N 1
ATOM 3084 C CA . LYS A 1 382 ? 27.899 -33.491 -27.658 1.00 37.88 382 LYS A CA 1
ATOM 3085 C C . LYS A 1 382 ? 29.294 -34.115 -27.682 1.00 37.88 382 LYS A C 1
ATOM 3087 O O . LYS A 1 382 ? 29.718 -34.539 -28.755 1.00 37.88 382 LYS A O 1
ATOM 3092 N N . THR A 1 383 ? 30.001 -34.229 -26.557 1.00 37.88 383 THR A N 1
ATOM 3093 C CA . THR A 1 383 ? 31.287 -34.951 -26.506 1.00 37.88 383 THR A CA 1
ATOM 3094 C C . THR A 1 383 ? 31.094 -36.465 -26.608 1.00 37.88 383 THR A C 1
ATOM 3096 O O . THR A 1 383 ? 31.832 -37.110 -27.353 1.00 37.88 383 THR A O 1
ATOM 3099 N N . ALA A 1 384 ? 30.039 -37.028 -26.007 1.00 38.22 384 ALA A N 1
ATOM 3100 C CA . ALA A 1 384 ? 29.698 -38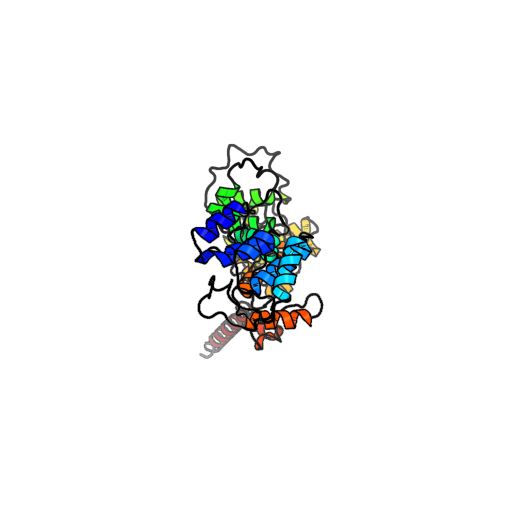.446 -26.165 1.00 38.22 384 ALA A CA 1
ATOM 3101 C C . ALA A 1 384 ? 29.278 -38.814 -27.606 1.00 38.22 384 ALA A C 1
ATOM 3103 O O . ALA A 1 384 ? 29.602 -39.901 -28.091 1.00 38.22 384 ALA A O 1
ATOM 3104 N N . ALA A 1 385 ? 28.605 -37.907 -28.326 1.00 39.53 385 ALA A N 1
ATOM 3105 C CA . ALA A 1 385 ? 28.234 -38.116 -29.728 1.00 39.53 385 ALA A CA 1
ATOM 3106 C C . ALA A 1 385 ? 29.427 -38.020 -30.703 1.00 39.53 385 ALA A C 1
ATOM 3108 O O . ALA A 1 385 ? 29.397 -38.645 -31.762 1.00 39.53 385 ALA A O 1
ATOM 3109 N N . VAL A 1 386 ? 30.486 -37.278 -30.354 1.00 43.69 386 VAL A N 1
ATOM 3110 C CA . VAL A 1 386 ? 31.689 -37.119 -31.196 1.00 43.69 386 VAL A CA 1
ATOM 3111 C C . VAL A 1 386 ? 32.696 -38.262 -30.992 1.00 43.69 386 VAL A C 1
ATOM 3113 O O . VAL A 1 386 ? 33.360 -38.662 -31.948 1.00 43.69 386 VAL A O 1
ATOM 3116 N N . GLU A 1 387 ? 32.767 -38.869 -29.803 1.00 39.03 387 GLU A N 1
ATOM 3117 C CA . GLU A 1 387 ? 33.647 -40.026 -29.549 1.00 39.03 387 GLU A CA 1
ATOM 3118 C C . GLU A 1 387 ? 33.091 -41.365 -30.086 1.00 39.03 387 GLU A C 1
ATOM 3120 O O . GLU A 1 387 ? 33.840 -42.330 -30.256 1.00 39.03 387 GLU A O 1
ATOM 3125 N N . GLY A 1 388 ? 31.800 -41.425 -30.436 1.00 44.75 388 GLY A N 1
ATOM 3126 C CA . GLY A 1 388 ? 31.131 -42.623 -30.964 1.00 44.75 388 GLY A CA 1
ATOM 3127 C C . GLY A 1 388 ? 31.265 -42.872 -32.476 1.00 44.75 388 GLY A C 1
ATOM 3128 O O . GLY A 1 388 ? 30.932 -43.962 -32.937 1.00 44.75 388 GLY A O 1
ATOM 3129 N N . THR A 1 389 ? 31.760 -41.913 -33.266 1.00 44.34 389 THR A N 1
ATOM 3130 C CA . THR A 1 389 ? 31.832 -42.025 -34.745 1.00 44.34 389 THR A CA 1
ATOM 3131 C C . THR A 1 389 ? 33.254 -42.116 -35.309 1.00 44.34 389 THR A C 1
ATOM 3133 O O . THR A 1 389 ? 33.474 -41.881 -36.494 1.00 44.34 389 THR A O 1
ATOM 3136 N N . GLY A 1 390 ? 34.231 -42.483 -34.476 1.00 41.47 390 GLY A N 1
ATOM 3137 C CA . GLY A 1 390 ? 35.653 -42.515 -34.830 1.00 41.47 390 GLY A CA 1
ATOM 3138 C C . GLY A 1 390 ? 36.326 -43.887 -34.757 1.00 41.47 390 GLY A C 1
ATOM 3139 O O . GLY A 1 390 ? 37.477 -43.946 -34.338 1.00 41.47 390 GLY A O 1
ATOM 3140 N N . LYS A 1 391 ? 35.651 -44.986 -35.121 1.00 38.69 391 LYS A N 1
ATOM 3141 C CA . LYS A 1 391 ? 36.306 -46.275 -35.434 1.00 38.69 391 LYS A CA 1
ATOM 3142 C C . LYS A 1 391 ? 35.577 -46.987 -36.576 1.00 38.69 391 LYS A C 1
ATOM 3144 O O . LYS A 1 391 ? 34.673 -47.785 -36.339 1.00 38.69 391 LYS A O 1
ATOM 3149 N N . SER A 1 392 ? 35.989 -46.673 -37.803 1.00 38.22 392 SER A N 1
ATOM 3150 C CA . SER A 1 392 ? 35.945 -47.597 -38.944 1.00 38.22 392 SER A CA 1
ATOM 3151 C C . SER A 1 392 ? 37.253 -48.366 -39.018 1.00 38.22 392 SER A C 1
ATOM 3153 O O . SER A 1 392 ? 38.295 -47.672 -38.915 1.00 38.22 392 SER A O 1
#